Protein AF-A0A3P3ZK33-F1 (afdb_monomer)

Foldseek 3Di:
DPDPVVVVVVVPPVPDDDPDPDDPVRVVVVVVVVVVVLLVVLVVLLCQQPPDCPHVCCVLPVVFFFDPVRQVVLLCLLVLLVLEPVLLVVQVLQDPPPPCVVVVVPPPDDDDDDDDDDDDDDDDDDDPDDDPVLVVLLVFFDFDPQLVLCSVQQQQKKKFWAAPPQAQVNVQVVCAVVAQPPVQADNRGWGKHWFDDPPDPIIIIITSDSDPVVVVVRCVVGVPMDGGDSVCSVSRGDGDPPPDDDDDDDDPDPRPDLVVQQVVLQCLQLDLVNVVVLQVLLVHPLLAWEWEKFWDALDQDVSRQGLTFKIWIHTDHDPNPPDDDDPQDIDIATAQSRDYDPVSSSSNSCCCAPAAVGNNGSGNRHDLQLQVVLVVCCVREQVDSRYAYEYEDDSVTRDCRRVSVNLSSLSSNLSSVVSNDDQSQPPDPDPPGSNNHGDGSVSHRYHYLVSLLVVLVVVPFDPPPPPDPCPPPPPDPVVVVVLLPFDPVVVVVVVDPVRPDDHDDRRSVSVVVSVSNVSSDDD

Radius of gyration: 28.78 Å; Cα contacts (8 Å, |Δi|>4): 672; chains: 1; bounding box: 72×76×78 Å

pLDDT: mean 71.42, std 22.06, range [22.58, 97.19]

Nearest PDB structures (foldseek):
  8foh-assembly1_1  TM=2.339E-01  e=7.875E-01  Saccharomyces cerevisiae
  8fok-assembly1_1  TM=1.958E-01  e=5.675E-01  Saccharomyces cerevisiae
  7nql-assembly1_BJ  TM=2.644E-01  e=5.323E+00  Sus scrofa
  4fxd-assembly2_B  TM=1.927E-01  e=6.622E+00  Saccharomyces cerevisiae S288C

Sequence (523 aa):
MYSDSDIDGYVSEVFSESSDLLTNSEQASLLLEKHEQAISTLVSGYACVFEASDGFFRTQFGSHFLSPDAEDQAMAAVCSCRLSATDVAELLHVPAEEQIADNLRNNGDASPSCAAMPSDHSLTATNLQMSESLEAWVEEGKSSPASRFLCANRESCILIPVDKALNRAMLCSAHQELFVGTKGVGGEGLDIVPGYDHSEAIGWALPLSTDPAVLDVLKSLHPGWRGATPSDVRFWTKSQSKTGSTCIANKVQPKPSRRTWTRGAAMLMLSKERLLARIAAAGDWSNITFVAVDTEAYAVMEHSVPLPAEYAFLPIHSTHASTSSAVLSPLHFFCHPGNVEAENEENVLYNCLNTHLIPYHSATFLTDNFYDKAVLVDRQFVRNPSVILISKGAPSSPTLMDMQALRWLYAAAALQWHNGHTFTALEEKGALEVGNWIPSAEDIYCFDISVLEAVALERGGIADSQGTPSLTHRPNRGARREENGYCWYHSVVNECDLIEGDVHCAMHDAYTLAGRIKAVLPA

Mean predicted aligned error: 18.72 Å

Organism: NCBI:txid420245

Structure (mmCIF, N/CA/C/O backbone):
data_AF-A0A3P3ZK33-F1
#
_entry.id   AF-A0A3P3ZK33-F1
#
loop_
_atom_site.group_PDB
_atom_site.id
_atom_site.type_symbol
_atom_site.label_atom_id
_atom_site.label_alt_id
_atom_site.label_comp_id
_atom_site.label_asym_id
_atom_site.label_entity_id
_atom_site.label_seq_id
_atom_site.pdbx_PDB_ins_code
_atom_site.Cartn_x
_atom_site.Cartn_y
_atom_site.Cartn_z
_atom_site.occupancy
_atom_site.B_iso_or_equiv
_atom_site.auth_seq_id
_atom_site.auth_comp_id
_atom_site.auth_asym_id
_atom_site.auth_atom_id
_atom_site.pdbx_PDB_model_num
ATOM 1 N N . MET A 1 1 ? 9.484 -2.932 6.614 1.00 29.53 1 MET A N 1
ATOM 2 C CA . MET A 1 1 ? 10.442 -1.839 6.875 1.00 29.53 1 MET A CA 1
ATOM 3 C C . MET A 1 1 ? 11.707 -2.204 6.154 1.00 29.53 1 MET A C 1
ATOM 5 O O . MET A 1 1 ? 12.376 -3.126 6.599 1.00 29.53 1 MET A O 1
ATOM 9 N N . TYR A 1 2 ? 11.989 -1.531 5.047 1.00 23.48 2 TYR A N 1
ATOM 10 C CA . TYR A 1 2 ? 13.350 -1.500 4.541 1.00 23.48 2 TYR A CA 1
ATOM 11 C C . TYR A 1 2 ? 14.185 -0.857 5.637 1.00 23.48 2 TYR A C 1
ATOM 13 O O . TYR A 1 2 ? 13.863 0.236 6.111 1.00 23.48 2 TYR A O 1
ATOM 21 N N . SER A 1 3 ? 15.133 -1.621 6.162 1.00 25.86 3 SER A N 1
ATOM 22 C CA . SER A 1 3 ? 16.106 -1.070 7.074 1.00 25.86 3 SER A CA 1
ATOM 23 C C . SER A 1 3 ? 16.977 -0.140 6.237 1.00 25.86 3 SER A C 1
ATOM 25 O O . SER A 1 3 ? 17.466 -0.541 5.183 1.00 25.86 3 SER A O 1
ATOM 27 N N . ASP A 1 4 ? 17.189 1.093 6.692 1.00 31.05 4 ASP A N 1
ATOM 28 C CA . ASP A 1 4 ? 18.180 1.980 6.067 1.00 31.05 4 ASP A CA 1
ATOM 29 C C . ASP A 1 4 ? 19.596 1.342 6.078 1.00 31.05 4 ASP A C 1
ATOM 31 O O . ASP A 1 4 ? 20.504 1.839 5.424 1.00 31.05 4 ASP A O 1
ATOM 35 N N . SER A 1 5 ? 19.789 0.202 6.762 1.00 33.56 5 SER A N 1
ATOM 36 C CA . SER A 1 5 ? 21.026 -0.583 6.756 1.00 33.56 5 SER A CA 1
ATOM 37 C C . SER A 1 5 ? 21.248 -1.483 5.534 1.00 33.56 5 SER A C 1
ATOM 39 O O . SER A 1 5 ? 22.382 -1.915 5.341 1.00 33.56 5 SER A O 1
ATOM 41 N N . ASP A 1 6 ? 20.245 -1.745 4.689 1.00 32.09 6 ASP A N 1
ATOM 42 C CA . ASP A 1 6 ? 20.449 -2.580 3.487 1.00 32.09 6 ASP A CA 1
ATOM 43 C C . ASP A 1 6 ? 20.960 -1.767 2.282 1.00 32.09 6 ASP A C 1
ATOM 45 O O . ASP A 1 6 ? 21.575 -2.315 1.370 1.00 32.09 6 ASP A O 1
ATOM 49 N N . ILE A 1 7 ? 20.791 -0.440 2.314 1.00 35.66 7 ILE A N 1
ATOM 50 C CA . ILE A 1 7 ? 21.352 0.487 1.316 1.00 35.66 7 ILE A CA 1
ATOM 51 C C . ILE A 1 7 ? 22.821 0.814 1.639 1.00 35.66 7 ILE A C 1
ATOM 53 O O . ILE A 1 7 ? 23.647 0.927 0.732 1.00 35.66 7 ILE A O 1
ATOM 57 N N . ASP A 1 8 ? 23.184 0.871 2.923 1.00 31.88 8 ASP A N 1
ATOM 58 C CA . ASP A 1 8 ? 24.561 1.152 3.356 1.00 31.88 8 ASP A CA 1
ATOM 59 C C . ASP A 1 8 ? 25.532 -0.019 3.096 1.00 31.88 8 ASP A C 1
ATOM 61 O O . ASP A 1 8 ? 26.739 0.190 2.931 1.00 31.88 8 ASP A O 1
ATOM 65 N N . GLY A 1 9 ? 25.020 -1.251 2.979 1.00 30.64 9 GLY A N 1
ATOM 66 C CA . GLY A 1 9 ? 25.821 -2.427 2.623 1.00 30.64 9 GLY A CA 1
ATOM 67 C C . GLY A 1 9 ? 26.375 -2.380 1.194 1.00 30.64 9 GLY A C 1
ATOM 68 O O . GLY A 1 9 ? 27.505 -2.805 0.957 1.00 30.64 9 GLY A O 1
ATOM 69 N N . TYR A 1 10 ? 25.631 -1.786 0.255 1.00 31.06 10 TYR A N 1
ATOM 70 C CA . TYR A 1 10 ? 26.033 -1.711 -1.155 1.00 31.06 10 TYR A CA 1
ATOM 71 C C . TYR A 1 10 ? 27.097 -0.634 -1.415 1.00 31.06 10 TYR A C 1
ATOM 73 O O . TYR A 1 10 ? 27.873 -0.719 -2.369 1.00 31.06 10 TYR A O 1
ATOM 81 N N . VAL A 1 11 ? 27.177 0.370 -0.535 1.00 40.78 11 VAL A N 1
ATOM 82 C CA . VAL A 1 11 ? 28.184 1.435 -0.613 1.00 40.78 11 VAL A CA 1
ATOM 83 C C . VAL A 1 11 ? 29.523 0.969 -0.031 1.00 40.78 11 VAL A C 1
ATOM 85 O O . VAL A 1 11 ? 30.569 1.385 -0.522 1.00 40.78 11 VAL A O 1
ATOM 88 N N . SER A 1 12 ? 29.535 0.075 0.965 1.00 37.66 12 SER A N 1
ATOM 89 C CA . SER A 1 12 ? 30.765 -0.259 1.699 1.00 37.66 12 SER A CA 1
ATOM 90 C C . SER A 1 12 ? 31.681 -1.290 1.024 1.00 37.66 12 SER A C 1
ATOM 92 O O . SER A 1 12 ? 32.885 -1.262 1.288 1.00 37.66 12 SER A O 1
ATOM 94 N N . GLU A 1 13 ? 31.183 -2.186 0.166 1.00 34.53 13 GLU A N 1
ATOM 95 C CA . GLU A 1 13 ? 32.032 -3.229 -0.451 1.00 34.53 13 GLU A CA 1
ATOM 96 C C . GLU A 1 13 ? 32.768 -2.771 -1.726 1.00 34.53 13 GLU A C 1
ATOM 98 O O . GLU A 1 13 ? 33.713 -3.421 -2.168 1.00 34.53 13 GLU A O 1
ATOM 103 N N . VAL A 1 14 ? 32.430 -1.601 -2.280 1.00 44.03 14 VAL A N 1
ATOM 104 C CA . VAL A 1 14 ? 33.050 -1.071 -3.514 1.00 44.03 14 VAL A CA 1
ATOM 105 C C . VAL A 1 14 ? 34.345 -0.281 -3.249 1.00 44.03 14 VAL A C 1
ATOM 107 O O . VAL A 1 14 ? 35.100 0.003 -4.177 1.00 44.03 14 VAL A O 1
ATOM 110 N N . PHE A 1 15 ? 34.664 0.051 -1.993 1.00 43.91 15 PHE A N 1
ATOM 111 C CA . PHE A 1 15 ? 35.805 0.922 -1.662 1.00 43.91 15 PHE A CA 1
ATOM 112 C C . PHE A 1 15 ? 37.133 0.206 -1.383 1.00 43.91 15 PHE A C 1
ATOM 114 O O . PHE A 1 15 ? 38.098 0.854 -0.975 1.00 43.91 15 PHE A O 1
ATOM 121 N N . SER A 1 16 ? 37.230 -1.106 -1.606 1.00 41.56 16 SER A N 1
ATOM 122 C CA . SER A 1 16 ? 38.413 -1.846 -1.155 1.00 41.56 16 SER A CA 1
ATOM 123 C C . SER A 1 16 ? 39.578 -1.928 -2.142 1.00 41.56 16 SER A C 1
ATOM 125 O O . SER A 1 16 ? 40.674 -2.206 -1.669 1.00 41.56 16 SER A O 1
ATOM 127 N N . GLU A 1 17 ? 39.430 -1.713 -3.456 1.00 42.28 17 GLU A N 1
ATOM 128 C CA . GLU A 1 17 ? 40.567 -1.865 -4.388 1.00 42.28 17 GLU A CA 1
ATOM 129 C C . GLU A 1 17 ? 40.433 -1.008 -5.665 1.00 42.28 17 GLU A C 1
ATOM 131 O O . GLU A 1 17 ? 39.849 -1.424 -6.657 1.00 42.28 17 GLU A O 1
ATOM 136 N N . SER A 1 18 ? 41.009 0.198 -5.679 1.00 37.16 18 SER A N 1
ATOM 137 C CA . SER A 1 18 ? 42.044 0.581 -6.660 1.00 37.16 18 SER A CA 1
ATOM 138 C C . SER A 1 18 ? 42.497 2.030 -6.458 1.00 37.16 18 SER A C 1
ATOM 140 O O . SER A 1 18 ? 41.732 2.945 -6.164 1.00 37.16 18 SER A O 1
ATOM 142 N N . SER A 1 19 ? 43.808 2.195 -6.561 1.00 46.19 19 SER A N 1
ATOM 143 C CA . SER A 1 19 ? 44.571 3.417 -6.356 1.00 46.19 19 SER A CA 1
ATOM 144 C C . SER A 1 19 ? 44.632 4.214 -7.661 1.00 46.19 19 SER A C 1
ATOM 146 O O . SER A 1 19 ? 45.659 4.174 -8.326 1.00 46.19 19 SER A O 1
ATOM 148 N N . ASP A 1 20 ? 43.570 4.940 -8.003 1.00 49.06 20 ASP A N 1
ATOM 149 C CA . ASP A 1 20 ? 43.623 6.077 -8.931 1.00 49.06 20 ASP A CA 1
ATOM 150 C C . ASP A 1 20 ? 42.491 7.056 -8.573 1.00 49.06 20 ASP A C 1
ATOM 152 O O . ASP A 1 20 ? 41.310 6.714 -8.591 1.00 49.06 20 ASP A O 1
ATOM 156 N N . LEU A 1 21 ? 42.848 8.280 -8.168 1.00 48.47 21 LEU A N 1
ATOM 157 C CA . LEU A 1 21 ? 41.883 9.325 -7.812 1.00 48.47 21 LEU A CA 1
ATOM 158 C C . LEU A 1 21 ? 41.186 9.825 -9.085 1.00 48.47 21 LEU A C 1
ATOM 160 O O . LEU A 1 21 ? 41.655 10.767 -9.722 1.00 48.47 21 LEU A O 1
ATOM 164 N N . LEU A 1 22 ? 40.073 9.186 -9.445 1.00 53.62 22 LEU A N 1
ATOM 165 C CA . LEU A 1 22 ? 39.164 9.657 -10.489 1.00 53.62 22 LEU A CA 1
ATOM 166 C C . LEU A 1 22 ? 38.699 11.084 -10.166 1.00 53.62 22 LEU A C 1
ATOM 168 O O . LEU A 1 22 ? 38.334 11.398 -9.031 1.00 53.62 22 LEU A O 1
ATOM 172 N N . THR A 1 23 ? 38.683 11.951 -11.170 1.00 67.75 23 THR A N 1
ATOM 173 C CA . THR A 1 23 ? 38.067 13.278 -11.075 1.00 67.75 23 THR A CA 1
ATOM 174 C C . THR A 1 23 ? 36.561 13.153 -10.814 1.00 67.75 23 THR A C 1
ATOM 176 O O . THR A 1 23 ? 35.939 12.160 -11.184 1.00 67.75 23 THR A O 1
ATOM 179 N N . ASN A 1 24 ? 35.925 14.182 -10.240 1.00 67.12 24 ASN A N 1
ATOM 180 C CA . ASN A 1 24 ? 34.470 14.178 -9.994 1.00 67.12 24 ASN A CA 1
ATOM 181 C C . ASN A 1 24 ? 33.641 13.869 -11.262 1.00 67.12 24 ASN A C 1
ATOM 183 O O . ASN A 1 24 ? 32.563 13.291 -11.172 1.00 67.12 24 ASN A O 1
ATOM 187 N N . SER A 1 25 ? 34.148 14.235 -12.448 1.00 66.88 25 SER A N 1
ATOM 188 C CA . SER A 1 25 ? 33.509 13.934 -13.737 1.00 66.88 25 SER A CA 1
ATOM 189 C C . SER A 1 25 ? 33.638 12.460 -14.131 1.00 66.88 25 SER A C 1
ATOM 191 O O . SER A 1 25 ? 32.705 11.893 -14.698 1.00 66.88 25 SER A O 1
ATOM 193 N N . GLU A 1 26 ? 34.776 11.832 -13.840 1.00 66.19 26 GLU A N 1
ATOM 194 C CA . GLU A 1 26 ? 35.003 10.402 -14.073 1.00 66.19 26 GLU A CA 1
ATOM 195 C C . GLU A 1 26 ? 34.227 9.553 -13.060 1.00 66.19 26 GLU A C 1
ATOM 197 O O . GLU A 1 26 ? 33.641 8.546 -13.439 1.00 66.19 26 GLU A O 1
ATOM 202 N N . GLN A 1 27 ? 34.125 10.001 -11.802 1.00 67.00 27 GLN A N 1
ATOM 203 C CA . GLN A 1 27 ? 33.261 9.372 -10.798 1.00 67.00 27 GLN A CA 1
ATOM 204 C C . GLN A 1 27 ? 31.783 9.434 -11.200 1.00 67.00 27 GLN A C 1
ATOM 206 O O . GLN A 1 27 ? 31.099 8.418 -11.134 1.00 67.00 27 GLN A O 1
ATOM 211 N N . ALA A 1 28 ? 31.294 10.588 -11.666 1.00 66.31 28 ALA A N 1
ATOM 212 C CA . ALA A 1 28 ? 29.919 10.715 -12.151 1.00 66.31 28 ALA A CA 1
ATOM 213 C C . ALA A 1 28 ? 29.651 9.817 -13.372 1.00 66.31 28 ALA A C 1
ATOM 215 O O . ALA A 1 28 ? 28.610 9.172 -13.440 1.00 66.31 28 ALA A O 1
ATOM 216 N N . SER A 1 29 ? 30.608 9.727 -14.303 1.00 73.12 29 SER A N 1
ATOM 217 C CA . SER A 1 29 ? 30.493 8.855 -15.481 1.00 73.12 29 SER A CA 1
ATOM 218 C C . SER A 1 29 ? 30.479 7.373 -15.095 1.00 73.12 29 SER A C 1
ATOM 220 O O . SER A 1 29 ? 29.647 6.625 -15.592 1.00 73.12 29 SER A O 1
ATOM 222 N N . LEU A 1 30 ? 31.338 6.961 -14.156 1.00 74.31 30 LEU A N 1
ATOM 223 C CA . LEU A 1 30 ? 31.377 5.590 -13.645 1.00 74.31 30 LEU A CA 1
ATOM 224 C C . LEU A 1 30 ? 30.094 5.219 -12.884 1.00 74.31 30 LEU A C 1
ATOM 226 O O . LEU A 1 30 ? 29.643 4.081 -12.961 1.00 74.31 30 LEU A O 1
ATOM 230 N N . LEU A 1 31 ? 29.503 6.159 -12.140 1.00 72.81 31 LEU A N 1
ATOM 231 C CA . LEU A 1 31 ? 28.221 5.943 -11.462 1.00 72.81 31 LEU A CA 1
ATOM 232 C C . LEU A 1 31 ? 27.079 5.751 -12.463 1.00 72.81 31 LEU A C 1
ATOM 234 O O . LEU A 1 31 ? 26.267 4.851 -12.273 1.00 72.81 31 LEU A O 1
ATOM 238 N N . LEU A 1 32 ? 27.047 6.549 -13.535 1.00 77.31 32 LEU A N 1
ATOM 239 C CA . LEU A 1 32 ? 26.075 6.382 -14.617 1.00 77.31 32 LEU A CA 1
ATOM 240 C C . LEU A 1 32 ? 26.245 5.031 -15.319 1.00 77.31 32 LEU A C 1
ATOM 242 O O . LEU A 1 32 ? 25.266 4.314 -15.475 1.00 77.31 32 LEU A O 1
ATOM 246 N N . GLU A 1 33 ? 27.477 4.642 -15.657 1.00 79.69 33 GLU A N 1
ATOM 247 C CA . GLU A 1 33 ? 27.765 3.349 -16.291 1.00 79.69 33 GLU A CA 1
ATOM 248 C C . GLU A 1 33 ? 27.352 2.168 -15.398 1.00 79.69 33 GLU A C 1
ATOM 250 O O . GLU A 1 33 ? 26.722 1.220 -15.864 1.00 79.69 33 GLU A O 1
ATOM 255 N N . LYS A 1 34 ? 27.635 2.238 -14.090 1.00 78.12 34 LYS A N 1
ATOM 256 C CA . LYS A 1 34 ? 27.204 1.214 -13.125 1.00 78.12 34 LYS A CA 1
ATOM 257 C C . LYS A 1 34 ? 25.686 1.133 -12.999 1.00 78.12 34 LYS A C 1
ATOM 259 O O . LYS A 1 34 ? 25.152 0.031 -12.922 1.00 78.12 34 LYS A O 1
ATOM 264 N N . HIS A 1 35 ? 25.004 2.273 -12.975 1.00 75.19 35 HIS A N 1
ATOM 265 C CA . HIS A 1 35 ? 23.545 2.332 -12.920 1.00 75.19 35 HIS A CA 1
ATOM 266 C C . HIS A 1 35 ? 22.912 1.768 -14.203 1.00 75.19 35 HIS A C 1
ATOM 268 O O . HIS A 1 35 ? 22.025 0.922 -14.134 1.00 75.19 35 HIS A O 1
ATOM 274 N N . GLU A 1 36 ? 23.422 2.136 -15.382 1.00 83.12 36 GLU A N 1
ATOM 275 C CA . GLU A 1 36 ? 22.991 1.556 -16.663 1.00 83.12 36 GLU A CA 1
ATOM 276 C C . GLU A 1 36 ? 23.220 0.038 -16.710 1.00 83.12 36 GLU A C 1
ATOM 278 O O . GLU A 1 36 ? 22.355 -0.711 -17.169 1.00 83.12 36 GLU A O 1
ATOM 283 N N . GLN A 1 37 ? 24.353 -0.439 -16.187 1.00 85.06 37 GLN A N 1
ATOM 284 C CA . GLN A 1 37 ? 24.641 -1.867 -16.084 1.00 85.06 37 GLN A CA 1
ATOM 285 C C . GLN A 1 37 ? 23.693 -2.586 -15.109 1.00 85.06 37 GLN A C 1
ATOM 287 O O . GLN A 1 37 ? 23.261 -3.706 -15.401 1.00 85.06 37 GLN A O 1
ATOM 292 N N . ALA A 1 38 ? 23.353 -1.967 -13.976 1.00 80.50 38 ALA A N 1
ATOM 293 C CA . ALA A 1 38 ? 22.404 -2.511 -13.006 1.00 80.50 38 ALA A CA 1
ATOM 294 C C . ALA A 1 38 ? 21.005 -2.655 -13.622 1.00 80.50 38 ALA A C 1
ATOM 296 O O . ALA A 1 38 ? 20.454 -3.758 -13.623 1.00 80.50 38 ALA A O 1
ATOM 297 N N . ILE A 1 39 ? 20.490 -1.598 -14.258 1.00 84.81 39 ILE A N 1
ATOM 298 C CA . ILE A 1 39 ? 19.209 -1.636 -14.977 1.00 84.81 39 ILE A CA 1
ATOM 299 C C . ILE A 1 39 ? 19.245 -2.690 -16.083 1.00 84.81 39 ILE A C 1
ATOM 301 O O . ILE A 1 39 ? 18.343 -3.517 -16.169 1.00 84.81 39 ILE A O 1
ATOM 305 N N . SER A 1 40 ? 20.301 -2.732 -16.900 1.00 88.12 40 SER A N 1
ATOM 306 C CA . SER A 1 40 ? 20.427 -3.731 -17.970 1.00 88.12 40 SER A CA 1
ATOM 307 C C . SER A 1 40 ? 20.403 -5.168 -17.435 1.00 88.12 40 SER A C 1
ATOM 309 O O . SER A 1 40 ? 19.798 -6.052 -18.052 1.00 88.12 40 SER A O 1
ATOM 311 N N . THR A 1 41 ? 21.012 -5.400 -16.270 1.00 88.12 41 THR A N 1
ATOM 312 C CA . THR A 1 41 ? 20.994 -6.699 -15.585 1.00 88.12 41 THR A CA 1
ATOM 313 C C . THR A 1 41 ? 19.588 -7.044 -15.101 1.00 88.12 41 THR A C 1
ATOM 315 O O . THR A 1 41 ? 19.125 -8.157 -15.344 1.00 88.12 41 THR A O 1
ATOM 318 N N . LEU A 1 42 ? 18.888 -6.093 -14.479 1.00 90.06 42 LEU A N 1
ATOM 319 C CA . LEU A 1 42 ? 17.512 -6.266 -14.012 1.00 90.06 42 LEU A CA 1
ATOM 320 C C . LEU A 1 42 ? 16.540 -6.523 -15.168 1.00 90.06 42 LEU A C 1
ATOM 322 O O . LEU A 1 42 ? 15.770 -7.473 -15.102 1.00 90.06 42 LEU A O 1
ATOM 326 N N . VAL A 1 43 ? 16.625 -5.756 -16.257 1.00 90.44 43 VAL A N 1
ATOM 327 C CA . VAL A 1 43 ? 15.813 -5.958 -17.470 1.00 90.44 43 VAL A CA 1
ATOM 328 C C . VAL A 1 43 ? 16.058 -7.346 -18.060 1.00 90.44 43 VAL A C 1
ATOM 330 O O . VAL A 1 43 ? 15.116 -8.072 -18.369 1.00 90.44 43 VAL A O 1
ATOM 333 N N . SER A 1 44 ? 17.324 -7.757 -18.174 1.00 90.25 44 SER A N 1
ATOM 334 C CA . SER A 1 44 ? 17.671 -9.086 -18.692 1.00 90.25 44 SER A CA 1
ATOM 335 C C . SER A 1 44 ? 17.167 -10.206 -17.777 1.00 90.25 44 SER A C 1
ATOM 337 O O . SER A 1 44 ? 16.674 -11.225 -18.260 1.00 90.25 44 SER A O 1
ATOM 339 N N . GLY A 1 45 ? 17.268 -10.018 -16.458 1.00 90.69 45 GLY A N 1
ATOM 340 C CA . GLY A 1 45 ? 16.744 -10.944 -15.456 1.00 90.69 45 GLY A CA 1
ATOM 341 C C . GLY A 1 45 ? 15.223 -11.055 -15.520 1.00 90.69 45 GLY A C 1
ATOM 342 O O . GLY A 1 45 ? 14.690 -12.161 -15.545 1.00 90.69 45 GLY A O 1
ATOM 343 N N . TYR A 1 46 ? 14.532 -9.924 -15.637 1.00 92.44 46 TYR A N 1
ATOM 344 C CA . TYR A 1 46 ? 13.083 -9.864 -15.776 1.00 92.44 46 TYR A CA 1
ATOM 345 C C . TYR A 1 46 ? 12.618 -10.586 -17.039 1.00 92.44 46 TYR A C 1
ATOM 347 O O . TYR A 1 46 ? 11.792 -11.495 -16.952 1.00 92.44 46 TYR A O 1
ATOM 355 N N . ALA A 1 47 ? 13.218 -10.273 -18.190 1.00 91.31 47 ALA A N 1
ATOM 356 C CA . ALA A 1 47 ? 12.916 -10.953 -19.443 1.00 91.31 47 ALA A CA 1
ATOM 357 C C . ALA A 1 47 ? 13.165 -12.468 -19.337 1.00 91.31 47 ALA A C 1
ATOM 359 O O . ALA A 1 47 ? 12.360 -13.265 -19.809 1.00 91.31 47 ALA A O 1
ATOM 360 N N . CYS A 1 48 ? 14.239 -12.891 -18.665 1.00 90.50 48 CYS A N 1
ATOM 361 C CA . CYS A 1 48 ? 14.542 -14.306 -18.448 1.00 90.50 48 CYS A CA 1
ATOM 362 C C . CYS A 1 48 ? 13.484 -15.018 -17.584 1.00 90.50 48 CYS A C 1
ATOM 364 O O . CYS A 1 48 ? 13.038 -16.115 -17.924 1.00 90.50 48 CYS A O 1
ATOM 366 N N . VAL A 1 49 ? 13.055 -14.403 -16.479 1.00 90.19 49 VAL A N 1
ATOM 367 C CA . VAL A 1 49 ? 12.106 -15.015 -15.534 1.00 90.19 49 VAL A CA 1
ATOM 368 C C . VAL A 1 49 ? 10.675 -14.981 -16.076 1.00 90.19 49 VAL A C 1
ATOM 370 O O . VAL A 1 49 ? 9.976 -15.997 -16.009 1.00 90.19 49 VAL A O 1
ATOM 373 N N . PHE A 1 50 ? 10.236 -13.844 -16.620 1.00 91.69 50 PHE A N 1
ATOM 374 C CA . PHE A 1 50 ? 8.827 -13.589 -16.925 1.00 91.69 50 PHE A CA 1
ATOM 375 C C . PHE A 1 50 ? 8.465 -13.687 -18.415 1.00 91.69 50 PHE A C 1
ATOM 377 O O . PHE A 1 50 ? 7.348 -14.092 -18.741 1.00 91.69 50 PHE A O 1
ATOM 384 N N . GLU A 1 51 ? 9.389 -13.385 -19.332 1.00 89.94 51 GLU A N 1
ATOM 385 C CA . GLU A 1 51 ? 9.061 -13.225 -20.758 1.00 89.94 51 GLU A CA 1
ATOM 386 C C . GLU A 1 51 ? 9.615 -14.316 -21.674 1.00 89.94 51 GLU A C 1
ATOM 388 O O . GLU A 1 51 ? 9.008 -14.602 -22.711 1.00 89.94 51 GLU A O 1
ATOM 393 N N . ALA A 1 52 ? 10.752 -14.920 -21.332 1.00 89.94 52 ALA A N 1
ATOM 394 C CA . ALA A 1 52 ? 11.417 -15.917 -22.155 1.00 89.94 52 ALA A CA 1
ATOM 395 C C . ALA A 1 52 ? 10.513 -17.138 -22.366 1.00 89.94 52 ALA A C 1
ATOM 397 O O . ALA A 1 52 ? 9.794 -17.570 -21.464 1.00 89.94 52 ALA A O 1
ATOM 398 N N . SER A 1 53 ? 10.546 -17.726 -23.568 1.00 87.62 53 SER A N 1
ATOM 399 C CA . SER A 1 53 ? 9.711 -18.888 -23.919 1.00 87.62 53 SER A CA 1
ATOM 400 C C . SER A 1 53 ? 9.931 -20.097 -23.008 1.00 87.62 53 SER A C 1
ATOM 402 O O . SER A 1 53 ? 9.009 -20.876 -22.784 1.00 87.62 53 SER A O 1
ATOM 404 N N . ASP A 1 54 ? 11.152 -20.241 -22.507 1.00 87.75 54 ASP A N 1
ATOM 405 C CA . ASP A 1 54 ? 11.623 -21.244 -21.556 1.00 87.75 54 ASP A CA 1
ATOM 406 C C . ASP A 1 54 ? 11.800 -20.677 -20.135 1.00 87.75 54 ASP A C 1
ATOM 408 O O . ASP A 1 54 ? 12.276 -21.382 -19.248 1.00 87.75 54 ASP A O 1
ATOM 412 N N . GLY A 1 55 ? 11.383 -19.427 -19.910 1.00 86.75 55 GLY A N 1
ATOM 413 C CA . GLY A 1 55 ? 11.414 -18.759 -18.614 1.00 86.75 55 GLY A CA 1
ATOM 414 C C . GLY A 1 55 ? 10.432 -19.358 -17.606 1.00 86.75 55 GLY A C 1
ATOM 415 O O . GLY A 1 55 ? 9.457 -20.034 -17.961 1.00 86.75 55 GLY A O 1
ATOM 416 N N . PHE A 1 56 ? 10.672 -19.089 -16.322 1.00 89.06 56 PHE A N 1
ATOM 417 C CA . PHE A 1 56 ? 9.871 -19.612 -15.210 1.00 89.06 56 PHE A CA 1
ATOM 418 C C . PHE A 1 56 ? 8.371 -19.332 -15.387 1.00 89.06 56 PHE A C 1
ATOM 420 O O . PHE A 1 56 ? 7.550 -20.248 -15.323 1.00 89.06 56 PHE A O 1
ATOM 427 N N . PHE A 1 57 ? 7.999 -18.085 -15.674 1.00 91.69 57 PHE A N 1
ATOM 428 C CA . PHE A 1 57 ? 6.593 -17.704 -15.710 1.00 91.69 57 PHE A CA 1
ATOM 429 C C . PHE A 1 57 ? 5.841 -18.358 -16.871 1.00 91.69 57 PHE A C 1
ATOM 431 O O . PHE A 1 57 ? 4.767 -18.920 -16.678 1.00 91.69 57 PHE A O 1
ATOM 438 N N . ARG A 1 58 ? 6.416 -18.370 -18.079 1.00 90.00 58 ARG A N 1
ATOM 439 C CA . ARG A 1 58 ? 5.772 -19.015 -19.234 1.00 90.00 58 ARG A CA 1
ATOM 440 C C . ARG A 1 58 ? 5.682 -20.531 -19.099 1.00 90.00 58 ARG A C 1
ATOM 442 O O . ARG A 1 58 ? 4.727 -21.123 -19.600 1.00 90.00 58 ARG A O 1
ATOM 449 N N . THR A 1 59 ? 6.648 -21.159 -18.434 1.00 90.25 59 THR A N 1
ATOM 450 C CA . THR A 1 59 ? 6.656 -22.615 -18.239 1.00 90.25 59 THR A CA 1
ATOM 451 C C . THR A 1 59 ? 5.674 -23.064 -17.158 1.00 90.25 59 THR A C 1
ATOM 453 O O . THR A 1 59 ? 4.968 -24.048 -17.371 1.00 90.25 59 THR A O 1
ATOM 456 N N . GLN A 1 60 ? 5.575 -22.338 -16.039 1.00 91.31 60 GLN A N 1
ATOM 457 C CA . GLN A 1 60 ? 4.699 -22.701 -14.914 1.00 91.31 60 GLN A CA 1
ATOM 458 C C . GLN A 1 60 ? 3.293 -22.092 -15.006 1.00 91.31 60 GLN A C 1
ATOM 460 O O . GLN A 1 60 ? 2.319 -22.703 -14.573 1.00 91.31 60 GLN A O 1
ATOM 465 N N . PHE A 1 61 ? 3.165 -20.913 -15.616 1.00 92.88 61 PHE A N 1
ATOM 466 C CA . PHE A 1 61 ? 1.928 -20.131 -15.685 1.00 92.88 61 PHE A CA 1
ATOM 467 C C . PHE A 1 61 ? 1.538 -19.770 -17.122 1.00 92.88 61 PHE A C 1
ATOM 469 O O . PHE A 1 61 ? 0.910 -18.741 -17.358 1.00 92.88 61 PHE A O 1
ATOM 476 N N . GLY A 1 62 ? 1.854 -20.619 -18.105 1.00 89.94 62 GLY A N 1
ATOM 477 C CA . GLY A 1 62 ? 1.595 -20.334 -19.522 1.00 89.94 62 GLY A CA 1
ATOM 478 C C . GLY A 1 62 ? 0.135 -19.993 -19.864 1.00 89.94 62 GLY A C 1
ATOM 479 O O . GLY A 1 62 ? -0.105 -19.211 -20.778 1.00 89.94 62 GLY A O 1
ATOM 480 N N . SER A 1 63 ? -0.851 -20.504 -19.113 1.00 91.44 63 SER A N 1
ATOM 481 C CA . SER A 1 63 ? -2.270 -20.127 -19.266 1.00 91.44 63 SER A CA 1
ATOM 482 C C . SER A 1 63 ? -2.600 -18.710 -18.791 1.00 91.44 63 SER A C 1
ATOM 484 O O . SER A 1 63 ? -3.660 -18.189 -19.125 1.00 91.44 63 SER A O 1
ATOM 486 N N . HIS A 1 64 ? -1.720 -18.116 -17.990 1.00 92.81 64 HIS A N 1
ATOM 487 C CA . HIS A 1 64 ? -1.824 -16.763 -17.459 1.00 92.81 64 HIS A CA 1
ATOM 488 C C . HIS A 1 64 ? -0.904 -15.772 -18.173 1.00 92.81 64 HIS A C 1
ATOM 490 O O . HIS A 1 64 ? -0.894 -14.600 -17.809 1.00 92.81 64 HIS A O 1
ATOM 496 N N . PHE A 1 65 ? -0.150 -16.211 -19.181 1.00 92.12 65 PHE A N 1
ATOM 497 C CA . PHE A 1 65 ? 0.659 -15.324 -20.005 1.00 92.12 65 PHE A CA 1
ATOM 498 C C . PHE A 1 65 ? -0.218 -14.622 -21.051 1.00 92.12 65 PHE A C 1
ATOM 500 O O . PHE A 1 65 ? -0.949 -15.279 -21.800 1.00 92.12 65 PHE A O 1
ATOM 507 N N . LEU A 1 66 ? -0.157 -13.292 -21.118 1.00 87.81 66 LEU A N 1
ATOM 508 C CA . LEU A 1 66 ? -0.892 -12.511 -22.113 1.00 87.81 66 LEU A CA 1
ATOM 509 C C . LEU A 1 66 ? -0.231 -12.628 -23.489 1.00 87.81 66 LEU A C 1
ATOM 511 O O . LEU A 1 66 ? 0.979 -12.505 -23.638 1.00 87.81 66 LEU A O 1
ATOM 515 N N . SER A 1 67 ? -1.031 -12.837 -24.534 1.00 84.12 67 SER A N 1
ATOM 516 C CA . SER A 1 67 ? -0.535 -12.664 -25.903 1.00 84.12 67 SER A CA 1
ATOM 517 C C . SER A 1 67 ? -0.191 -11.190 -26.161 1.00 84.12 67 SER A C 1
ATOM 519 O O . SER A 1 67 ? -0.908 -10.342 -25.628 1.00 84.12 67 SER A O 1
ATOM 521 N N . PRO A 1 68 ? 0.769 -10.870 -27.051 1.00 82.19 68 PRO A N 1
ATOM 522 C CA . PRO A 1 68 ? 1.133 -9.484 -27.370 1.00 82.19 68 PRO A CA 1
ATOM 523 C C . PRO A 1 68 ? -0.072 -8.582 -27.692 1.00 82.19 68 PRO A C 1
ATOM 525 O O . PRO A 1 68 ? -0.226 -7.525 -27.098 1.00 82.19 68 PRO A O 1
ATOM 528 N N . ASP A 1 69 ? -1.016 -9.057 -28.515 1.00 82.56 69 ASP A N 1
ATOM 529 C CA . ASP A 1 69 ? -2.229 -8.295 -28.864 1.00 82.56 69 ASP A CA 1
ATOM 530 C C . ASP A 1 69 ? -3.137 -7.979 -27.657 1.00 82.56 69 ASP A C 1
ATOM 532 O O . ASP A 1 69 ? -3.892 -7.006 -27.675 1.00 82.56 69 ASP A O 1
ATOM 536 N N . ALA A 1 70 ? -3.128 -8.837 -26.632 1.00 80.44 70 ALA A N 1
ATOM 537 C CA . ALA A 1 70 ? -3.925 -8.668 -25.415 1.00 80.44 70 ALA A CA 1
ATOM 538 C C . ALA A 1 70 ? -3.208 -7.765 -24.404 1.00 80.44 70 ALA A C 1
ATOM 540 O O . ALA A 1 70 ? -3.854 -6.991 -23.704 1.00 80.44 70 ALA A O 1
ATOM 541 N N . GLU A 1 71 ? -1.880 -7.838 -24.364 1.00 80.75 71 GLU A N 1
ATOM 542 C CA . GLU A 1 71 ? -1.038 -6.927 -23.599 1.00 80.75 71 GLU A CA 1
ATOM 543 C C . GLU A 1 71 ? -1.144 -5.494 -24.128 1.00 80.75 71 GLU A C 1
ATOM 545 O O . GLU A 1 71 ? -1.408 -4.584 -23.347 1.00 80.75 71 GLU A O 1
ATOM 550 N N . ASP A 1 72 ? -1.087 -5.299 -25.448 1.00 80.94 72 ASP A N 1
ATOM 551 C CA . ASP A 1 72 ? -1.300 -3.991 -26.076 1.00 80.94 72 ASP A CA 1
ATOM 552 C C . ASP A 1 72 ? -2.668 -3.395 -25.705 1.00 80.94 72 ASP A C 1
ATOM 554 O O . ASP A 1 72 ? -2.790 -2.194 -25.460 1.00 80.94 72 ASP A O 1
ATOM 558 N N . GLN A 1 73 ? -3.710 -4.229 -25.626 1.00 78.38 73 GLN A N 1
ATOM 559 C CA . GLN A 1 73 ? -5.050 -3.800 -25.212 1.00 78.38 73 GLN A CA 1
ATOM 560 C C . GLN A 1 73 ? -5.114 -3.419 -23.729 1.00 78.38 73 GLN A C 1
ATOM 562 O O . GLN A 1 73 ? -5.696 -2.382 -23.404 1.00 78.38 73 GLN A O 1
ATOM 567 N N . ALA A 1 74 ? -4.511 -4.218 -22.845 1.00 74.12 74 ALA A N 1
ATOM 568 C CA . ALA A 1 74 ? -4.442 -3.927 -21.413 1.00 74.12 74 ALA A CA 1
ATOM 569 C C . ALA A 1 74 ? -3.667 -2.623 -21.153 1.00 74.12 74 ALA A C 1
ATOM 571 O O . ALA A 1 74 ? -4.152 -1.723 -20.464 1.00 74.12 74 ALA A O 1
ATOM 572 N N . MET A 1 75 ? -2.514 -2.458 -21.806 1.00 75.38 75 MET A N 1
ATOM 573 C CA . MET A 1 75 ? -1.708 -1.242 -21.720 1.00 75.38 75 MET A CA 1
ATOM 574 C C . MET A 1 75 ? -2.435 -0.027 -22.299 1.00 75.38 75 MET A C 1
ATOM 576 O O . MET A 1 75 ? -2.397 1.052 -21.710 1.00 75.38 75 MET A O 1
ATOM 580 N N . ALA A 1 76 ? -3.154 -0.177 -23.415 1.00 74.56 76 ALA A N 1
ATOM 581 C CA . ALA A 1 76 ? -3.962 0.904 -23.973 1.00 74.56 76 ALA A CA 1
ATOM 582 C C . ALA A 1 76 ? -5.079 1.347 -23.013 1.00 74.56 76 ALA A C 1
ATOM 584 O O . ALA A 1 76 ? -5.306 2.551 -22.867 1.00 74.56 76 ALA A O 1
ATOM 585 N N . ALA A 1 77 ? -5.746 0.408 -22.332 1.00 69.75 77 ALA A N 1
ATOM 586 C CA . ALA A 1 77 ? -6.771 0.716 -21.337 1.00 69.75 77 ALA A CA 1
ATOM 587 C C . ALA A 1 77 ? -6.183 1.508 -20.159 1.00 69.75 77 ALA A C 1
ATOM 589 O O . ALA A 1 77 ? -6.670 2.595 -19.839 1.00 69.75 77 ALA A O 1
ATOM 590 N N . VAL A 1 78 ? -5.072 1.033 -19.595 1.00 68.38 78 VAL A N 1
ATOM 591 C CA . VAL A 1 78 ? -4.338 1.692 -18.505 1.00 68.38 78 VAL A CA 1
ATOM 592 C C . VAL A 1 78 ? -3.877 3.107 -18.886 1.00 68.38 78 VAL A C 1
ATOM 594 O O . VAL A 1 78 ? -4.123 4.069 -18.152 1.00 68.38 78 VAL A O 1
ATOM 597 N N . CYS A 1 79 ? -3.260 3.260 -20.060 1.00 67.69 79 CYS A N 1
ATOM 598 C CA . CYS A 1 79 ? -2.769 4.546 -20.558 1.00 67.69 79 CYS A CA 1
ATOM 599 C C . CYS A 1 79 ? -3.907 5.530 -20.858 1.00 67.69 79 CYS A C 1
ATOM 601 O O . CYS A 1 79 ? -3.764 6.732 -20.624 1.00 67.69 79 CYS A O 1
ATOM 603 N N . SER A 1 80 ? -5.053 5.044 -21.347 1.00 65.31 80 SER A N 1
ATOM 604 C CA . SER A 1 80 ? -6.211 5.893 -21.653 1.00 65.31 80 SER A CA 1
ATOM 605 C C . SER A 1 80 ? -6.808 6.565 -20.412 1.00 65.31 80 SER A C 1
ATOM 607 O O . SER A 1 80 ? -7.305 7.687 -20.503 1.00 65.31 80 SER A O 1
ATOM 609 N N . CYS A 1 81 ? -6.688 5.929 -19.244 1.00 59.62 81 CYS A N 1
ATOM 610 C CA . CYS A 1 81 ? -7.195 6.435 -17.971 1.00 59.62 81 CYS A CA 1
ATOM 611 C C . CYS A 1 81 ? -6.199 7.325 -17.207 1.00 59.62 81 CYS A C 1
ATOM 613 O O . CYS A 1 81 ? -6.522 7.745 -16.098 1.00 59.62 81 CYS A O 1
ATOM 615 N N . ARG A 1 82 ? -5.009 7.616 -17.764 1.00 63.78 82 ARG A N 1
ATOM 616 C CA . ARG A 1 82 ? -3.912 8.315 -17.058 1.00 63.78 82 ARG A CA 1
ATOM 617 C C . ARG A 1 82 ? -3.613 7.698 -15.689 1.00 63.78 82 ARG A C 1
ATOM 619 O O . ARG A 1 82 ? -3.443 8.386 -14.690 1.00 63.78 82 ARG A O 1
ATOM 626 N N . LEU A 1 83 ? -3.589 6.372 -15.629 1.00 70.25 83 LEU A N 1
ATOM 627 C CA . LEU A 1 83 ? -3.211 5.658 -14.416 1.00 70.25 83 LEU A CA 1
ATOM 628 C C . LEU A 1 83 ? -1.684 5.611 -14.333 1.00 70.25 83 LEU A C 1
ATOM 630 O O . LEU A 1 83 ? -1.085 4.555 -14.511 1.00 70.25 83 LEU A O 1
ATOM 634 N N . SER A 1 84 ? -1.056 6.773 -14.144 1.00 72.44 84 SER A N 1
ATOM 635 C CA . SER A 1 84 ? 0.346 6.859 -13.744 1.00 72.44 84 SER A CA 1
ATOM 636 C C . SER A 1 84 ? 0.447 6.995 -12.233 1.00 72.44 84 SER A C 1
ATOM 638 O O . SER A 1 84 ? -0.476 7.456 -11.547 1.00 72.44 84 SER A O 1
ATOM 640 N N . ALA A 1 85 ? 1.585 6.586 -11.704 1.00 67.00 85 ALA A N 1
ATOM 641 C CA . ALA A 1 85 ? 1.837 6.641 -10.284 1.00 67.00 85 ALA A CA 1
ATOM 642 C C . ALA A 1 85 ? 1.931 8.113 -9.807 1.00 67.00 85 ALA A C 1
ATOM 644 O O . ALA A 1 85 ? 1.436 8.457 -8.727 1.00 67.00 85 ALA A O 1
ATOM 645 N N . THR A 1 86 ? 2.406 9.005 -10.681 1.00 72.75 86 THR A N 1
ATOM 646 C CA . THR A 1 86 ? 2.369 10.468 -10.527 1.00 72.75 86 THR A CA 1
ATOM 647 C C . THR A 1 86 ? 0.944 11.025 -10.424 1.00 72.75 86 THR A C 1
ATOM 649 O O . THR A 1 86 ? 0.650 11.769 -9.488 1.00 72.75 86 THR A O 1
ATOM 652 N N . ASP A 1 87 ? 0.034 10.656 -11.330 1.00 74.31 87 ASP A N 1
ATOM 653 C CA . ASP A 1 87 ? -1.355 11.153 -11.332 1.00 74.31 87 ASP A CA 1
ATOM 654 C C . ASP A 1 87 ? -2.105 10.730 -10.055 1.00 74.31 87 ASP A C 1
ATOM 656 O O . ASP A 1 87 ? -2.816 11.522 -9.423 1.00 74.31 87 ASP A O 1
ATOM 660 N N . VAL A 1 88 ? -1.898 9.482 -9.619 1.00 75.56 88 VAL A N 1
ATOM 661 C CA . VAL A 1 88 ? -2.438 8.986 -8.347 1.00 75.56 88 VAL A CA 1
ATOM 662 C C . VAL A 1 88 ? -1.844 9.757 -7.170 1.00 75.56 88 VAL A C 1
ATOM 664 O O . VAL A 1 88 ? -2.580 10.163 -6.264 1.00 75.56 88 VAL A O 1
ATOM 667 N N . ALA A 1 89 ? -0.532 10.008 -7.176 1.00 73.69 89 ALA A N 1
ATOM 668 C CA . ALA A 1 89 ? 0.099 10.825 -6.153 1.00 73.69 89 ALA A CA 1
ATOM 669 C C . ALA A 1 89 ? -0.540 12.220 -6.108 1.00 73.69 89 ALA A C 1
ATOM 671 O O . ALA A 1 89 ? -0.938 12.651 -5.028 1.00 73.69 89 ALA A O 1
ATOM 672 N N . GLU A 1 90 ? -0.752 12.899 -7.236 1.00 75.31 90 GLU A N 1
ATOM 673 C CA . GLU A 1 90 ? -1.401 14.216 -7.262 1.00 75.31 90 GLU A CA 1
ATOM 674 C C . GLU A 1 90 ? -2.781 14.225 -6.588 1.00 75.31 90 GLU A C 1
ATOM 676 O O . GLU A 1 90 ? -3.047 15.114 -5.772 1.00 75.31 90 GLU A O 1
ATOM 681 N N . LEU A 1 91 ? -3.621 13.214 -6.843 1.00 72.75 91 LEU A N 1
ATOM 682 C CA . LEU A 1 91 ? -4.931 13.071 -6.196 1.00 72.75 91 LEU A CA 1
ATOM 683 C C . LEU A 1 91 ? -4.828 12.828 -4.689 1.00 72.75 91 LEU A C 1
ATOM 685 O O . LEU A 1 91 ? -5.564 13.427 -3.902 1.00 72.75 91 LEU A O 1
ATOM 689 N N . LEU A 1 92 ? -3.888 11.989 -4.259 1.00 74.62 92 LEU A N 1
ATOM 690 C CA . LEU A 1 92 ? -3.656 11.723 -2.837 1.00 74.62 92 LEU A CA 1
ATOM 691 C C . LEU A 1 92 ? -3.084 12.934 -2.085 1.00 74.62 92 LEU A C 1
ATOM 693 O O . LEU A 1 92 ? -3.164 12.969 -0.852 1.00 74.62 92 LEU A O 1
ATOM 697 N N . HIS A 1 93 ? -2.532 13.903 -2.822 1.00 64.56 93 HIS A N 1
ATOM 698 C CA . HIS A 1 93 ? -1.980 15.166 -2.335 1.00 64.56 93 HIS A CA 1
ATOM 699 C C . HIS A 1 93 ? -2.977 16.334 -2.421 1.00 64.56 93 HIS A C 1
ATOM 701 O O . HIS A 1 93 ? -2.614 17.459 -2.057 1.00 64.56 93 HIS A O 1
ATOM 707 N N . VAL A 1 94 ? -4.222 16.099 -2.862 1.00 47.06 94 VAL A N 1
ATOM 708 C CA . VAL A 1 94 ? -5.284 17.106 -2.766 1.00 47.06 94 VAL A CA 1
ATOM 709 C C . VAL A 1 94 ? -5.518 17.374 -1.279 1.00 47.06 94 VAL A C 1
ATOM 711 O O . VAL A 1 94 ? -5.798 16.438 -0.526 1.00 47.06 94 VAL A O 1
ATOM 714 N N . PRO A 1 95 ? -5.357 18.625 -0.818 1.00 41.59 95 PRO A N 1
ATOM 715 C CA . PRO A 1 95 ? -5.515 18.955 0.582 1.00 41.59 95 PRO A CA 1
ATOM 716 C C . PRO A 1 95 ? -6.981 18.775 0.959 1.00 41.59 95 PRO A C 1
ATOM 718 O O . PRO A 1 95 ? -7.794 19.674 0.769 1.00 41.59 95 PRO A O 1
ATOM 721 N N . ALA A 1 96 ? -7.321 17.608 1.502 1.00 36.72 96 ALA A N 1
ATOM 722 C CA . ALA A 1 96 ? -8.486 17.503 2.352 1.00 36.72 96 ALA A CA 1
ATOM 723 C C . ALA A 1 96 ? -8.266 18.515 3.478 1.00 36.72 96 ALA A C 1
ATOM 725 O O . ALA A 1 96 ? -7.255 18.469 4.183 1.00 36.72 96 ALA A O 1
ATOM 726 N N . GLU A 1 97 ? -9.166 19.485 3.570 1.00 37.88 97 GLU A N 1
ATOM 727 C CA . GLU A 1 97 ? -9.212 20.464 4.640 1.00 37.88 97 GLU A CA 1
ATOM 728 C C . GLU A 1 97 ? -9.338 19.730 5.987 1.00 37.88 97 GLU A C 1
ATOM 730 O O . GLU A 1 97 ? -10.428 19.512 6.509 1.00 37.88 97 GLU A O 1
ATOM 735 N N . GLU A 1 98 ? -8.210 19.359 6.596 1.00 36.81 98 GLU A N 1
ATOM 736 C CA . GLU A 1 98 ? -8.112 19.083 8.031 1.00 36.81 98 GLU A CA 1
ATOM 737 C C . GLU A 1 98 ? -8.296 20.418 8.780 1.00 36.81 98 GLU A C 1
ATOM 739 O O . GLU A 1 98 ? -7.360 20.993 9.331 1.00 36.81 98 GLU A O 1
ATOM 744 N N . GLN A 1 99 ? -9.517 20.959 8.768 1.00 34.38 99 GLN A N 1
ATOM 745 C CA . GLN A 1 99 ? -9.942 22.070 9.629 1.00 34.38 99 GLN A CA 1
ATOM 746 C C . GLN A 1 99 ? -10.898 21.634 10.749 1.00 34.38 99 GLN A C 1
ATOM 748 O O . GLN A 1 99 ? -11.366 22.469 11.520 1.00 34.38 99 GLN A O 1
ATOM 753 N N . ILE A 1 100 ? -11.166 20.336 10.911 1.00 38.28 100 ILE A N 1
ATOM 754 C CA . ILE A 1 100 ? -12.134 19.865 11.917 1.00 38.28 100 ILE A CA 1
ATOM 755 C C . ILE A 1 100 ? -11.453 19.270 13.166 1.00 38.28 100 ILE A C 1
ATOM 757 O O . ILE A 1 100 ? -12.029 19.319 14.254 1.00 38.28 100 ILE A O 1
ATOM 761 N N . ALA A 1 101 ? -10.189 18.837 13.082 1.00 35.19 101 ALA A N 1
ATOM 762 C CA . ALA A 1 101 ? -9.481 18.237 14.221 1.00 35.19 101 ALA A CA 1
ATOM 763 C C . ALA A 1 101 ? -9.112 19.233 15.346 1.00 35.19 101 ALA A C 1
ATOM 765 O O . ALA A 1 101 ? -8.968 18.822 16.498 1.00 35.19 101 ALA A O 1
ATOM 766 N N . ASP A 1 102 ? -9.041 20.540 15.065 1.00 30.91 102 ASP A N 1
ATOM 767 C CA . ASP A 1 102 ? -8.811 21.562 16.103 1.00 30.91 102 ASP A CA 1
ATOM 768 C C . ASP A 1 102 ? -10.102 21.976 16.845 1.00 30.91 102 ASP A C 1
ATOM 770 O O . ASP A 1 102 ? -10.030 22.559 17.927 1.00 30.91 102 ASP A O 1
ATOM 774 N N . ASN A 1 103 ? -11.291 21.613 16.343 1.00 31.03 103 ASN A N 1
ATOM 775 C CA . ASN A 1 103 ? -12.571 22.000 16.956 1.00 31.03 103 ASN A CA 1
ATOM 776 C C . ASN A 1 103 ? -13.163 20.947 17.911 1.00 31.03 103 ASN A C 1
ATOM 778 O O . ASN A 1 103 ? -14.052 21.269 18.699 1.00 31.03 103 ASN A O 1
ATOM 782 N N . LEU A 1 104 ? -12.645 19.713 17.921 1.00 34.25 104 LEU A N 1
ATOM 783 C CA . LEU A 1 104 ? -13.064 18.668 18.872 1.00 34.25 104 LEU A CA 1
ATOM 784 C C . LEU A 1 104 ? -12.268 18.666 20.186 1.00 34.25 104 LEU A C 1
ATOM 786 O O . LEU A 1 104 ? -12.614 17.935 21.111 1.00 34.25 104 LEU A O 1
ATOM 790 N N . ARG A 1 105 ? -11.248 19.525 20.317 1.00 34.62 105 ARG A N 1
ATOM 791 C CA . ARG A 1 105 ? -10.477 19.692 21.561 1.00 34.62 105 ARG A CA 1
ATOM 792 C C . ARG A 1 105 ? -11.022 20.759 22.518 1.00 34.62 105 ARG A C 1
ATOM 794 O O . ARG A 1 105 ? -10.548 20.823 23.645 1.00 34.62 105 ARG A O 1
ATOM 801 N N . ASN A 1 106 ? -12.021 21.548 22.105 1.00 33.94 106 ASN A N 1
ATOM 802 C CA . ASN A 1 106 ? -12.510 22.704 22.874 1.00 33.94 106 ASN A CA 1
ATOM 803 C C . ASN A 1 106 ? -13.978 22.641 23.334 1.00 33.94 106 ASN A C 1
ATOM 805 O O . ASN A 1 106 ? -14.450 23.604 23.924 1.00 33.94 106 ASN A O 1
ATOM 809 N N . ASN A 1 107 ? -14.695 21.529 23.141 1.00 30.95 107 ASN A N 1
ATOM 810 C CA . ASN A 1 107 ? -16.080 21.382 23.628 1.00 30.95 107 ASN A CA 1
ATOM 811 C C . ASN A 1 107 ? -16.256 20.205 24.600 1.00 30.95 107 ASN A C 1
ATOM 813 O O . ASN A 1 107 ? -17.269 19.511 24.588 1.00 30.95 107 ASN A O 1
ATOM 817 N N . GLY A 1 108 ? -15.257 19.994 25.455 1.00 30.52 108 GLY A N 1
ATOM 818 C CA . GLY A 1 108 ? -15.295 19.041 26.559 1.00 30.52 108 GLY A CA 1
ATOM 819 C C . GLY A 1 108 ? -15.222 19.734 27.915 1.00 30.52 108 GLY A C 1
ATOM 820 O O . GLY A 1 108 ? -14.333 19.412 28.681 1.00 30.52 108 GLY A O 1
ATOM 821 N N . ASP A 1 109 ? -16.104 20.701 28.182 1.00 29.48 109 ASP A N 1
ATOM 822 C CA . ASP A 1 109 ? -16.454 21.105 29.552 1.00 29.48 109 ASP A CA 1
ATOM 823 C C . ASP A 1 109 ? -17.803 21.836 29.545 1.00 29.48 109 ASP A C 1
ATOM 825 O O . ASP A 1 109 ? -17.919 23.059 29.606 1.00 29.48 109 ASP A O 1
ATOM 829 N N . ALA A 1 110 ? -18.868 21.047 29.427 1.00 29.58 110 ALA A N 1
ATOM 830 C CA . ALA A 1 110 ? -20.215 21.483 29.752 1.00 29.58 110 ALA A CA 1
ATOM 831 C C . ALA A 1 110 ? -20.837 20.461 30.706 1.00 29.58 110 ALA A C 1
ATOM 833 O O . ALA A 1 110 ? -21.447 19.470 30.307 1.00 29.58 110 ALA A O 1
ATOM 834 N N . SER A 1 111 ? -20.675 20.712 32.000 1.00 25.56 111 SER A N 1
ATOM 835 C CA . SER A 1 111 ? -21.574 20.210 33.035 1.00 25.56 111 SER A CA 1
ATOM 836 C C . SER A 1 111 ? -21.660 21.211 34.193 1.00 25.56 111 SER A C 1
ATOM 838 O O . SER A 1 111 ? -20.824 22.104 34.302 1.00 25.56 111 SER A O 1
ATOM 840 N N . PRO A 1 112 ? -22.768 21.191 34.949 1.00 28.56 112 PRO A N 1
ATOM 841 C CA . PRO A 1 112 ? -23.670 22.334 34.985 1.00 28.56 112 PRO A CA 1
ATOM 842 C C . PRO A 1 112 ? -23.491 23.246 36.203 1.00 28.56 112 PRO A C 1
ATOM 844 O O . PRO A 1 112 ? -23.085 22.831 37.282 1.00 28.56 112 PRO A O 1
ATOM 847 N N . SER A 1 113 ? -23.908 24.496 35.991 1.00 27.92 113 SER A N 1
ATOM 848 C CA . SER A 1 113 ? -24.370 25.486 36.969 1.00 27.92 113 SER A CA 1
ATOM 849 C C . SER A 1 113 ? -24.709 24.942 38.367 1.00 27.92 113 SER A C 1
ATOM 851 O O . SER A 1 113 ? -25.734 24.283 38.536 1.00 27.92 113 SER A O 1
ATOM 853 N N . CYS A 1 114 ? -23.961 25.397 39.375 1.00 22.69 114 CYS A N 1
ATOM 854 C CA . CYS A 1 114 ? -24.480 25.698 40.710 1.00 22.69 114 CYS A CA 1
ATOM 855 C C . CYS A 1 114 ? -23.675 26.847 41.341 1.00 22.69 114 CYS A C 1
ATOM 857 O O . CYS A 1 114 ? -22.455 26.917 41.236 1.00 22.69 114 CYS A O 1
ATOM 859 N N . ALA A 1 115 ? -24.406 27.775 41.949 1.00 27.70 115 ALA A N 1
ATOM 860 C CA . ALA A 1 115 ? -23.956 29.058 42.468 1.00 27.70 115 ALA A CA 1
ATOM 861 C C . ALA A 1 115 ? -23.087 28.963 43.737 1.00 27.70 115 ALA A C 1
ATOM 863 O O . ALA A 1 115 ? -23.366 28.133 44.595 1.00 27.70 115 ALA A O 1
ATOM 864 N N . ALA A 1 116 ? -22.133 29.890 43.903 1.00 23.75 116 ALA A N 1
ATOM 865 C CA . ALA A 1 116 ? -22.019 30.819 45.043 1.00 23.75 116 ALA A CA 1
ATOM 866 C C . ALA A 1 116 ? -20.677 31.590 45.023 1.00 23.75 116 ALA A C 1
ATOM 868 O O . ALA A 1 116 ? -19.671 31.124 44.505 1.00 23.75 116 ALA A O 1
ATOM 869 N N . MET A 1 117 ? -20.737 32.802 45.572 1.00 23.62 117 MET A N 1
ATOM 870 C CA . MET A 1 117 ? -19.785 33.929 45.581 1.00 23.62 117 MET A CA 1
ATOM 871 C C . MET A 1 117 ? -18.633 33.765 46.630 1.00 23.62 117 MET A C 1
ATOM 873 O O . MET A 1 117 ? -18.509 32.678 47.188 1.00 23.62 117 MET A O 1
ATOM 877 N N . PRO A 1 118 ? -17.734 34.754 46.883 1.00 37.34 118 PRO A N 1
ATOM 878 C CA . PRO A 1 118 ? -16.287 34.619 46.680 1.00 37.34 118 PRO A CA 1
ATOM 879 C C . PRO A 1 118 ? -15.499 34.604 48.010 1.00 37.34 118 PRO A C 1
ATOM 881 O O . PRO A 1 118 ? -16.033 34.950 49.062 1.00 37.34 118 PRO A O 1
ATOM 884 N N . SER A 1 119 ? -14.198 34.307 47.979 1.00 23.38 119 SER A N 1
ATOM 885 C CA . SER A 1 119 ? -13.292 34.806 49.026 1.00 23.38 119 SER A CA 1
ATOM 886 C C . SER A 1 119 ? -11.822 34.749 48.630 1.00 23.38 119 SER A C 1
ATOM 888 O O . SER A 1 119 ? -11.313 33.718 48.193 1.00 23.38 119 SER A O 1
ATOM 890 N N . ASP A 1 120 ? -11.182 35.888 48.866 1.00 22.58 120 ASP A N 1
ATOM 891 C CA . ASP A 1 120 ? -9.756 36.164 48.963 1.00 22.58 120 ASP A CA 1
ATOM 892 C C . ASP A 1 120 ? -8.921 35.045 49.611 1.00 22.58 120 ASP A C 1
ATOM 894 O O . ASP A 1 120 ? -9.240 34.562 50.693 1.00 22.58 120 ASP A O 1
ATOM 898 N N . HIS A 1 121 ? -7.788 34.689 49.000 1.00 25.70 121 HIS A N 1
ATOM 899 C CA . HIS A 1 121 ? -6.473 35.159 49.453 1.00 25.70 121 HIS A CA 1
ATOM 900 C C . HIS A 1 121 ? -5.327 34.532 48.638 1.00 25.70 121 HIS A C 1
ATOM 902 O O . HIS A 1 121 ? -5.137 33.323 48.580 1.00 25.70 121 HIS A O 1
ATOM 908 N N . SER A 1 122 ? -4.559 35.448 48.044 1.00 23.19 122 SER A N 1
ATOM 909 C CA . SER A 1 122 ? -3.137 35.424 47.687 1.00 23.19 122 SER A CA 1
ATOM 910 C C . SER A 1 122 ? -2.277 34.278 48.240 1.00 23.19 122 SER A C 1
ATOM 912 O O . SER A 1 122 ? -2.217 34.096 49.451 1.00 23.19 122 SER A O 1
ATOM 914 N N . LEU A 1 123 ? -1.469 33.670 47.362 1.00 24.36 123 LEU A N 1
ATOM 915 C CA . LEU A 1 123 ? -0.015 33.586 47.553 1.00 24.36 123 LEU A CA 1
ATOM 916 C C . LEU A 1 123 ? 0.698 33.650 46.189 1.00 24.36 123 LEU A C 1
ATOM 918 O O . LEU A 1 123 ? 0.663 32.741 45.367 1.00 24.36 123 LEU A O 1
ATOM 922 N N . THR A 1 124 ? 1.323 34.802 45.982 1.00 27.44 124 THR A N 1
ATOM 923 C CA . THR A 1 124 ? 2.258 35.209 44.930 1.00 27.44 124 THR A CA 1
ATOM 924 C C . THR A 1 124 ? 3.511 34.336 44.824 1.00 27.44 124 THR A C 1
ATOM 926 O O . THR A 1 124 ? 4.137 34.060 45.844 1.00 27.44 124 THR A O 1
ATOM 929 N N . ALA A 1 125 ? 3.987 34.105 43.594 1.00 23.98 125 ALA A N 1
ATOM 930 C CA . ALA A 1 125 ? 5.422 34.073 43.294 1.00 23.98 125 ALA A CA 1
ATOM 931 C C . ALA A 1 125 ? 5.705 34.480 41.831 1.00 23.98 125 ALA A C 1
ATOM 933 O O . ALA A 1 125 ? 5.651 33.674 40.910 1.00 23.98 125 ALA A O 1
ATOM 934 N N . THR A 1 126 ? 6.039 35.767 41.683 1.00 25.67 126 THR A N 1
ATOM 935 C CA . THR A 1 126 ? 6.953 36.364 40.688 1.00 25.67 126 THR A CA 1
ATOM 936 C C . THR A 1 126 ? 6.679 36.164 39.194 1.00 25.67 126 THR A C 1
ATOM 938 O O . THR A 1 126 ? 7.313 35.363 38.513 1.00 25.67 126 THR A O 1
ATOM 941 N N . ASN A 1 127 ? 5.850 37.073 38.671 1.00 25.34 127 ASN A N 1
ATOM 942 C CA . ASN A 1 127 ? 6.033 37.655 37.343 1.00 25.34 127 ASN A CA 1
ATOM 943 C C . ASN A 1 127 ? 7.451 38.239 37.219 1.00 25.34 127 ASN A C 1
ATOM 945 O O . ASN A 1 127 ? 7.775 39.236 37.868 1.00 25.34 127 ASN A O 1
ATOM 949 N N . LEU A 1 128 ? 8.276 37.642 36.360 1.00 29.27 128 LEU A N 1
ATOM 950 C CA . LEU A 1 128 ? 9.368 38.352 35.704 1.00 29.27 128 LEU A CA 1
ATOM 951 C C . LEU A 1 128 ? 8.720 39.280 34.675 1.00 29.27 128 LEU A C 1
ATOM 953 O O . LEU A 1 128 ? 8.190 38.816 33.669 1.00 29.27 128 LEU A O 1
ATOM 957 N N . GLN A 1 129 ? 8.715 40.580 34.977 1.00 28.45 129 GLN A N 1
ATOM 958 C CA . GLN A 1 129 ? 8.323 41.637 34.049 1.00 28.45 129 GLN A CA 1
ATOM 959 C C . GLN A 1 129 ? 9.128 41.497 32.753 1.00 28.45 129 GLN A C 1
ATOM 961 O O . GLN A 1 129 ? 10.303 41.860 32.692 1.00 28.45 129 GLN A O 1
ATOM 966 N N . MET A 1 130 ? 8.488 40.982 31.707 1.00 30.02 130 MET A N 1
ATOM 967 C CA . MET A 1 130 ? 8.917 41.263 30.346 1.00 30.02 130 MET A CA 1
ATOM 968 C C . MET A 1 130 ? 8.627 42.743 30.099 1.00 30.02 130 MET A C 1
ATOM 970 O O . MET A 1 130 ? 7.519 43.205 30.355 1.00 30.02 130 MET A O 1
ATOM 974 N N . SER A 1 131 ? 9.628 43.514 29.669 1.00 33.69 131 SER A N 1
ATOM 975 C CA . SER A 1 131 ? 9.404 44.918 29.314 1.00 33.69 131 SER A CA 1
ATOM 976 C C . SER A 1 131 ? 8.330 45.000 28.224 1.00 33.69 131 SER A C 1
ATOM 978 O O . SER A 1 131 ? 8.396 44.217 27.277 1.00 33.69 131 SER A O 1
ATOM 980 N N . GLU A 1 132 ? 7.435 45.985 28.296 1.00 34.44 132 GLU A N 1
ATOM 981 C CA . GLU A 1 132 ? 6.374 46.265 27.306 1.00 34.44 132 GLU A CA 1
ATOM 982 C C . GLU A 1 132 ? 6.902 46.410 25.859 1.00 34.44 132 GLU A C 1
ATOM 984 O O . GLU A 1 132 ? 6.150 46.291 24.896 1.00 34.44 132 GLU A O 1
ATOM 989 N N . SER A 1 133 ? 8.220 46.574 25.671 1.00 41.59 133 SER A N 1
ATOM 990 C CA . SER A 1 133 ? 8.854 46.534 24.347 1.00 41.59 133 SER A CA 1
ATOM 991 C C . SER A 1 133 ? 8.899 45.140 23.701 1.00 41.59 133 SER A C 1
ATOM 993 O O . SER A 1 133 ? 9.119 45.056 22.497 1.00 41.59 133 SER A O 1
ATOM 995 N N . LEU A 1 134 ? 8.690 44.057 24.463 1.00 38.56 134 LEU A N 1
ATOM 996 C CA . LEU A 1 134 ? 8.726 42.676 23.964 1.00 38.56 134 LEU A CA 1
ATOM 997 C C . LEU A 1 134 ? 7.338 42.121 23.612 1.00 38.56 134 LEU A C 1
ATOM 999 O O . LEU A 1 134 ? 7.243 41.234 22.767 1.00 38.56 134 LEU A O 1
ATOM 1003 N N . GLU A 1 135 ? 6.270 42.659 24.206 1.00 39.22 135 GLU A N 1
ATOM 1004 C CA . GLU A 1 135 ? 4.890 42.255 23.895 1.00 39.22 135 GLU A CA 1
ATOM 1005 C C . GLU A 1 135 ? 4.439 42.786 22.525 1.00 39.22 135 GLU A C 1
ATOM 1007 O O . GLU A 1 135 ? 3.748 42.086 21.790 1.00 39.22 135 GLU A O 1
ATOM 1012 N N . ALA A 1 136 ? 4.940 43.952 22.104 1.00 38.41 136 ALA A N 1
ATOM 1013 C CA . ALA A 1 136 ? 4.559 44.580 20.836 1.00 38.41 136 ALA A CA 1
ATOM 1014 C C . ALA A 1 136 ? 5.128 43.908 19.562 1.00 38.41 136 ALA A C 1
ATOM 1016 O O . ALA A 1 136 ? 4.781 44.308 18.456 1.00 38.41 136 ALA A O 1
ATOM 1017 N N . TRP A 1 137 ? 6.010 42.905 19.679 1.00 42.34 137 TRP A N 1
ATOM 1018 C CA . TRP A 1 137 ? 6.734 42.329 18.526 1.00 42.34 137 TRP A CA 1
ATOM 1019 C C . TRP A 1 137 ? 6.405 40.853 18.268 1.00 42.34 137 TRP A C 1
ATOM 1021 O O . TRP A 1 137 ? 6.861 40.274 17.282 1.00 42.34 137 TRP A O 1
ATOM 1031 N N . VAL A 1 138 ? 5.584 40.246 19.132 1.00 42.38 138 VAL A N 1
ATOM 1032 C CA . VAL A 1 138 ? 5.068 38.872 18.981 1.00 42.38 138 VAL A CA 1
ATOM 1033 C C . VAL A 1 138 ? 3.740 38.848 18.197 1.00 42.38 138 VAL A C 1
ATOM 1035 O O . VAL A 1 138 ? 3.258 37.778 17.834 1.00 42.38 138 VAL A O 1
ATOM 1038 N N . GLU A 1 139 ? 3.176 40.008 17.840 1.00 44.94 139 GLU A N 1
ATOM 1039 C CA . GLU A 1 139 ? 1.847 40.113 17.212 1.00 44.94 139 GLU A CA 1
ATOM 1040 C C . GLU A 1 139 ? 1.736 39.637 15.747 1.00 44.94 139 GLU A C 1
ATOM 1042 O O . GLU A 1 139 ? 0.632 39.611 15.209 1.00 44.94 139 GLU A O 1
ATOM 1047 N N . GLU A 1 140 ? 2.809 39.192 15.081 1.00 45.78 140 GLU A N 1
ATOM 1048 C CA . GLU A 1 140 ? 2.720 38.764 13.668 1.00 45.78 140 GLU A CA 1
ATOM 1049 C C . GLU A 1 140 ? 3.188 37.333 13.366 1.00 45.78 140 GLU A C 1
ATOM 1051 O O . GLU A 1 140 ? 3.411 36.984 12.204 1.00 45.78 140 GLU A O 1
ATOM 1056 N N . GLY A 1 141 ? 3.263 36.436 14.356 1.00 52.97 141 GLY A N 1
ATOM 1057 C CA . GLY A 1 141 ? 3.561 35.037 14.040 1.00 52.97 141 GLY A CA 1
ATOM 1058 C C . GLY A 1 141 ? 3.507 34.024 15.177 1.00 52.97 141 GLY A C 1
ATOM 1059 O O . GLY A 1 141 ? 3.656 34.363 16.346 1.00 52.97 141 GLY A O 1
ATOM 1060 N N . LYS A 1 142 ? 3.341 32.733 14.841 1.00 53.28 142 LYS A N 1
ATOM 1061 C CA . LYS A 1 142 ? 3.520 31.642 15.822 1.00 53.28 142 LYS A CA 1
ATOM 1062 C C . LYS A 1 142 ? 5.005 31.565 16.207 1.00 53.28 142 LYS A C 1
ATOM 1064 O O . LYS A 1 142 ? 5.855 31.369 15.334 1.00 53.28 142 LYS A O 1
ATOM 1069 N N . SER A 1 143 ? 5.307 31.710 17.499 1.00 63.12 143 SER A N 1
ATOM 1070 C CA . SER A 1 143 ? 6.672 31.655 18.032 1.00 63.12 143 SER A CA 1
ATOM 1071 C C . SER A 1 143 ? 7.245 30.231 17.979 1.00 63.12 143 SER A C 1
ATOM 1073 O O . SER A 1 143 ? 6.569 29.251 18.299 1.00 63.12 143 SER A O 1
ATOM 1075 N N . SER A 1 144 ? 8.503 30.095 17.558 1.00 76.38 144 SER A N 1
ATOM 1076 C CA . SER A 1 144 ? 9.251 28.833 17.571 1.00 76.38 144 SER A CA 1
ATOM 1077 C C . SER A 1 14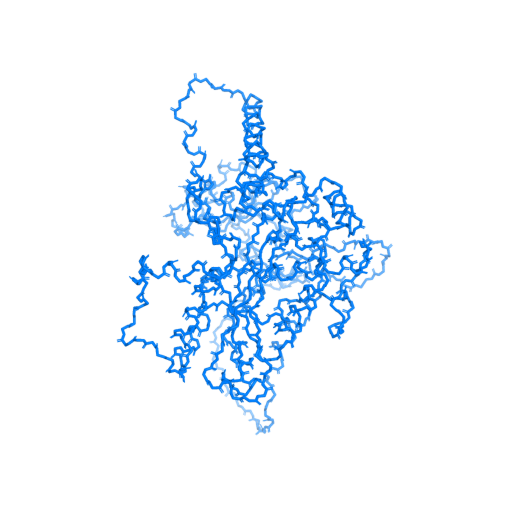4 ? 10.173 28.755 18.800 1.00 76.38 144 SER A C 1
ATOM 1079 O O . SER A 1 144 ? 10.426 29.769 19.454 1.00 76.38 144 SER A O 1
ATOM 1081 N N . PRO A 1 145 ? 10.698 27.569 19.170 1.00 77.00 145 PRO A N 1
ATOM 1082 C CA . PRO A 1 145 ? 11.733 27.465 20.203 1.00 77.00 145 PRO A CA 1
ATOM 1083 C C . PRO A 1 145 ? 12.955 28.357 19.924 1.00 77.00 145 PRO A C 1
ATOM 1085 O O . PRO A 1 145 ? 13.441 29.009 20.842 1.00 77.00 145 PRO A O 1
ATOM 1088 N N . ALA A 1 146 ? 13.379 28.462 18.660 1.00 82.38 146 ALA A N 1
ATOM 1089 C CA . ALA A 1 146 ? 14.488 29.319 18.241 1.00 82.38 146 ALA A CA 1
ATOM 1090 C C . ALA A 1 146 ? 14.161 30.813 18.388 1.00 82.38 146 ALA A C 1
ATOM 1092 O O . ALA A 1 146 ? 14.958 31.557 18.951 1.00 82.38 146 ALA A O 1
ATOM 1093 N N . SER A 1 147 ? 12.963 31.256 17.981 1.00 83.88 147 SER A N 1
ATOM 1094 C CA . SER A 1 147 ? 12.565 32.659 18.162 1.00 83.88 147 SER A CA 1
ATOM 1095 C C . SER A 1 147 ? 12.413 33.023 19.642 1.00 83.88 147 SER A C 1
ATOM 1097 O O . SER A 1 147 ? 12.783 34.119 20.045 1.00 83.88 147 SER A O 1
ATOM 1099 N N . ARG A 1 148 ? 11.919 32.098 20.479 1.00 81.00 148 ARG A N 1
ATOM 1100 C CA . ARG A 1 148 ? 11.853 32.291 21.938 1.00 81.00 148 ARG A CA 1
ATOM 1101 C C . ARG A 1 148 ? 13.244 32.391 22.559 1.00 81.00 148 ARG A C 1
ATOM 1103 O O . ARG A 1 148 ? 13.472 33.286 23.367 1.00 81.00 148 ARG A O 1
ATOM 1110 N N . PHE A 1 149 ? 14.166 31.513 22.164 1.00 84.50 149 PHE A N 1
ATOM 1111 C CA . PHE A 1 149 ? 15.552 31.550 22.629 1.00 84.50 149 PHE A CA 1
ATOM 1112 C C . PHE A 1 149 ? 16.247 32.860 22.237 1.00 84.50 149 PHE A C 1
ATOM 1114 O O . PHE A 1 149 ? 16.853 33.504 23.094 1.00 84.50 149 PHE A O 1
ATOM 1121 N N . LEU A 1 150 ? 16.085 33.287 20.979 1.00 84.56 150 LEU A N 1
ATOM 1122 C CA . LEU A 1 150 ? 16.622 34.541 20.455 1.00 84.56 150 LEU A CA 1
ATOM 1123 C C . LEU A 1 150 ? 16.086 35.758 21.214 1.00 84.56 150 LEU A C 1
ATOM 1125 O O . LEU A 1 150 ? 16.859 36.629 21.597 1.00 84.56 150 LEU A O 1
ATOM 1129 N N . CYS A 1 151 ? 14.775 35.817 21.466 1.00 82.00 151 CYS A N 1
ATOM 1130 C CA . CYS A 1 151 ? 14.171 36.920 22.215 1.00 82.00 151 CYS A CA 1
ATOM 1131 C C . CYS A 1 151 ? 14.640 36.959 23.676 1.00 82.00 151 CYS A C 1
ATOM 1133 O O . CYS A 1 151 ? 14.854 38.043 24.212 1.00 82.00 151 CYS A O 1
ATOM 1135 N N . ALA A 1 152 ? 14.820 35.796 24.309 1.00 81.69 152 ALA A N 1
ATOM 1136 C CA . ALA A 1 152 ? 15.260 35.705 25.700 1.00 81.69 152 ALA A CA 1
ATOM 1137 C C . ALA A 1 152 ? 16.754 36.025 25.889 1.00 81.69 152 ALA A C 1
ATOM 1139 O O . ALA A 1 152 ? 17.135 36.522 26.943 1.00 81.69 152 ALA A O 1
ATOM 1140 N N . ASN A 1 153 ? 17.594 35.763 24.880 1.00 83.62 153 ASN A N 1
ATOM 1141 C CA . ASN A 1 153 ? 19.056 35.833 24.993 1.00 83.62 153 ASN A CA 1
ATOM 1142 C C . ASN A 1 153 ? 19.712 36.711 23.913 1.00 83.62 153 ASN A C 1
ATOM 1144 O O . ASN A 1 153 ? 20.865 36.487 23.541 1.00 83.62 153 ASN A O 1
ATOM 1148 N N . ARG A 1 154 ? 18.984 37.699 23.382 1.00 83.25 154 ARG A N 1
ATOM 1149 C CA . ARG A 1 154 ? 19.356 38.453 22.170 1.00 83.25 154 ARG A CA 1
ATOM 1150 C C . ARG A 1 154 ? 20.778 39.009 22.190 1.00 83.25 154 ARG A C 1
ATOM 1152 O O . ARG A 1 154 ? 21.487 38.891 21.201 1.00 83.25 154 ARG A O 1
ATOM 1159 N N . GLU A 1 155 ? 21.182 39.606 23.307 1.00 81.94 155 GLU A N 1
ATOM 1160 C CA . GLU A 1 155 ? 22.486 40.272 23.448 1.00 81.94 155 GLU A CA 1
ATOM 1161 C C . GLU A 1 155 ? 23.666 39.290 23.469 1.00 81.94 155 GLU A C 1
ATOM 1163 O O . GLU A 1 155 ? 24.803 39.684 23.223 1.00 81.94 155 GLU A O 1
ATOM 1168 N N . SER A 1 156 ? 23.397 38.011 23.734 1.00 83.81 156 SER A N 1
ATOM 1169 C CA . SER A 1 156 ? 24.399 36.944 23.792 1.00 83.81 156 SER A CA 1
ATOM 1170 C C . SER A 1 156 ? 24.338 36.000 22.589 1.00 83.81 156 SER A C 1
ATOM 1172 O O . SER A 1 156 ? 25.246 35.196 22.409 1.00 83.81 156 SER A O 1
ATOM 1174 N N . CYS A 1 157 ? 23.297 36.086 21.756 1.00 87.19 157 CYS A N 1
ATOM 1175 C CA . CYS A 1 157 ? 23.154 35.248 20.569 1.00 87.19 157 CYS A CA 1
ATOM 1176 C C . CYS A 1 157 ? 24.020 35.757 19.412 1.00 87.19 157 CYS A C 1
ATOM 1178 O O . CYS A 1 157 ? 24.046 36.952 19.102 1.00 87.19 157 CYS A O 1
ATOM 1180 N N . ILE A 1 158 ? 24.648 34.819 18.705 1.00 91.94 158 ILE A N 1
ATOM 1181 C CA . ILE A 1 158 ? 25.266 35.071 17.401 1.00 91.94 158 ILE A CA 1
ATOM 1182 C C . ILE A 1 158 ? 24.448 34.394 16.305 1.00 91.94 158 ILE A C 1
ATOM 1184 O O . ILE A 1 158 ? 23.810 33.369 16.537 1.00 91.94 158 ILE A O 1
ATOM 1188 N N . LEU A 1 159 ? 24.508 34.953 15.105 1.00 91.19 159 LEU A N 1
ATOM 1189 C CA . LEU A 1 159 ? 24.030 34.333 13.880 1.00 91.19 159 LEU A CA 1
ATOM 1190 C C . LEU A 1 159 ? 25.235 33.985 13.017 1.00 91.19 159 LEU A C 1
ATOM 1192 O O . LEU A 1 159 ? 26.094 34.841 12.791 1.00 91.19 159 LEU A O 1
ATOM 1196 N N . ILE A 1 160 ? 25.288 32.747 12.535 1.00 91.69 160 ILE A N 1
ATOM 1197 C CA . ILE A 1 160 ? 26.320 32.294 11.600 1.00 91.69 160 ILE A CA 1
ATOM 1198 C C . ILE A 1 160 ? 25.748 32.254 10.177 1.00 91.69 160 ILE A C 1
ATOM 1200 O O . ILE A 1 160 ? 24.595 31.848 9.999 1.00 91.69 160 ILE A O 1
ATOM 1204 N N . PRO A 1 161 ? 26.502 32.709 9.164 1.00 89.81 161 PRO A N 1
ATOM 1205 C CA . PRO A 1 161 ? 26.072 32.619 7.777 1.00 89.81 161 PRO A CA 1
ATOM 1206 C C . PRO A 1 161 ? 26.102 31.158 7.324 1.00 89.81 161 PRO A C 1
ATOM 1208 O O . PRO A 1 161 ? 27.062 30.439 7.594 1.00 89.81 161 PRO A O 1
ATOM 1211 N N . VAL A 1 162 ? 25.062 30.720 6.622 1.00 83.56 162 VAL A N 1
ATOM 1212 C CA . VAL A 1 162 ? 24.959 29.357 6.090 1.00 83.56 162 VAL A CA 1
ATOM 1213 C C . VAL A 1 162 ? 24.447 29.373 4.656 1.00 83.56 162 VAL A C 1
ATOM 1215 O O . VAL A 1 162 ? 23.692 30.263 4.253 1.00 83.56 162 VAL A O 1
ATOM 1218 N N . ASP A 1 163 ? 24.840 28.367 3.881 1.00 80.44 163 ASP A N 1
ATOM 1219 C CA . ASP A 1 163 ? 24.224 28.116 2.582 1.00 80.44 163 ASP A CA 1
ATOM 1220 C C . ASP A 1 163 ? 22.748 27.719 2.777 1.00 80.44 163 ASP A C 1
ATOM 1222 O O . ASP A 1 163 ? 22.400 26.992 3.713 1.00 80.44 163 ASP A O 1
ATOM 1226 N N . LYS A 1 164 ? 21.865 28.196 1.893 1.00 75.94 164 LYS A N 1
ATOM 1227 C CA . LYS A 1 164 ? 20.431 27.879 1.926 1.00 75.94 164 LYS A CA 1
ATOM 1228 C C . LYS A 1 164 ? 20.139 26.395 1.669 1.00 75.94 164 LYS A C 1
ATOM 1230 O O . LYS A 1 164 ? 19.048 25.946 2.008 1.00 75.94 164 LYS A O 1
ATOM 1235 N N . ALA A 1 165 ? 21.088 25.643 1.109 1.00 75.12 165 ALA A N 1
ATOM 1236 C CA . ALA A 1 165 ? 20.992 24.196 0.926 1.00 75.12 165 ALA A CA 1
ATOM 1237 C C . ALA A 1 165 ? 21.214 23.392 2.226 1.00 75.12 165 ALA A C 1
ATOM 1239 O O . ALA A 1 165 ? 20.804 22.234 2.308 1.00 75.12 165 ALA A O 1
ATOM 1240 N N . LEU A 1 166 ? 21.844 23.976 3.254 1.00 73.19 166 LEU A N 1
ATOM 1241 C CA . LEU A 1 166 ? 22.211 23.260 4.481 1.00 73.19 166 LEU A CA 1
ATOM 1242 C C . LEU A 1 166 ? 21.062 23.217 5.480 1.00 73.19 166 LEU A C 1
ATOM 1244 O O . LEU A 1 166 ? 20.731 24.237 6.078 1.00 73.19 166 LEU A O 1
ATOM 1248 N N . ASN A 1 167 ? 20.503 22.034 5.733 1.00 76.81 167 ASN A N 1
ATOM 1249 C CA . ASN A 1 167 ? 19.454 21.852 6.737 1.00 76.81 167 ASN A CA 1
ATOM 1250 C C . ASN A 1 167 ? 20.016 21.696 8.173 1.00 76.81 167 ASN A C 1
ATOM 1252 O O . ASN A 1 167 ? 21.215 21.524 8.388 1.00 76.81 167 ASN A O 1
ATOM 1256 N N . ARG A 1 168 ? 19.127 21.731 9.178 1.00 78.44 168 ARG A N 1
ATOM 1257 C CA . ARG A 1 168 ? 19.481 21.624 10.609 1.00 78.44 168 ARG A CA 1
ATOM 1258 C C . ARG A 1 168 ? 20.299 20.373 10.942 1.00 78.44 168 ARG A C 1
ATOM 1260 O O . ARG A 1 168 ? 21.231 20.471 11.725 1.00 78.44 168 ARG A O 1
ATOM 1267 N N . ALA A 1 169 ? 19.969 19.220 10.356 1.00 76.94 169 ALA A N 1
ATOM 1268 C CA . ALA A 1 169 ? 20.677 17.971 10.639 1.00 76.94 169 ALA A CA 1
ATOM 1269 C C . ALA A 1 169 ? 22.126 18.027 10.136 1.00 76.94 169 ALA A C 1
ATOM 1271 O O . ALA A 1 169 ? 23.042 17.668 10.870 1.00 76.94 169 ALA A O 1
ATOM 1272 N N . MET A 1 170 ? 22.338 18.568 8.932 1.00 72.88 170 MET A N 1
ATOM 1273 C CA . MET A 1 170 ? 23.675 18.773 8.367 1.00 72.88 170 MET A CA 1
ATOM 1274 C C . MET A 1 170 ? 24.499 19.757 9.206 1.00 72.88 170 MET A C 1
ATOM 1276 O O . MET A 1 170 ? 25.674 19.513 9.470 1.00 72.88 170 MET A O 1
ATOM 1280 N N . LEU A 1 171 ? 23.877 20.847 9.674 1.00 76.25 171 LEU A N 1
ATOM 1281 C CA . LEU A 1 171 ? 24.538 21.834 10.531 1.00 76.25 171 LEU A CA 1
ATOM 1282 C C . LEU A 1 171 ? 24.906 21.256 11.901 1.00 76.25 171 LEU A C 1
ATOM 1284 O O . LEU A 1 171 ? 26.027 21.474 12.354 1.00 76.25 171 LEU A O 1
ATOM 1288 N N . CYS A 1 172 ? 24.014 20.502 12.546 1.00 77.56 172 CYS A N 1
ATOM 1289 C CA . CYS A 1 172 ? 24.313 19.867 13.829 1.00 77.56 172 CYS A CA 1
ATOM 1290 C C . CYS A 1 172 ? 25.394 18.785 13.685 1.00 77.56 172 CYS A C 1
ATOM 1292 O O . CYS A 1 172 ? 26.323 18.767 14.484 1.00 77.56 172 CYS A O 1
ATOM 1294 N N . SER A 1 173 ? 25.333 17.948 12.642 1.00 77.31 173 SER A N 1
ATOM 1295 C CA . SER A 1 173 ? 26.329 16.896 12.384 1.00 77.31 173 SER A CA 1
ATOM 1296 C C . SER A 1 173 ? 27.732 17.470 12.157 1.00 77.31 173 SER A C 1
ATOM 1298 O O . SER A 1 173 ? 28.680 17.037 12.808 1.00 77.31 173 SER A O 1
ATOM 1300 N N . ALA A 1 174 ? 27.863 18.528 11.347 1.00 75.69 174 ALA A N 1
ATOM 1301 C CA . ALA A 1 174 ? 29.152 19.174 11.077 1.00 75.69 174 ALA A CA 1
ATOM 1302 C C . ALA A 1 174 ? 29.831 19.779 12.324 1.00 75.69 174 ALA A C 1
ATOM 1304 O O . ALA A 1 174 ? 31.036 20.021 12.314 1.00 75.69 174 ALA A O 1
ATOM 1305 N N . HIS A 1 175 ? 29.071 20.039 13.393 1.00 74.81 175 HIS A N 1
ATOM 1306 C CA . HIS A 1 175 ? 29.575 20.631 14.635 1.00 74.81 175 HIS A CA 1
ATOM 1307 C C . HIS A 1 175 ? 29.512 19.663 15.826 1.00 74.81 175 HIS A C 1
ATOM 1309 O O . HIS A 1 175 ? 29.919 20.026 16.930 1.00 74.81 175 HIS A O 1
ATOM 1315 N N . GLN A 1 176 ? 29.015 18.439 15.627 1.00 74.94 176 GLN A N 1
ATOM 1316 C CA . GLN A 1 176 ? 28.742 17.491 16.703 1.00 74.94 176 GLN A CA 1
ATOM 1317 C C . GLN A 1 176 ? 30.028 17.119 17.448 1.00 74.94 176 GLN A C 1
ATOM 1319 O O . GLN A 1 176 ? 30.121 17.322 18.658 1.00 74.94 176 GLN A O 1
ATOM 1324 N N . GLU A 1 177 ? 31.060 16.682 16.726 1.00 72.00 177 GLU A N 1
ATOM 1325 C CA . GLU A 1 177 ? 32.346 16.266 17.307 1.00 72.00 177 GLU A CA 1
ATOM 1326 C C . GLU A 1 177 ? 33.073 17.392 18.061 1.00 72.00 177 GLU A C 1
ATOM 1328 O O . GLU A 1 177 ? 33.861 17.126 18.966 1.00 72.00 177 GLU A O 1
ATOM 1333 N N . LEU A 1 178 ? 32.782 18.655 17.731 1.00 72.19 178 LEU A N 1
ATOM 1334 C CA . LEU A 1 178 ? 33.428 19.822 18.333 1.00 72.19 178 LEU A CA 1
ATOM 1335 C C . LEU A 1 178 ? 32.850 20.203 19.701 1.00 72.19 178 LEU A C 1
ATOM 1337 O O . LEU A 1 178 ? 33.546 20.837 20.492 1.00 72.19 178 LEU A O 1
ATOM 1341 N N . PHE A 1 179 ? 31.588 19.854 19.980 1.00 74.25 179 PHE A N 1
ATOM 1342 C CA . PHE A 1 179 ? 30.868 20.370 21.151 1.00 74.25 179 PHE A CA 1
ATOM 1343 C C . PHE A 1 179 ? 30.248 19.298 22.057 1.00 74.25 179 PHE A C 1
ATOM 1345 O O . PHE A 1 179 ? 29.771 19.639 23.144 1.00 74.25 179 PHE A O 1
ATOM 1352 N N . VAL A 1 180 ? 30.282 18.015 21.680 1.00 72.69 180 VAL A N 1
ATOM 1353 C CA . VAL A 1 180 ? 29.848 16.906 22.550 1.00 72.69 180 VAL A CA 1
ATOM 1354 C C . VAL A 1 180 ? 30.621 16.932 23.876 1.00 72.69 180 VAL A C 1
ATOM 1356 O O . VAL A 1 180 ? 31.847 16.985 23.904 1.00 72.69 180 VAL A O 1
ATOM 1359 N N . GLY A 1 181 ? 29.894 16.910 24.998 1.00 64.44 181 GLY A N 1
ATOM 1360 C CA . GLY A 1 181 ? 30.483 16.929 26.344 1.00 64.44 181 GLY A CA 1
ATOM 1361 C C . GLY A 1 181 ? 30.954 18.306 26.832 1.00 64.44 181 GLY A C 1
ATOM 1362 O O . GLY A 1 181 ? 31.470 18.412 27.947 1.00 64.44 181 GLY A O 1
ATOM 1363 N N . THR A 1 182 ? 30.751 19.369 26.048 1.00 70.25 182 THR A N 1
ATOM 1364 C CA . THR A 1 182 ? 31.034 20.745 26.481 1.00 70.25 182 THR A CA 1
ATOM 1365 C C . THR A 1 182 ? 30.021 21.188 27.535 1.00 70.25 182 THR A C 1
ATOM 1367 O O . THR A 1 182 ? 28.820 20.953 27.412 1.00 70.25 182 THR A O 1
ATOM 1370 N N . LYS A 1 183 ? 30.487 21.848 28.600 1.00 60.44 183 LYS A N 1
ATOM 1371 C CA . LYS A 1 183 ? 29.616 22.350 29.673 1.00 60.44 183 LYS A CA 1
ATOM 1372 C C . LYS A 1 183 ? 28.559 23.294 29.077 1.00 60.44 183 LYS A C 1
ATOM 1374 O O . LYS A 1 183 ? 28.910 24.228 28.379 1.00 60.44 183 LYS A O 1
ATOM 1379 N N . GLY A 1 184 ? 27.275 23.038 29.336 1.00 59.59 184 GLY A N 1
ATOM 1380 C CA . GLY A 1 184 ? 26.169 23.830 28.769 1.00 59.59 184 GLY A CA 1
ATOM 1381 C C . GLY A 1 184 ? 25.644 23.341 27.411 1.00 59.59 184 GLY A C 1
ATOM 1382 O O . GLY A 1 184 ? 24.622 23.843 26.953 1.00 59.59 184 GLY A O 1
ATOM 1383 N N . VAL A 1 185 ? 26.276 22.328 26.813 1.00 66.12 185 VAL A N 1
ATOM 1384 C CA . VAL A 1 185 ? 25.818 21.619 25.612 1.00 66.12 185 VAL A CA 1
ATOM 1385 C C . VAL A 1 185 ? 25.429 20.190 26.018 1.00 66.12 185 VAL A C 1
ATOM 1387 O O . VAL A 1 185 ? 26.140 19.540 26.783 1.00 66.12 185 VAL A O 1
ATOM 1390 N N . GLY A 1 186 ? 24.258 19.714 25.585 1.00 63.47 186 GLY A N 1
ATOM 1391 C CA . GLY A 1 186 ? 23.760 18.379 25.940 1.00 63.47 186 GLY A CA 1
ATOM 1392 C C . GLY A 1 186 ? 24.626 17.242 25.377 1.00 63.47 186 GLY A C 1
ATOM 1393 O O . GLY A 1 186 ? 25.505 17.464 24.545 1.00 63.47 186 GLY A O 1
ATOM 1394 N N . GLY A 1 187 ? 24.350 15.998 25.789 1.00 62.00 187 GLY A N 1
ATOM 1395 C CA . GLY A 1 187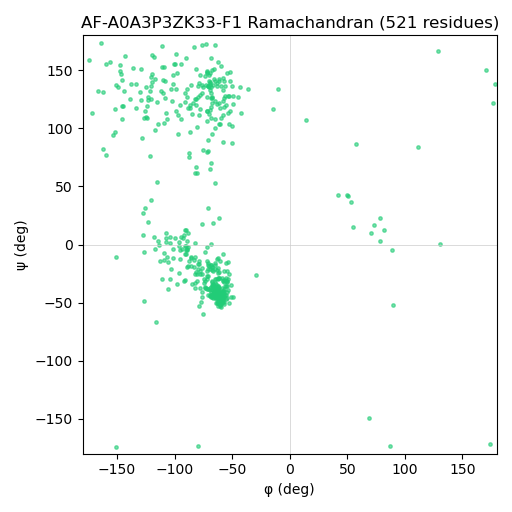 ? 25.050 14.806 25.275 1.00 62.00 187 GLY A CA 1
ATOM 1396 C C . GLY A 1 187 ? 24.904 14.586 23.761 1.00 62.00 187 GLY A C 1
ATOM 1397 O O . GLY A 1 187 ? 25.668 13.828 23.177 1.00 62.00 187 GLY A O 1
ATOM 1398 N N . GLU A 1 188 ? 23.960 15.284 23.131 1.00 61.62 188 GLU A N 1
ATOM 1399 C CA . GLU A 1 188 ? 23.671 15.240 21.694 1.00 61.62 188 GLU A CA 1
ATOM 1400 C C . GLU A 1 188 ? 24.462 16.282 20.876 1.00 61.62 188 GLU A C 1
ATOM 1402 O O . GLU A 1 188 ? 24.350 16.318 19.654 1.00 61.62 188 GLU A O 1
ATOM 1407 N N . GLY A 1 189 ? 25.291 17.114 21.520 1.00 74.69 189 GLY A N 1
ATOM 1408 C CA . GLY A 1 189 ? 26.040 18.184 20.856 1.00 74.69 189 GLY A CA 1
ATOM 1409 C C . GLY A 1 189 ? 25.257 19.499 20.741 1.00 74.69 189 GLY A C 1
ATOM 1410 O O . GLY A 1 189 ? 24.202 19.682 21.352 1.00 74.69 189 GLY A O 1
ATOM 1411 N N . LEU A 1 190 ? 25.832 20.469 20.023 1.00 80.44 190 LEU A N 1
ATOM 1412 C CA . LEU A 1 190 ? 25.274 21.816 19.897 1.00 80.44 190 LEU A CA 1
ATOM 1413 C C . LEU A 1 190 ? 24.165 21.852 18.841 1.00 80.44 190 LEU A C 1
ATOM 1415 O O . LEU A 1 190 ? 24.396 21.532 17.678 1.00 80.44 190 LEU A O 1
ATOM 1419 N N . ASP A 1 191 ? 22.982 22.325 19.232 1.00 82.62 191 ASP A N 1
ATOM 1420 C CA . ASP A 1 191 ? 21.867 22.517 18.309 1.00 82.62 191 ASP A CA 1
ATOM 1421 C C . ASP A 1 191 ? 21.985 23.848 17.549 1.00 82.62 191 ASP A C 1
ATOM 1423 O O . ASP A 1 191 ? 22.092 24.916 18.157 1.00 82.62 191 ASP A O 1
ATOM 1427 N N . ILE A 1 192 ? 21.945 23.789 16.217 1.00 86.69 192 ILE A N 1
ATOM 1428 C CA . ILE A 1 192 ? 22.100 24.942 15.323 1.00 86.69 192 ILE A CA 1
ATOM 1429 C C . ILE A 1 192 ? 20.893 25.014 14.386 1.00 86.69 192 ILE A C 1
ATOM 1431 O O . ILE A 1 192 ? 20.726 24.191 13.488 1.00 86.69 192 ILE A O 1
ATOM 1435 N N . VAL A 1 193 ? 20.032 26.016 14.576 1.00 88.25 193 VAL A N 1
ATOM 1436 C CA . VAL A 1 193 ? 18.751 26.122 13.865 1.00 88.25 193 VAL A CA 1
ATOM 1437 C C . VAL A 1 193 ? 18.863 27.087 12.678 1.00 88.25 193 VAL A C 1
ATOM 1439 O O . VAL A 1 193 ? 19.024 28.289 12.901 1.00 88.25 193 VAL A O 1
ATOM 1442 N N . PRO A 1 194 ? 18.725 26.626 11.421 1.00 88.31 194 PRO A N 1
ATOM 1443 C CA . PRO A 1 194 ? 18.725 27.514 10.267 1.00 88.31 194 PRO A CA 1
ATOM 1444 C C . PRO A 1 194 ? 17.436 28.344 10.191 1.00 88.31 194 PRO A C 1
ATOM 1446 O O . PRO A 1 194 ? 16.364 27.914 10.622 1.00 88.31 194 PRO A O 1
ATOM 1449 N N . GLY A 1 195 ? 17.555 29.542 9.636 1.00 84.81 195 GLY A N 1
ATOM 1450 C CA . GLY A 1 195 ? 16.499 30.496 9.345 1.00 84.81 195 GLY A CA 1
ATOM 1451 C C . GLY A 1 195 ? 16.766 31.131 7.980 1.00 84.81 195 GLY A C 1
ATOM 1452 O O . GLY A 1 195 ? 17.850 31.661 7.722 1.00 84.81 195 GLY A O 1
ATOM 1453 N N . TYR A 1 196 ? 15.787 31.047 7.082 1.00 81.06 196 TYR A N 1
ATOM 1454 C CA . TYR A 1 196 ? 15.931 31.523 5.708 1.00 81.06 196 TYR A CA 1
ATOM 1455 C C . TYR A 1 196 ? 14.913 32.612 5.405 1.00 81.06 196 TYR A C 1
ATOM 1457 O O . TYR A 1 196 ? 13.738 32.495 5.746 1.00 81.06 196 TYR A O 1
ATOM 1465 N N . ASP A 1 197 ? 15.364 33.631 4.684 1.00 74.38 197 ASP A N 1
ATOM 1466 C CA . ASP A 1 197 ? 14.514 34.623 4.040 1.00 74.38 197 ASP A CA 1
ATOM 1467 C C . ASP A 1 197 ? 14.813 34.602 2.539 1.00 74.38 197 ASP A C 1
ATOM 1469 O O . ASP A 1 197 ? 15.971 34.578 2.105 1.00 74.38 197 ASP A O 1
ATOM 1473 N N . HIS A 1 198 ? 13.764 34.550 1.721 1.00 62.56 198 HIS A N 1
ATOM 1474 C CA . HIS A 1 198 ? 13.897 34.530 0.265 1.00 62.56 198 HIS A CA 1
ATOM 1475 C C . HIS A 1 198 ? 14.495 35.831 -0.285 1.00 62.56 198 HIS A C 1
ATOM 1477 O O . HIS A 1 198 ? 15.053 35.811 -1.378 1.00 62.56 198 HIS A O 1
ATOM 1483 N N . SER A 1 199 ? 14.417 36.932 0.469 1.00 67.44 199 SER A N 1
ATOM 1484 C CA . SER A 1 199 ? 14.976 38.231 0.087 1.00 67.44 199 SER A CA 1
ATOM 1485 C C . SER A 1 199 ? 16.487 38.362 0.314 1.00 67.44 199 SER A C 1
ATOM 1487 O O . SER A 1 199 ? 17.109 39.246 -0.272 1.00 67.44 199 SER A O 1
ATOM 1489 N N . GLU A 1 200 ? 17.099 37.487 1.116 1.00 70.31 200 GLU A N 1
ATOM 1490 C CA . GLU A 1 200 ? 18.533 37.550 1.420 1.00 70.31 200 GLU A CA 1
ATOM 1491 C C . GLU A 1 200 ? 19.340 36.596 0.536 1.00 70.31 200 GLU A C 1
ATOM 1493 O O . GLU A 1 200 ? 18.852 35.543 0.144 1.00 70.31 200 GLU A O 1
ATOM 1498 N N . ALA A 1 201 ? 20.582 36.940 0.192 1.00 67.31 201 ALA A N 1
ATOM 1499 C CA . ALA A 1 201 ? 21.416 36.083 -0.660 1.00 67.31 201 ALA A CA 1
ATOM 1500 C C . ALA A 1 201 ? 21.909 34.815 0.067 1.00 67.31 201 ALA A C 1
ATOM 1502 O O . ALA A 1 201 ? 22.122 33.786 -0.568 1.00 67.31 201 ALA A O 1
ATOM 1503 N N . ILE A 1 202 ? 22.043 34.878 1.394 1.00 76.25 202 ILE A N 1
ATOM 1504 C CA . ILE A 1 202 ? 22.534 33.800 2.264 1.00 76.25 202 ILE A CA 1
ATOM 1505 C C . ILE A 1 202 ? 21.468 33.400 3.293 1.00 76.25 202 ILE A C 1
ATOM 1507 O O . ILE A 1 202 ? 20.499 34.130 3.501 1.00 76.25 202 ILE A O 1
ATOM 1511 N N . GLY A 1 203 ? 21.622 32.231 3.913 1.00 83.75 203 GLY A N 1
ATOM 1512 C CA . GLY A 1 203 ? 20.863 31.844 5.101 1.00 83.75 203 GLY A CA 1
ATOM 1513 C C . GLY A 1 203 ? 21.572 32.273 6.385 1.00 83.75 203 GLY A C 1
ATOM 1514 O O . GLY A 1 203 ? 22.786 32.488 6.397 1.00 83.75 203 GLY A O 1
ATOM 1515 N N . TRP A 1 204 ? 20.822 32.350 7.482 1.00 90.00 204 TRP A N 1
ATOM 1516 C CA . TRP A 1 204 ? 21.377 32.536 8.823 1.00 90.00 204 TRP A CA 1
ATOM 1517 C C . TRP A 1 204 ? 21.054 31.323 9.677 1.00 90.00 204 TRP A C 1
ATOM 1519 O O . TRP A 1 204 ? 19.959 30.782 9.590 1.00 90.00 204 TRP A O 1
ATOM 1529 N N . ALA A 1 205 ? 21.968 30.900 10.538 1.00 89.81 205 ALA A N 1
ATOM 1530 C CA . ALA A 1 205 ? 21.670 29.895 11.546 1.00 89.81 205 ALA A CA 1
ATOM 1531 C C . ALA A 1 205 ? 21.918 30.435 12.951 1.00 89.81 205 ALA A C 1
ATOM 1533 O O . ALA A 1 205 ? 22.843 31.216 13.180 1.00 89.81 205 ALA A O 1
ATOM 1534 N N . LEU A 1 206 ? 21.062 30.012 13.880 1.00 92.38 206 LEU A N 1
ATOM 1535 C CA . LEU A 1 206 ? 21.105 30.359 15.292 1.00 92.38 206 LEU A CA 1
ATOM 1536 C C . LEU A 1 206 ? 21.595 29.147 16.099 1.00 92.38 206 LEU A C 1
ATOM 1538 O O . LEU A 1 206 ? 20.837 28.186 16.265 1.00 92.38 206 LEU A O 1
ATOM 1542 N N . PRO A 1 207 ? 22.828 29.178 16.627 1.00 90.38 207 PRO A N 1
ATOM 1543 C CA . PRO A 1 207 ? 23.276 28.228 17.635 1.00 90.38 207 PRO A CA 1
ATOM 1544 C C . PRO A 1 207 ? 22.510 28.458 18.943 1.00 90.38 207 PRO A C 1
ATOM 1546 O O . PRO A 1 207 ? 22.487 29.574 19.465 1.00 90.38 207 PRO A O 1
ATOM 1549 N N . LEU A 1 208 ? 21.891 27.416 19.499 1.00 89.88 208 LEU A N 1
ATOM 1550 C CA . LEU A 1 208 ? 21.148 27.500 20.760 1.00 89.88 208 LEU A CA 1
ATOM 1551 C C . LEU A 1 208 ? 22.089 27.398 21.969 1.00 89.88 208 LEU A C 1
ATOM 1553 O O . LEU A 1 208 ? 21.997 26.478 22.777 1.00 89.88 208 LEU A O 1
ATOM 1557 N N . SER A 1 209 ? 23.014 28.351 22.086 1.00 86.69 209 SER A N 1
ATOM 1558 C CA . SER A 1 209 ? 23.919 28.483 23.229 1.00 86.69 209 SER A CA 1
ATOM 1559 C C . SER A 1 209 ? 24.231 29.949 23.521 1.00 86.69 209 SER A C 1
ATOM 1561 O O . SER A 1 209 ? 24.299 30.778 22.616 1.00 86.69 209 SER A O 1
ATOM 1563 N N . THR A 1 210 ? 24.425 30.261 24.799 1.00 84.69 210 THR A N 1
ATOM 1564 C CA . THR A 1 210 ? 24.938 31.551 25.283 1.00 84.69 210 THR A CA 1
ATOM 1565 C C . THR A 1 210 ? 26.307 31.417 25.946 1.00 84.69 210 THR A C 1
ATOM 1567 O O . THR A 1 210 ? 26.833 32.407 26.453 1.00 84.69 210 THR A O 1
ATOM 1570 N N . ASP A 1 211 ? 26.893 30.213 25.959 1.00 84.88 211 ASP A N 1
ATOM 1571 C CA . ASP A 1 211 ? 28.195 29.974 26.579 1.00 84.88 211 ASP A CA 1
ATOM 1572 C C . ASP A 1 211 ? 29.303 30.679 25.770 1.00 84.88 211 ASP A C 1
ATOM 1574 O O . ASP A 1 211 ? 29.512 30.330 24.603 1.00 84.88 211 ASP A O 1
ATOM 1578 N N . PRO A 1 212 ? 30.047 31.636 26.362 1.00 84.06 212 PRO A N 1
ATOM 1579 C CA . PRO A 1 212 ? 31.118 32.346 25.670 1.00 84.06 212 PRO A CA 1
ATOM 1580 C C . PRO A 1 212 ? 32.170 31.426 25.041 1.00 84.06 212 PRO A C 1
ATOM 1582 O O . PRO A 1 212 ? 32.633 31.718 23.944 1.00 84.06 212 PRO A O 1
ATOM 1585 N N . ALA A 1 213 ? 32.507 30.297 25.677 1.00 82.56 213 ALA A N 1
ATOM 1586 C CA . ALA A 1 213 ? 33.504 29.363 25.152 1.00 82.56 213 ALA A CA 1
ATOM 1587 C C . ALA A 1 213 ? 33.018 28.671 23.869 1.00 82.56 213 ALA A C 1
ATOM 1589 O O . ALA A 1 213 ? 33.784 28.512 22.921 1.00 82.56 213 ALA A O 1
ATOM 1590 N N . VAL A 1 214 ? 31.733 28.310 23.812 1.00 84.44 214 VAL A N 1
ATOM 1591 C CA . VAL A 1 214 ? 31.102 27.735 22.613 1.00 84.44 214 VAL A CA 1
ATOM 1592 C C . VAL A 1 214 ? 31.006 28.788 21.511 1.00 84.44 214 VAL A C 1
ATOM 1594 O O . VAL A 1 214 ? 31.349 28.527 20.357 1.00 84.44 214 VAL A O 1
ATOM 1597 N N . LEU A 1 215 ? 30.571 29.998 21.867 1.00 87.44 215 LEU A N 1
ATOM 1598 C CA . LEU A 1 215 ? 30.417 31.095 20.919 1.00 87.44 215 LEU A CA 1
ATOM 1599 C C . LEU A 1 215 ? 31.757 31.519 20.315 1.00 87.44 215 LEU A C 1
ATOM 1601 O O . LEU A 1 215 ? 31.810 31.777 19.119 1.00 87.44 215 LEU A O 1
ATOM 1605 N N . ASP A 1 216 ? 32.840 31.563 21.086 1.00 85.75 216 ASP A N 1
ATOM 1606 C CA . ASP A 1 216 ? 34.152 31.967 20.573 1.00 85.75 216 ASP A CA 1
ATOM 1607 C C . ASP A 1 216 ? 34.716 30.966 19.556 1.00 85.75 216 ASP A C 1
ATOM 1609 O O . ASP A 1 216 ? 35.248 31.386 18.528 1.00 85.75 216 ASP A O 1
ATOM 1613 N N . VAL A 1 217 ? 34.497 29.660 19.754 1.00 83.88 217 VAL A N 1
ATOM 1614 C CA . VAL A 1 217 ? 34.838 28.635 18.750 1.00 83.88 217 VAL A CA 1
ATOM 1615 C C . VAL A 1 217 ? 34.036 28.845 17.463 1.00 83.88 217 VAL A C 1
ATOM 1617 O O . VAL A 1 217 ? 34.603 28.849 16.369 1.00 83.88 217 VAL A O 1
ATOM 1620 N N . LEU A 1 218 ? 32.726 29.086 17.568 1.00 83.81 218 LEU A N 1
ATOM 1621 C CA . LEU A 1 218 ? 31.870 29.324 16.399 1.00 83.81 218 LEU A CA 1
ATOM 1622 C C . LEU A 1 218 ? 32.251 30.599 15.643 1.00 83.81 218 LEU A C 1
ATOM 1624 O O . LEU A 1 218 ? 32.249 30.601 14.415 1.00 83.81 218 LEU A O 1
ATOM 1628 N N . LYS A 1 219 ? 32.620 31.669 16.355 1.00 88.12 219 LYS A N 1
ATOM 1629 C CA . LYS A 1 219 ? 33.109 32.916 15.750 1.00 88.12 219 LYS A CA 1
ATOM 1630 C C . LYS A 1 219 ? 34.399 32.704 14.960 1.00 88.12 219 LYS A C 1
ATOM 1632 O O . LYS A 1 219 ? 34.592 33.354 13.935 1.00 88.12 219 LYS A O 1
ATOM 1637 N N . SER A 1 220 ? 35.277 31.814 15.428 1.00 83.81 220 SER A N 1
ATOM 1638 C CA . SER A 1 220 ? 36.499 31.441 14.710 1.00 83.81 220 SER A CA 1
ATOM 1639 C C . SER A 1 220 ? 36.220 30.593 13.467 1.00 83.81 220 SER A C 1
ATOM 1641 O O . SER A 1 220 ? 36.879 30.792 12.451 1.00 83.81 220 SER A O 1
ATOM 1643 N N . LEU A 1 221 ? 35.246 29.680 13.527 1.00 82.56 221 LEU A N 1
ATOM 1644 C CA . LEU A 1 221 ? 34.869 28.817 12.398 1.00 82.56 221 LEU A CA 1
ATOM 1645 C C . LEU A 1 221 ? 34.090 29.564 11.310 1.00 82.56 221 LEU A C 1
ATOM 1647 O O . LEU A 1 221 ? 34.242 29.272 10.127 1.00 82.56 221 LEU A O 1
ATOM 1651 N N . HIS A 1 222 ? 33.282 30.548 11.706 1.00 85.06 222 HIS A N 1
ATOM 1652 C CA . HIS A 1 222 ? 32.376 31.274 10.819 1.00 85.06 222 HIS A CA 1
ATOM 1653 C C . HIS A 1 222 ? 32.691 32.770 10.827 1.00 85.06 222 HIS A C 1
ATOM 1655 O O . HIS A 1 222 ? 31.943 33.534 11.429 1.00 85.06 222 HIS A O 1
ATOM 1661 N N . PRO A 1 223 ? 33.755 33.244 10.150 1.00 79.12 223 PRO A N 1
ATOM 1662 C CA . PRO A 1 223 ? 34.219 34.636 10.240 1.00 79.12 223 PRO A CA 1
ATOM 1663 C C . PRO A 1 223 ? 33.204 35.694 9.762 1.00 79.12 223 PRO A C 1
ATOM 1665 O O . PRO A 1 223 ? 33.401 36.879 10.014 1.00 79.12 223 PRO A O 1
ATOM 1668 N N . GLY A 1 224 ? 32.116 35.286 9.097 1.00 82.06 224 GLY A N 1
ATOM 1669 C CA . GLY A 1 224 ? 30.983 36.147 8.735 1.00 82.06 224 GLY A CA 1
ATOM 1670 C C . GLY A 1 224 ? 29.860 36.209 9.780 1.00 82.06 224 GLY A C 1
ATOM 1671 O O . GLY A 1 224 ? 28.762 36.661 9.456 1.00 82.06 224 GLY A O 1
ATOM 1672 N N . TRP A 1 225 ? 30.092 35.716 11.001 1.00 91.62 225 TRP A N 1
ATOM 1673 C CA . TRP A 1 225 ? 29.126 35.783 12.096 1.00 91.62 225 TRP A CA 1
ATOM 1674 C C . TRP A 1 225 ? 28.755 37.232 12.439 1.00 91.62 225 TRP A C 1
ATOM 1676 O O . TRP A 1 225 ? 29.542 38.166 12.271 1.00 91.62 225 TRP A O 1
ATOM 1686 N N . ARG A 1 226 ? 27.553 37.426 12.983 1.00 91.75 226 ARG A N 1
ATOM 1687 C CA . ARG A 1 226 ? 27.119 38.718 13.534 1.00 91.75 226 ARG A CA 1
ATOM 1688 C C . ARG A 1 226 ? 26.254 38.544 14.773 1.00 91.75 226 ARG A C 1
ATOM 1690 O O . ARG A 1 226 ? 25.714 37.470 15.013 1.00 91.75 226 ARG A O 1
ATOM 1697 N N . GLY A 1 227 ? 26.102 39.612 15.551 1.00 88.94 227 GLY A N 1
ATOM 1698 C CA . GLY A 1 227 ? 25.118 39.649 16.632 1.00 88.94 227 GLY A CA 1
ATOM 1699 C C . GLY A 1 227 ? 23.684 39.635 16.096 1.00 88.94 227 GLY A C 1
ATOM 1700 O O . GLY A 1 227 ? 23.410 40.136 14.998 1.00 88.94 227 GLY A O 1
ATOM 1701 N N . ALA A 1 228 ? 22.773 39.072 16.885 1.00 86.25 228 ALA A N 1
ATOM 1702 C CA . ALA A 1 228 ? 21.351 39.123 16.592 1.00 86.25 228 ALA A CA 1
ATOM 1703 C C . ALA A 1 228 ? 20.780 40.542 16.757 1.00 86.25 228 ALA A C 1
ATOM 1705 O O . ALA A 1 228 ? 21.075 41.266 17.707 1.00 86.25 228 ALA A O 1
ATOM 1706 N N . THR A 1 229 ? 19.903 40.916 15.838 1.00 83.69 229 THR A N 1
ATOM 1707 C CA . THR A 1 229 ? 19.168 42.179 15.792 1.00 83.69 229 THR A CA 1
ATOM 1708 C C . THR A 1 229 ? 17.663 41.913 15.887 1.00 83.69 229 THR A C 1
ATOM 1710 O O . THR A 1 229 ? 17.211 40.796 15.623 1.00 83.69 229 THR A O 1
ATOM 1713 N N . PRO A 1 230 ? 16.841 42.918 16.242 1.00 74.44 230 PRO A N 1
ATOM 1714 C CA . PRO A 1 230 ? 15.391 42.740 16.341 1.00 74.44 230 PRO A CA 1
ATOM 1715 C C . PRO A 1 230 ? 14.732 42.232 15.050 1.00 74.44 230 PRO A C 1
ATOM 1717 O O . PRO A 1 230 ? 13.775 41.466 15.115 1.00 74.44 230 PRO A O 1
ATOM 1720 N N . SER A 1 231 ? 15.259 42.607 13.880 1.00 77.69 231 SER A N 1
ATOM 1721 C CA . SER A 1 231 ? 14.736 42.157 12.587 1.00 77.69 231 SER A CA 1
ATOM 1722 C C . SER A 1 231 ? 14.937 40.666 12.331 1.00 77.69 231 SER A C 1
ATOM 1724 O O . SER A 1 231 ? 14.218 40.107 11.512 1.00 77.69 231 SER A O 1
ATOM 1726 N N . ASP A 1 232 ? 15.859 40.006 13.035 1.00 81.19 232 ASP A N 1
ATOM 1727 C CA . ASP A 1 232 ? 16.223 38.610 12.766 1.00 81.19 232 ASP A CA 1
ATOM 1728 C C . ASP A 1 232 ? 15.219 37.609 13.333 1.00 81.19 232 ASP A C 1
ATOM 1730 O O . ASP A 1 232 ? 15.159 36.462 12.900 1.00 81.19 232 ASP A O 1
ATOM 1734 N N . VAL A 1 233 ? 14.368 38.048 14.263 1.00 79.62 233 VAL A N 1
ATOM 1735 C CA . VAL A 1 233 ? 13.291 37.223 14.825 1.00 79.62 233 VAL A CA 1
ATOM 1736 C C . VAL A 1 233 ? 12.396 36.660 13.713 1.00 79.62 233 VAL A C 1
ATOM 1738 O O . VAL A 1 233 ? 11.945 35.518 13.818 1.00 79.62 233 VAL A O 1
ATOM 1741 N N . ARG A 1 234 ? 12.236 37.409 12.610 1.00 78.75 234 ARG A N 1
ATOM 1742 C CA . ARG A 1 234 ? 11.456 37.017 11.426 1.00 78.75 234 ARG A CA 1
ATOM 1743 C C . ARG A 1 234 ? 11.929 35.723 10.765 1.00 78.75 234 ARG A C 1
ATOM 1745 O O . ARG A 1 234 ? 11.110 35.021 10.188 1.00 78.75 234 ARG A O 1
ATOM 1752 N N . PHE A 1 235 ? 13.217 35.377 10.865 1.00 80.62 235 PHE A N 1
ATOM 1753 C CA . PHE A 1 235 ? 13.732 34.136 10.277 1.00 80.62 235 PHE A CA 1
ATOM 1754 C C . PHE A 1 235 ? 13.199 32.887 10.997 1.00 80.62 235 PHE A C 1
ATOM 1756 O O . PHE A 1 235 ? 13.242 31.790 10.443 1.00 80.62 235 PHE A O 1
ATOM 1763 N N . TRP A 1 236 ? 12.678 33.050 12.222 1.00 83.69 236 TRP A N 1
ATOM 1764 C CA . TRP A 1 236 ? 12.180 31.964 13.069 1.00 83.69 236 TRP A CA 1
ATOM 1765 C C . TRP A 1 236 ? 10.748 32.185 13.583 1.00 83.69 236 TRP A C 1
ATOM 1767 O O . TRP A 1 236 ? 10.274 31.392 14.404 1.00 83.69 236 TRP A O 1
ATOM 1777 N N . THR A 1 237 ? 10.035 33.211 13.104 1.00 74.75 237 THR A N 1
ATOM 1778 C CA . THR A 1 237 ? 8.598 33.411 13.347 1.00 74.75 237 THR A CA 1
ATOM 1779 C C . THR A 1 237 ? 7.800 33.140 12.074 1.00 74.75 237 THR A C 1
ATOM 1781 O O . THR A 1 237 ? 8.056 33.698 11.013 1.00 74.75 237 THR A O 1
ATOM 1784 N N . LYS A 1 238 ? 6.804 32.249 12.159 1.00 59.91 238 LYS A N 1
ATOM 1785 C CA . LYS A 1 238 ? 5.905 31.987 11.024 1.00 59.91 238 LYS A CA 1
ATOM 1786 C C . LYS A 1 238 ? 4.893 33.117 10.926 1.00 59.91 238 LYS A C 1
ATOM 1788 O O . LYS A 1 238 ? 4.086 33.233 11.846 1.00 59.91 238 LYS A O 1
ATOM 1793 N N . SER A 1 239 ? 4.903 33.879 9.833 1.00 48.78 239 SER A N 1
ATOM 1794 C CA . SER A 1 239 ? 3.923 34.937 9.567 1.00 48.78 239 SER A CA 1
ATOM 1795 C C . SER A 1 239 ? 2.503 34.402 9.773 1.00 48.78 239 SER A C 1
ATOM 1797 O O . SER A 1 239 ? 2.108 33.433 9.120 1.00 48.78 239 SER A O 1
ATOM 1799 N N . GLN A 1 240 ? 1.725 35.003 10.674 1.00 44.16 240 GLN A N 1
ATOM 1800 C CA . GLN A 1 240 ? 0.280 34.779 10.664 1.00 44.16 240 GLN A CA 1
ATOM 1801 C C . GLN A 1 240 ? -0.265 35.453 9.405 1.00 44.16 240 GLN A C 1
ATOM 1803 O O . GLN A 1 240 ? -0.152 36.667 9.244 1.00 44.16 240 GLN A O 1
ATOM 1808 N N . SER A 1 241 ? -0.816 34.677 8.472 1.00 37.06 241 SER A N 1
ATOM 1809 C CA . SER A 1 241 ? -1.478 35.241 7.300 1.00 37.06 241 SER A CA 1
ATOM 1810 C C . SER A 1 241 ? -2.662 36.092 7.764 1.00 37.06 241 SER A C 1
ATOM 1812 O O . SER A 1 241 ? -3.696 35.549 8.152 1.00 37.06 241 SER A O 1
ATOM 1814 N N . LYS A 1 242 ? -2.521 37.422 7.736 1.00 38.50 242 LYS A N 1
ATOM 1815 C CA . LYS A 1 242 ? -3.648 38.344 7.900 1.00 38.50 242 LYS A CA 1
ATOM 1816 C C . LYS A 1 242 ? -4.592 38.150 6.715 1.00 38.50 242 LYS A C 1
ATOM 1818 O O . LYS A 1 242 ? -4.344 38.627 5.610 1.00 38.50 242 LYS A O 1
ATOM 1823 N N . THR A 1 243 ? -5.665 37.405 6.940 1.00 38.84 243 THR A N 1
ATOM 1824 C CA . THR A 1 243 ? -6.833 37.361 6.065 1.00 38.84 243 THR A CA 1
ATOM 1825 C C . THR A 1 243 ? -7.467 38.746 5.998 1.00 38.84 243 THR A C 1
ATOM 1827 O O . THR A 1 243 ? -7.893 39.283 7.017 1.00 38.84 243 THR A O 1
ATOM 1830 N N . GLY A 1 244 ? -7.570 39.283 4.782 1.00 35.44 244 GLY A N 1
ATOM 1831 C CA . GLY A 1 244 ? -8.502 40.357 4.445 1.00 35.44 244 GLY A CA 1
ATOM 1832 C C . GLY A 1 244 ? -7.864 41.705 4.122 1.00 35.44 244 GLY A C 1
ATOM 1833 O O . GLY A 1 244 ? -7.843 42.590 4.964 1.00 35.44 244 GLY A O 1
ATOM 1834 N N . SER A 1 245 ? -7.436 41.894 2.871 1.00 27.70 245 SER A N 1
ATOM 1835 C CA . SER A 1 245 ? -7.927 43.008 2.045 1.00 27.70 245 SER A CA 1
ATOM 1836 C C . SER A 1 245 ? -7.426 42.860 0.604 1.00 27.70 245 SER A C 1
ATOM 1838 O O . SER A 1 245 ? -6.230 42.899 0.333 1.00 27.70 245 SER A O 1
ATOM 1840 N N . THR A 1 246 ? -8.384 42.611 -0.287 1.00 34.12 246 THR A N 1
ATOM 1841 C CA . THR A 1 246 ? -8.398 42.829 -1.744 1.00 34.12 246 THR A CA 1
ATOM 1842 C C . THR A 1 246 ? -7.070 43.122 -2.458 1.00 34.12 246 THR A C 1
ATOM 1844 O O . THR A 1 246 ? -6.601 44.255 -2.470 1.00 34.12 246 THR A O 1
ATOM 1847 N N . CYS A 1 247 ? -6.571 42.144 -3.216 1.00 25.00 247 CYS A N 1
ATOM 1848 C CA . CYS A 1 247 ? -6.511 42.260 -4.677 1.00 25.00 247 CYS A CA 1
ATOM 1849 C C . CYS A 1 247 ? -6.216 40.892 -5.299 1.00 25.00 247 CYS A C 1
ATOM 1851 O O . CYS A 1 247 ? -5.332 40.159 -4.861 1.00 25.00 247 CYS A O 1
ATOM 1853 N N . ILE A 1 248 ? -7.009 40.557 -6.309 1.00 38.28 248 ILE A N 1
ATOM 1854 C CA . ILE A 1 248 ? -6.980 39.307 -7.058 1.00 38.28 248 ILE A CA 1
ATOM 1855 C C . ILE A 1 248 ? -5.647 39.216 -7.805 1.00 38.28 248 ILE A C 1
ATOM 1857 O O . ILE A 1 248 ? -5.420 39.917 -8.786 1.00 38.28 248 ILE A O 1
ATOM 1861 N N . ALA A 1 249 ? -4.774 38.334 -7.340 1.00 31.44 249 ALA A N 1
ATOM 1862 C CA . ALA A 1 249 ? -3.767 37.681 -8.158 1.00 31.44 249 ALA A CA 1
ATOM 1863 C C . ALA A 1 249 ? -3.606 36.278 -7.580 1.00 31.44 249 ALA A C 1
ATOM 1865 O O . ALA A 1 249 ? -3.300 36.136 -6.397 1.00 31.44 249 ALA A O 1
ATOM 1866 N N . ASN A 1 250 ? -3.887 35.269 -8.403 1.00 33.59 250 ASN A N 1
ATOM 1867 C CA . ASN A 1 250 ? -3.841 33.846 -8.082 1.00 33.59 250 ASN A CA 1
ATOM 1868 C C . ASN A 1 250 ? -2.505 33.462 -7.426 1.00 33.59 250 ASN A C 1
ATOM 1870 O O . ASN A 1 250 ? -1.560 33.059 -8.100 1.00 33.59 250 ASN A O 1
ATOM 1874 N N . LYS A 1 251 ? -2.411 33.584 -6.102 1.00 32.28 251 LYS A N 1
ATOM 1875 C CA . LYS A 1 251 ? -1.374 32.924 -5.319 1.00 32.28 251 LYS A CA 1
ATOM 1876 C C . LYS A 1 251 ? -1.910 31.548 -4.988 1.00 32.28 251 LYS A C 1
ATOM 1878 O O . LYS A 1 251 ? -2.696 31.390 -4.058 1.00 32.28 251 LYS A O 1
ATOM 1883 N N . VAL A 1 252 ? -1.491 30.583 -5.803 1.00 35.03 252 VAL A N 1
ATOM 1884 C CA . VAL A 1 252 ? -1.512 29.158 -5.478 1.00 35.03 252 VAL A CA 1
ATOM 1885 C C . VAL A 1 252 ? -1.042 29.032 -4.032 1.00 35.03 252 VAL A C 1
ATOM 1887 O O . VAL A 1 252 ? 0.084 29.420 -3.709 1.00 35.03 252 VAL A O 1
ATOM 1890 N N . GLN A 1 253 ? -1.937 28.605 -3.141 1.00 32.94 253 GLN A N 1
ATOM 1891 C CA . GLN A 1 253 ? -1.543 28.336 -1.768 1.00 32.94 253 GLN A CA 1
ATOM 1892 C C . GLN A 1 253 ? -0.454 27.255 -1.790 1.00 32.94 253 GLN A C 1
ATOM 1894 O O . GLN A 1 253 ? -0.580 26.293 -2.554 1.00 32.94 253 GLN A O 1
ATOM 1899 N N . PRO A 1 254 ? 0.624 27.389 -0.998 1.00 35.06 254 PRO A N 1
ATOM 1900 C CA . PRO A 1 254 ? 1.591 26.312 -0.872 1.00 35.06 254 PRO A CA 1
ATOM 1901 C C . PRO A 1 254 ? 0.856 25.068 -0.363 1.00 35.06 254 PRO A C 1
ATOM 1903 O O . PRO A 1 254 ? 0.197 25.129 0.677 1.00 35.06 254 PRO A O 1
ATOM 1906 N N . LYS A 1 255 ? 0.947 23.964 -1.122 1.00 38.25 255 LYS A N 1
ATOM 1907 C CA . LYS A 1 255 ? 0.393 22.653 -0.751 1.00 38.25 255 LYS A CA 1
ATOM 1908 C C . LYS A 1 255 ? 0.748 22.373 0.723 1.00 38.25 255 LYS A C 1
ATOM 1910 O O . LYS A 1 255 ? 1.929 22.489 1.073 1.00 38.25 255 LYS A O 1
ATOM 1915 N N . PRO A 1 256 ? -0.212 22.053 1.611 1.00 40.25 256 PRO A N 1
ATOM 1916 C CA . PRO A 1 256 ? 0.117 21.713 2.988 1.00 40.25 256 PRO A CA 1
ATOM 1917 C C . PRO A 1 256 ? 1.083 20.524 3.006 1.00 40.25 256 PRO A C 1
ATOM 1919 O O . PRO A 1 256 ? 0.921 19.539 2.292 1.00 40.25 256 PRO A O 1
ATOM 1922 N N . SER A 1 257 ? 2.144 20.648 3.801 1.00 42.44 257 SER A N 1
ATOM 1923 C CA . SER A 1 257 ? 3.218 19.662 3.867 1.00 42.44 257 SER A CA 1
ATOM 1924 C C . SER A 1 257 ? 2.723 18.316 4.413 1.00 42.44 257 SER A C 1
ATOM 1926 O O . SER A 1 257 ? 2.302 18.240 5.566 1.00 42.44 257 SER A O 1
ATOM 1928 N N . ARG A 1 258 ? 2.926 17.255 3.628 1.00 46.00 258 ARG A N 1
ATOM 1929 C CA . ARG A 1 258 ? 2.812 15.804 3.895 1.00 46.00 258 ARG A CA 1
ATOM 1930 C C . ARG A 1 258 ? 3.073 15.303 5.330 1.00 46.00 258 ARG A C 1
ATOM 1932 O O . ARG A 1 258 ? 2.525 14.283 5.737 1.00 46.00 258 ARG A O 1
ATOM 1939 N N . ARG A 1 259 ? 3.872 16.029 6.123 1.00 49.72 259 ARG A N 1
ATOM 1940 C CA . ARG A 1 259 ? 4.122 15.742 7.548 1.00 49.72 259 ARG A CA 1
ATOM 1941 C C . ARG A 1 259 ? 2.847 15.704 8.405 1.00 49.72 259 ARG A C 1
ATOM 1943 O O . ARG A 1 259 ? 2.892 15.097 9.471 1.00 49.72 259 ARG A O 1
ATOM 1950 N N . THR A 1 260 ? 1.747 16.337 7.989 1.00 58.91 260 THR A N 1
ATOM 1951 C CA . THR A 1 260 ? 0.480 16.315 8.742 1.00 58.91 260 THR A CA 1
ATOM 1952 C C . THR A 1 260 ? -0.278 15.001 8.567 1.00 58.91 260 THR A C 1
ATOM 1954 O O . THR A 1 260 ? -0.571 14.367 9.577 1.00 58.91 260 THR A O 1
ATOM 1957 N N . TRP A 1 261 ? -0.478 14.519 7.331 1.00 72.06 261 TRP A N 1
ATOM 1958 C CA . TRP A 1 261 ? -1.230 13.279 7.081 1.00 72.06 261 TRP A CA 1
ATOM 1959 C C . TRP A 1 261 ? -0.543 12.048 7.677 1.00 72.06 261 TRP A C 1
ATOM 1961 O O . TRP A 1 261 ? -1.164 11.306 8.429 1.00 72.06 261 TRP A O 1
ATOM 1971 N N . THR A 1 262 ? 0.756 11.852 7.414 1.00 74.00 262 THR A N 1
ATOM 1972 C CA . THR A 1 262 ? 1.512 10.691 7.925 1.00 74.00 262 THR A CA 1
ATOM 1973 C C . THR A 1 262 ? 1.467 10.632 9.450 1.00 74.00 262 THR A C 1
ATOM 1975 O O . THR A 1 262 ? 1.254 9.574 10.034 1.00 74.00 262 THR A O 1
ATOM 1978 N N . ARG A 1 263 ? 1.611 11.784 10.117 1.00 75.94 263 ARG A N 1
ATOM 1979 C CA . ARG A 1 263 ? 1.533 11.856 11.577 1.00 75.94 263 ARG A CA 1
ATOM 1980 C C . ARG A 1 263 ? 0.111 11.609 12.080 1.00 75.94 263 ARG A C 1
ATOM 1982 O O . ARG A 1 263 ? -0.048 10.880 13.051 1.00 75.94 263 ARG A O 1
ATOM 1989 N N . GLY A 1 264 ? -0.899 12.199 11.442 1.00 80.06 264 GLY A N 1
ATOM 1990 C CA . GLY A 1 264 ? -2.307 12.002 11.793 1.00 80.06 264 GLY A CA 1
ATOM 1991 C C . GLY A 1 264 ? -2.729 10.541 11.652 1.00 80.06 264 GLY A C 1
ATOM 1992 O O . GLY A 1 264 ? -3.210 9.946 12.612 1.00 80.06 264 GLY A O 1
ATOM 1993 N N . ALA A 1 265 ? -2.453 9.927 10.502 1.00 84.44 265 ALA A N 1
ATOM 1994 C CA . ALA A 1 265 ? -2.755 8.527 10.228 1.00 84.44 265 ALA A CA 1
ATOM 1995 C C . ALA A 1 265 ? -2.040 7.574 11.200 1.00 84.44 265 ALA A C 1
ATOM 1997 O O . ALA A 1 265 ? -2.684 6.694 11.764 1.00 84.44 265 ALA A O 1
ATOM 1998 N N . ALA A 1 266 ? -0.751 7.797 11.482 1.00 86.19 266 ALA A N 1
ATOM 1999 C CA . ALA A 1 266 ? -0.016 6.998 12.465 1.00 86.19 266 ALA A CA 1
ATOM 2000 C C . ALA A 1 266 ? -0.622 7.114 13.875 1.00 86.19 266 ALA A C 1
ATOM 2002 O O . ALA A 1 266 ? -0.804 6.108 14.556 1.00 86.19 266 ALA A O 1
ATOM 2003 N N . MET A 1 267 ? -0.997 8.325 14.303 1.00 87.00 267 MET A N 1
ATOM 2004 C CA . MET A 1 267 ? -1.681 8.535 15.586 1.00 87.00 267 MET A CA 1
ATOM 2005 C C . MET A 1 267 ? -3.037 7.822 15.637 1.00 87.00 267 MET A C 1
ATOM 2007 O O . MET A 1 267 ? -3.404 7.281 16.675 1.00 87.00 267 MET A O 1
ATOM 2011 N N . LEU A 1 268 ? -3.778 7.809 14.527 1.00 90.12 268 LEU A N 1
ATOM 2012 C CA . LEU A 1 268 ? -5.067 7.131 14.418 1.00 90.12 268 LEU A CA 1
ATOM 2013 C C . LEU A 1 268 ? -4.928 5.602 14.445 1.00 90.12 268 LEU A C 1
ATOM 2015 O O . LEU A 1 268 ? -5.747 4.953 15.096 1.00 90.12 268 LEU A O 1
ATOM 2019 N N . MET A 1 269 ? -3.901 5.038 13.795 1.00 92.38 269 MET A N 1
ATOM 2020 C CA . MET A 1 269 ? -3.579 3.603 13.855 1.00 92.38 269 MET A CA 1
ATOM 2021 C C . MET A 1 269 ? -3.151 3.155 15.249 1.00 92.38 269 MET A C 1
ATOM 2023 O O . MET A 1 269 ? -3.433 2.022 15.631 1.00 92.38 269 MET A O 1
ATOM 2027 N N . LEU A 1 270 ? -2.486 4.041 15.998 1.00 92.00 270 LEU A N 1
ATOM 2028 C CA . LEU A 1 270 ? -2.042 3.807 17.373 1.00 92.00 270 LEU A CA 1
ATOM 2029 C C . LEU A 1 270 ? -3.097 4.187 18.430 1.00 92.00 270 LEU A C 1
ATOM 2031 O O . LEU A 1 270 ? -2.866 4.015 19.628 1.00 92.00 270 LEU A O 1
ATOM 2035 N N . SER A 1 271 ? -4.258 4.716 18.022 1.00 93.06 271 SER A N 1
ATOM 2036 C CA . SER A 1 271 ? -5.273 5.198 18.962 1.00 93.06 271 SER A CA 1
ATOM 2037 C C . SER A 1 271 ? -6.106 4.052 19.524 1.00 93.06 271 SER A C 1
ATOM 2039 O O . SER A 1 271 ? -7.088 3.585 18.938 1.00 93.06 271 SER A O 1
ATOM 2041 N N . LYS A 1 272 ? -5.749 3.670 20.744 1.00 93.56 272 LYS A N 1
ATOM 2042 C CA . LYS A 1 272 ? -6.507 2.743 21.575 1.00 93.56 272 LYS A CA 1
ATOM 2043 C C . LYS A 1 272 ? -7.951 3.196 21.804 1.00 93.56 272 LYS A C 1
ATOM 2045 O O . LYS A 1 272 ? -8.876 2.388 21.732 1.00 93.56 272 LYS A O 1
ATOM 2050 N N . GLU A 1 273 ? -8.159 4.480 22.075 1.00 94.12 273 GLU A N 1
ATOM 2051 C CA . GLU A 1 273 ? -9.478 5.058 22.340 1.00 94.12 273 GLU A CA 1
ATOM 2052 C C . GLU A 1 273 ? -10.384 4.924 21.116 1.00 94.12 273 GLU A C 1
ATOM 2054 O O . GLU A 1 273 ? -11.552 4.559 21.248 1.00 94.12 273 GLU A O 1
ATOM 2059 N N . ARG A 1 274 ? -9.836 5.151 19.915 1.00 94.31 274 ARG A N 1
ATOM 2060 C CA . ARG A 1 274 ? -10.560 4.990 18.651 1.00 94.31 274 ARG A CA 1
ATOM 2061 C C . ARG A 1 274 ? -10.941 3.530 18.403 1.00 94.31 274 ARG A C 1
ATOM 2063 O O . ARG A 1 274 ? -12.076 3.276 17.998 1.00 94.31 274 ARG A O 1
ATOM 2070 N N . LEU A 1 275 ? -10.044 2.581 18.687 1.00 94.25 275 LEU A N 1
ATOM 2071 C CA . LEU A 1 275 ? -10.343 1.148 18.596 1.00 94.25 275 LEU A CA 1
ATOM 2072 C C . LEU A 1 275 ? -11.489 0.765 19.545 1.00 94.25 275 LEU A C 1
ATOM 2074 O O . LEU A 1 275 ? -12.489 0.185 19.124 1.00 94.25 275 LEU A O 1
ATOM 2078 N N . LEU A 1 276 ? -11.389 1.155 20.817 1.00 92.69 276 LEU A N 1
ATOM 2079 C CA . LEU A 1 276 ? -12.414 0.895 21.829 1.00 92.69 276 LEU A CA 1
ATOM 2080 C C . LEU A 1 276 ? -13.767 1.522 21.477 1.00 92.69 276 LEU A C 1
ATOM 2082 O O . LEU A 1 276 ? -14.798 0.870 21.640 1.00 92.69 276 LEU A O 1
ATOM 2086 N N . ALA A 1 277 ? -13.772 2.758 20.975 1.00 92.31 277 ALA A N 1
ATOM 2087 C CA . ALA A 1 277 ? -14.986 3.441 20.540 1.00 92.31 277 ALA A CA 1
ATOM 2088 C C . ALA A 1 277 ? -15.656 2.713 19.368 1.00 92.31 277 ALA A C 1
ATOM 2090 O O . ALA A 1 277 ? -16.878 2.572 19.351 1.00 92.31 277 ALA A O 1
ATOM 2091 N N . ARG A 1 278 ? -14.869 2.201 18.413 1.00 92.81 278 ARG A N 1
ATOM 2092 C CA . ARG A 1 278 ? -15.386 1.430 17.276 1.00 92.81 278 ARG A CA 1
ATOM 2093 C C . ARG A 1 278 ? -16.020 0.114 17.716 1.00 92.81 278 ARG A C 1
ATOM 2095 O O . ARG A 1 278 ? -17.117 -0.211 17.274 1.00 92.81 278 ARG A O 1
ATOM 2102 N N . ILE A 1 279 ? -15.367 -0.601 18.624 1.00 90.06 279 ILE A N 1
ATOM 2103 C CA . ILE A 1 279 ? -15.893 -1.835 19.216 1.00 90.06 279 ILE A CA 1
ATOM 2104 C C . ILE A 1 279 ? -17.191 -1.553 19.982 1.00 90.06 279 ILE A C 1
ATOM 2106 O O . ILE A 1 279 ? -18.178 -2.258 19.805 1.00 90.06 279 ILE A O 1
ATOM 2110 N N . ALA A 1 280 ? -17.216 -0.498 20.802 1.00 89.69 280 ALA A N 1
ATOM 2111 C CA . ALA A 1 280 ? -18.410 -0.103 21.544 1.00 89.69 280 ALA A CA 1
ATOM 2112 C C . ALA A 1 280 ? -19.569 0.291 20.612 1.00 89.69 280 ALA A C 1
ATOM 2114 O O . ALA A 1 280 ? -20.718 -0.037 20.895 1.00 89.69 280 ALA A O 1
ATOM 2115 N N . ALA A 1 281 ? -19.281 0.939 19.479 1.00 89.31 281 ALA A N 1
ATOM 2116 C CA . ALA A 1 281 ? -20.286 1.278 18.472 1.00 89.31 281 ALA A CA 1
ATOM 2117 C C . ALA A 1 281 ? -20.911 0.036 17.808 1.00 89.31 281 ALA A C 1
ATOM 2119 O O . ALA A 1 281 ? -22.081 0.073 17.436 1.00 89.31 281 ALA A O 1
ATOM 2120 N N . ALA A 1 282 ? -20.170 -1.072 17.708 1.00 86.25 282 ALA A N 1
ATOM 2121 C CA . ALA A 1 282 ? -20.700 -2.371 17.288 1.00 86.25 282 ALA A CA 1
ATOM 2122 C C . ALA A 1 282 ? -21.383 -3.154 18.431 1.00 86.25 282 ALA A C 1
ATOM 2124 O O . ALA A 1 282 ? -21.854 -4.274 18.235 1.00 86.25 282 ALA A O 1
ATOM 2125 N N . GLY A 1 283 ? -21.453 -2.583 19.634 1.00 84.75 283 GLY A N 1
ATOM 2126 C CA . GLY A 1 283 ? -21.984 -3.208 20.843 1.00 84.75 283 GLY A CA 1
ATOM 2127 C C . GLY A 1 283 ? -20.919 -3.968 21.631 1.00 84.75 283 GLY A C 1
ATOM 2128 O O . GLY A 1 283 ? -20.763 -3.712 22.822 1.00 84.75 283 GLY A O 1
ATOM 2129 N N . ASP A 1 284 ? -20.176 -4.869 20.982 1.00 84.25 284 ASP A N 1
ATOM 2130 C CA . ASP A 1 284 ? -19.076 -5.620 21.600 1.00 84.25 284 ASP A CA 1
ATOM 2131 C C . ASP A 1 284 ? -18.151 -6.273 20.548 1.00 84.25 284 ASP A C 1
ATOM 2133 O O . ASP A 1 284 ? -18.450 -6.282 19.353 1.00 84.25 284 ASP A O 1
ATOM 2137 N N . TRP A 1 285 ? -17.042 -6.866 21.001 1.00 83.69 285 TRP A N 1
ATOM 2138 C CA . TRP A 1 285 ? -16.050 -7.596 20.200 1.00 83.69 285 TRP A CA 1
ATOM 2139 C C . TRP A 1 285 ? -16.657 -8.736 19.390 1.00 83.69 285 TRP A C 1
ATOM 2141 O O . TRP A 1 285 ? -16.231 -8.982 18.268 1.00 83.69 285 TRP A O 1
ATOM 2151 N N . SER A 1 286 ? -17.664 -9.415 19.940 1.00 81.56 286 SER A N 1
ATOM 2152 C CA . SER A 1 286 ? -18.353 -10.526 19.274 1.00 81.56 286 SER A CA 1
ATOM 2153 C C . SER A 1 286 ? -19.081 -10.107 17.991 1.00 81.56 286 SER A C 1
ATOM 2155 O O . SER A 1 286 ? -19.293 -10.944 17.116 1.00 81.56 286 SER A O 1
ATOM 2157 N N . ASN A 1 287 ? -19.404 -8.816 17.852 1.00 83.75 287 ASN A N 1
ATOM 2158 C CA . ASN A 1 287 ? -20.045 -8.235 16.671 1.00 83.75 287 ASN A CA 1
ATOM 2159 C C . ASN A 1 287 ? -19.045 -7.610 15.683 1.00 83.75 287 ASN A C 1
ATOM 2161 O O . ASN A 1 287 ? -19.460 -7.084 14.646 1.00 83.75 287 ASN A O 1
ATOM 2165 N N . ILE A 1 288 ? -17.748 -7.639 16.000 1.00 88.38 288 ILE A N 1
ATOM 2166 C CA . ILE A 1 288 ? -16.675 -7.166 15.129 1.00 88.38 288 ILE A CA 1
ATOM 2167 C C . ILE A 1 288 ? -16.047 -8.353 14.400 1.00 88.38 288 ILE A C 1
ATOM 2169 O O . ILE A 1 288 ? -15.695 -9.368 14.995 1.00 88.38 288 ILE A O 1
ATOM 2173 N N . THR A 1 289 ? -15.848 -8.198 13.096 1.00 90.75 289 THR A N 1
ATOM 2174 C CA . THR A 1 289 ? -14.932 -9.026 12.315 1.00 90.75 289 THR A CA 1
ATOM 2175 C C . THR A 1 289 ? -13.608 -8.287 12.185 1.00 90.75 289 THR A C 1
ATOM 2177 O O . THR A 1 289 ? -13.524 -7.252 11.519 1.00 90.75 289 THR A O 1
ATOM 2180 N N . PHE A 1 290 ? -12.572 -8.817 12.828 1.00 93.56 290 PHE A N 1
ATOM 2181 C CA . PHE A 1 290 ? -11.205 -8.358 12.607 1.00 93.56 290 PHE A CA 1
ATOM 2182 C C . PHE A 1 290 ? -10.706 -8.914 11.276 1.00 93.56 290 PHE A C 1
ATOM 2184 O O . PHE A 1 290 ? -10.944 -10.079 10.961 1.00 93.56 290 PHE A O 1
ATOM 2191 N N . VAL A 1 291 ? -10.029 -8.088 10.490 1.00 95.44 291 VAL A N 1
ATOM 2192 C CA . VAL A 1 291 ? -9.490 -8.472 9.183 1.00 95.44 291 VAL A CA 1
ATOM 2193 C C . VAL A 1 291 ? -7.999 -8.187 9.199 1.00 95.44 291 VAL A C 1
ATOM 2195 O O . VAL A 1 291 ? -7.604 -7.037 9.383 1.00 95.44 291 VAL A O 1
ATOM 2198 N N . ALA A 1 292 ? -7.179 -9.222 9.025 1.00 96.44 292 ALA A N 1
ATOM 2199 C CA . ALA A 1 292 ? -5.757 -9.029 8.771 1.00 96.44 292 ALA A CA 1
ATOM 2200 C C . ALA A 1 292 ? -5.592 -8.479 7.352 1.00 96.44 292 ALA A C 1
ATOM 2202 O O . ALA A 1 292 ? -6.144 -9.053 6.408 1.00 96.44 292 ALA A O 1
ATOM 2203 N N . VAL A 1 293 ? -4.881 -7.365 7.221 1.00 96.81 293 VAL A N 1
ATOM 2204 C CA . VAL A 1 293 ? -4.602 -6.717 5.939 1.00 96.81 293 VAL A CA 1
ATOM 2205 C C . VAL A 1 293 ? -3.103 -6.647 5.748 1.00 96.81 293 VAL A C 1
ATOM 2207 O O . VAL A 1 293 ? -2.384 -6.306 6.685 1.00 96.81 293 VAL A O 1
ATOM 2210 N N . ASP A 1 294 ? -2.674 -6.970 4.538 1.00 95.81 294 ASP A N 1
ATOM 2211 C CA . ASP A 1 294 ? -1.299 -6.803 4.097 1.00 95.81 294 ASP A CA 1
ATOM 2212 C C . ASP A 1 294 ? -1.290 -6.486 2.595 1.00 95.81 294 ASP A C 1
ATOM 2214 O O . ASP A 1 294 ? -2.210 -6.874 1.855 1.00 95.81 294 ASP A O 1
ATOM 2218 N N . THR A 1 295 ? -0.296 -5.720 2.161 1.00 94.44 295 THR A N 1
ATOM 2219 C CA . THR A 1 295 ? -0.129 -5.292 0.774 1.00 94.44 295 THR A CA 1
ATOM 2220 C C . THR A 1 295 ? 1.331 -5.389 0.366 1.00 94.44 295 THR A C 1
ATOM 2222 O O . THR A 1 295 ? 2.205 -4.969 1.110 1.00 94.44 295 THR A O 1
ATOM 2225 N N . GLU A 1 296 ? 1.602 -5.876 -0.841 1.00 94.06 296 GLU A N 1
ATOM 2226 C CA . GLU A 1 296 ? 2.936 -5.776 -1.444 1.00 94.06 296 GLU A CA 1
ATOM 2227 C C . GLU A 1 296 ? 2.956 -4.629 -2.452 1.00 94.06 296 GLU A C 1
ATOM 2229 O O . GLU A 1 296 ? 1.916 -4.253 -3.005 1.00 94.06 296 GLU A O 1
ATOM 2234 N N . ALA A 1 297 ? 4.133 -4.065 -2.717 1.00 91.81 297 ALA A N 1
ATOM 2235 C CA . ALA A 1 297 ? 4.298 -2.950 -3.643 1.00 91.81 297 ALA A CA 1
ATOM 2236 C C . ALA A 1 297 ? 5.473 -3.177 -4.597 1.00 91.81 297 ALA A C 1
ATOM 2238 O O . ALA A 1 297 ? 6.556 -3.571 -4.173 1.00 91.81 297 ALA A O 1
ATOM 2239 N N . TYR A 1 298 ? 5.274 -2.832 -5.870 1.00 89.56 298 TYR A N 1
ATOM 2240 C CA . TYR A 1 298 ? 6.336 -2.810 -6.875 1.00 89.56 298 TYR A CA 1
ATOM 2241 C C . TYR A 1 298 ? 7.375 -1.732 -6.569 1.00 89.56 298 TYR A C 1
ATOM 2243 O O . TYR A 1 298 ? 8.558 -1.896 -6.842 1.00 89.56 298 TYR A O 1
ATOM 2251 N N . ALA A 1 299 ? 6.937 -0.606 -6.013 1.00 87.00 299 ALA A N 1
ATOM 2252 C CA . ALA A 1 299 ? 7.806 0.489 -5.616 1.00 87.00 299 ALA A CA 1
ATOM 2253 C C . ALA A 1 299 ? 7.138 1.329 -4.527 1.00 87.00 299 ALA A C 1
ATOM 2255 O O . ALA A 1 299 ? 5.912 1.387 -4.413 1.00 87.00 299 ALA A O 1
ATOM 2256 N N . VAL A 1 300 ? 7.950 2.035 -3.745 1.00 79.62 300 VAL A N 1
ATOM 2257 C CA . VAL A 1 300 ? 7.484 3.107 -2.864 1.00 79.62 300 VAL A CA 1
ATOM 2258 C C . VAL A 1 300 ? 8.090 4.397 -3.388 1.00 79.62 300 VAL A C 1
ATOM 2260 O O . VAL A 1 300 ? 9.278 4.644 -3.214 1.00 79.62 300 VAL A O 1
ATOM 2263 N N . MET A 1 301 ? 7.270 5.199 -4.059 1.00 69.56 301 MET A N 1
ATOM 2264 C CA . MET A 1 301 ? 7.744 6.377 -4.783 1.00 69.56 301 MET A CA 1
ATOM 2265 C C . MET A 1 301 ? 8.164 7.515 -3.858 1.00 69.56 301 MET A C 1
ATOM 2267 O O . MET A 1 301 ? 7.886 7.514 -2.646 1.00 69.56 301 MET A O 1
ATOM 2271 N N . GLU A 1 302 ? 8.751 8.557 -4.456 1.00 56.09 302 GLU A N 1
ATOM 2272 C CA . GLU A 1 302 ? 8.877 9.846 -3.795 1.00 56.09 302 GLU A CA 1
ATOM 2273 C C . GLU A 1 302 ? 7.506 10.266 -3.238 1.00 56.09 302 GLU A C 1
ATOM 2275 O O . GLU A 1 302 ? 6.448 10.057 -3.825 1.00 56.09 302 GLU A O 1
ATOM 2280 N N . HIS A 1 303 ? 7.515 10.779 -2.013 1.00 54.81 303 HIS A N 1
ATOM 2281 C CA . HIS A 1 303 ? 6.302 11.025 -1.235 1.00 54.81 303 HIS A CA 1
ATOM 2282 C C . HIS A 1 303 ? 5.595 9.771 -0.655 1.00 54.81 303 HIS A C 1
ATOM 2284 O O . HIS A 1 303 ? 4.488 9.884 -0.115 1.00 54.81 303 HIS A O 1
ATOM 2290 N N . SER A 1 304 ? 6.282 8.622 -0.600 1.00 59.31 304 SER A N 1
ATOM 2291 C CA . SER A 1 304 ? 5.847 7.332 -0.011 1.00 59.31 304 SER A CA 1
ATOM 2292 C C . SER A 1 304 ? 4.399 6.970 -0.324 1.00 59.31 304 SER A C 1
ATOM 2294 O O . SER A 1 304 ? 3.641 6.543 0.552 1.00 59.31 304 SER A O 1
ATOM 2296 N N . VAL A 1 305 ? 4.015 7.199 -1.573 1.00 74.44 305 VAL A N 1
ATOM 2297 C CA . VAL A 1 305 ? 2.828 6.592 -2.154 1.00 74.44 305 VAL A CA 1
ATOM 2298 C C . VAL A 1 305 ? 3.289 5.235 -2.696 1.00 74.44 305 VAL A C 1
ATOM 2300 O O . VAL A 1 305 ? 4.194 5.210 -3.534 1.00 74.44 305 VAL A O 1
ATOM 2303 N N . PRO A 1 306 ? 2.765 4.111 -2.176 1.00 83.50 306 PRO A N 1
ATOM 2304 C CA . PRO A 1 306 ? 3.116 2.802 -2.703 1.00 83.50 306 PRO A CA 1
ATOM 2305 C C . PRO A 1 306 ? 2.514 2.638 -4.098 1.00 83.50 306 PRO A C 1
ATOM 2307 O O . PRO A 1 306 ? 1.426 3.151 -4.361 1.00 83.50 306 PRO A O 1
ATOM 2310 N N . LEU A 1 307 ? 3.214 1.905 -4.957 1.00 88.56 307 LEU A N 1
ATOM 2311 C CA . LEU A 1 307 ? 2.711 1.357 -6.208 1.00 88.56 307 LEU A CA 1
ATOM 2312 C C . LEU A 1 307 ? 2.306 -0.103 -5.954 1.00 88.56 307 LEU A C 1
ATOM 2314 O O . LEU A 1 307 ? 3.181 -0.969 -5.940 1.00 88.56 307 LEU A O 1
ATOM 2318 N N . PRO A 1 308 ? 1.030 -0.391 -5.661 1.00 91.88 308 PRO A N 1
ATOM 2319 C CA . PRO A 1 308 ? 0.636 -1.671 -5.082 1.00 91.88 308 PRO A CA 1
ATOM 2320 C C . PRO A 1 308 ? 0.718 -2.815 -6.100 1.00 91.88 308 PRO A C 1
ATOM 2322 O O . PRO A 1 308 ? 0.270 -2.671 -7.236 1.00 91.88 308 PRO A O 1
ATOM 2325 N N . ALA A 1 309 ? 1.249 -3.955 -5.670 1.00 94.25 309 ALA A N 1
ATOM 2326 C CA . ALA A 1 309 ? 1.397 -5.177 -6.458 1.00 94.25 309 ALA A CA 1
ATOM 2327 C C . ALA A 1 309 ? 0.386 -6.257 -6.059 1.00 94.25 309 ALA A C 1
ATOM 2329 O O . ALA A 1 309 ? -0.161 -6.948 -6.917 1.00 94.25 309 ALA A O 1
ATOM 2330 N N . GLU A 1 310 ? 0.097 -6.384 -4.766 1.00 96.44 310 GLU A N 1
ATOM 2331 C CA . GLU A 1 310 ? -0.754 -7.437 -4.212 1.00 96.44 310 GLU A CA 1
ATOM 2332 C C . GLU A 1 310 ? -1.546 -6.891 -3.023 1.00 96.44 310 GLU A C 1
ATOM 2334 O O . GLU A 1 310 ? -1.021 -6.119 -2.223 1.00 96.44 310 GLU A O 1
ATOM 2339 N N . TYR A 1 311 ? -2.803 -7.308 -2.892 1.00 97.19 311 TYR A N 1
ATOM 2340 C CA . TYR A 1 311 ? -3.646 -7.004 -1.739 1.00 97.19 311 TYR A CA 1
ATOM 2341 C C . TYR A 1 311 ? -4.178 -8.285 -1.124 1.00 97.19 311 TYR A C 1
ATOM 2343 O O . TYR A 1 311 ? -4.729 -9.124 -1.842 1.00 97.19 311 TYR A O 1
ATOM 2351 N N . ALA A 1 312 ? -4.128 -8.382 0.202 1.00 96.56 312 ALA A N 1
ATOM 2352 C CA . ALA A 1 312 ? -4.772 -9.444 0.955 1.00 96.56 312 ALA A CA 1
ATOM 2353 C C . ALA A 1 312 ? -5.624 -8.891 2.102 1.00 96.56 312 ALA A C 1
ATOM 2355 O O . ALA A 1 312 ? -5.180 -8.081 2.912 1.00 96.56 312 ALA A O 1
ATOM 2356 N N . PHE A 1 313 ? -6.859 -9.381 2.187 1.00 96.12 313 PHE A N 1
ATOM 2357 C CA . PHE A 1 313 ? -7.787 -9.150 3.287 1.00 96.12 313 PHE A CA 1
ATOM 2358 C C . PHE A 1 313 ? -8.254 -10.506 3.793 1.00 96.12 313 PHE A C 1
ATOM 2360 O O . PHE A 1 313 ? -8.948 -11.238 3.081 1.00 96.12 313 PHE A O 1
ATOM 2367 N N . LEU A 1 314 ? -7.896 -10.838 5.030 1.00 94.31 314 LEU A N 1
ATOM 2368 C CA . LEU A 1 314 ? -8.231 -12.114 5.646 1.00 94.31 314 LEU A CA 1
ATOM 2369 C C . LEU A 1 314 ? -9.132 -11.903 6.873 1.00 94.31 314 LEU A C 1
ATOM 2371 O O . LEU A 1 314 ? -8.637 -11.587 7.960 1.00 94.31 314 LEU A O 1
ATOM 2375 N N . PRO A 1 315 ? -10.461 -12.067 6.721 1.00 92.31 315 PRO A N 1
ATOM 2376 C CA . PRO A 1 315 ? -11.401 -11.999 7.831 1.00 92.31 315 PRO A CA 1
ATOM 2377 C C . PRO A 1 315 ? -11.163 -13.101 8.863 1.00 92.31 315 PRO A C 1
ATOM 2379 O O . PRO A 1 315 ? -10.945 -14.267 8.533 1.00 92.31 315 PRO A O 1
ATOM 2382 N N . ILE A 1 316 ? -11.265 -12.734 10.135 1.00 88.12 316 ILE A N 1
ATOM 2383 C CA . ILE A 1 316 ? -11.115 -13.633 11.275 1.00 88.12 316 ILE A CA 1
ATOM 2384 C C . ILE A 1 316 ? -12.492 -13.819 11.889 1.00 88.12 316 ILE A C 1
ATOM 2386 O O . ILE A 1 316 ? -13.026 -12.935 12.559 1.00 88.12 316 ILE A O 1
ATOM 2390 N N . HIS A 1 317 ? -13.087 -14.979 11.634 1.00 71.88 317 HIS A N 1
ATOM 2391 C CA . HIS A 1 317 ? -14.384 -15.324 12.199 1.00 71.88 317 HIS A CA 1
ATOM 2392 C C . HIS A 1 317 ? -14.233 -15.751 13.659 1.00 71.88 317 HIS A C 1
ATOM 2394 O O . HIS A 1 317 ? -13.432 -16.637 13.968 1.00 71.88 317 HIS A O 1
ATOM 2400 N N . SER A 1 318 ? -15.031 -15.153 14.547 1.00 59.19 318 SER A N 1
ATOM 2401 C CA . SER A 1 318 ? -15.234 -15.702 15.883 1.00 59.19 318 SER A CA 1
ATOM 2402 C C . SER A 1 318 ? -16.137 -16.936 15.792 1.00 59.19 318 SER A C 1
ATOM 2404 O O . SER A 1 318 ? -17.073 -17.003 14.990 1.00 59.19 318 SER A O 1
ATOM 2406 N N . THR A 1 319 ? -15.877 -17.920 16.644 1.00 51.72 319 THR A N 1
ATOM 2407 C CA . THR A 1 319 ? -16.723 -19.107 16.877 1.00 51.72 319 THR A CA 1
ATOM 2408 C C . THR A 1 319 ? -18.170 -18.741 17.237 1.00 51.72 319 THR A C 1
ATOM 2410 O O . THR A 1 319 ? -19.085 -19.534 17.021 1.00 51.72 319 THR A O 1
ATOM 2413 N N . HIS A 1 320 ? -18.382 -17.522 17.740 1.00 42.97 320 HIS A N 1
ATOM 2414 C CA . HIS A 1 320 ? -19.658 -16.974 18.188 1.00 42.97 320 HIS A CA 1
ATOM 2415 C C . HIS A 1 320 ? -20.421 -16.152 17.140 1.00 42.97 320 HIS A C 1
ATOM 2417 O O . HIS A 1 320 ? -21.465 -15.596 17.479 1.00 42.97 320 HIS A O 1
ATOM 2423 N N . ALA A 1 321 ? -19.971 -16.092 15.880 1.00 46.31 321 ALA A N 1
ATOM 2424 C CA . ALA A 1 321 ? -20.694 -15.436 14.787 1.00 46.31 321 ALA A CA 1
ATOM 2425 C C . ALA A 1 321 ? -21.970 -16.218 14.399 1.00 46.31 321 ALA A C 1
ATOM 2427 O O . ALA A 1 321 ? -22.110 -16.767 13.306 1.00 46.31 321 ALA A O 1
ATOM 2428 N N . SER A 1 322 ? -22.928 -16.302 15.321 1.00 37.78 322 SER A N 1
ATOM 2429 C CA . SER A 1 322 ? -24.227 -16.902 15.089 1.00 37.78 322 SER A CA 1
ATOM 2430 C C . SER A 1 322 ? -25.127 -15.922 14.333 1.00 37.78 322 SER A C 1
ATOM 2432 O O . SER A 1 322 ? -25.652 -14.957 14.884 1.00 37.78 322 SER A O 1
ATOM 2434 N N . THR A 1 323 ? -25.412 -16.281 13.084 1.00 45.84 323 THR A N 1
ATOM 2435 C CA . THR A 1 323 ? -26.748 -16.203 12.459 1.00 45.84 323 THR A CA 1
ATOM 2436 C C . THR A 1 323 ? -27.293 -14.892 11.871 1.00 45.84 323 THR A C 1
ATOM 2438 O O . THR A 1 323 ? -28.455 -14.900 11.471 1.00 45.84 323 THR A O 1
ATOM 2441 N N . SER A 1 324 ? -26.528 -13.812 11.667 1.00 43.53 324 SER A N 1
ATOM 2442 C CA . SER A 1 324 ? -27.068 -12.704 10.833 1.00 43.53 324 SER A CA 1
ATOM 2443 C C . SER A 1 324 ? -26.092 -11.836 10.034 1.00 43.53 324 SER A C 1
ATOM 2445 O O . SER A 1 324 ? -26.551 -11.104 9.158 1.00 43.53 324 SER A O 1
ATOM 2447 N N . SER A 1 325 ? -24.778 -11.924 10.255 1.00 50.41 325 SER A N 1
ATOM 2448 C CA . SER A 1 325 ? -23.800 -11.206 9.426 1.00 50.41 325 SER A CA 1
ATOM 2449 C C . SER A 1 325 ? -23.361 -12.089 8.258 1.00 50.41 325 SER A C 1
ATOM 2451 O O . SER A 1 325 ? -23.032 -13.259 8.460 1.00 50.41 325 SER A O 1
ATOM 2453 N N . ALA A 1 326 ? -23.388 -11.559 7.033 1.00 58.06 326 ALA A N 1
ATOM 2454 C CA . ALA A 1 326 ? -22.844 -12.254 5.873 1.00 58.06 326 ALA A CA 1
ATOM 2455 C C . ALA A 1 326 ? -21.379 -12.616 6.159 1.00 58.06 326 ALA A C 1
ATOM 2457 O O . ALA A 1 326 ? -20.571 -11.734 6.443 1.00 58.06 326 ALA A O 1
ATOM 2458 N N . VAL A 1 327 ? -21.052 -13.910 6.126 1.00 68.94 327 VAL A N 1
ATOM 2459 C CA . VAL A 1 327 ? -19.681 -14.394 6.325 1.00 68.94 327 VAL A CA 1
ATOM 2460 C C . VAL A 1 327 ? -18.798 -13.733 5.266 1.00 68.94 327 VAL A C 1
ATOM 2462 O O . VAL A 1 327 ? -18.967 -13.992 4.075 1.00 68.94 327 VAL A O 1
ATOM 2465 N N . LEU A 1 328 ? -17.906 -12.835 5.694 1.00 84.38 328 LEU A N 1
ATOM 2466 C CA . LEU A 1 328 ? -16.950 -12.181 4.802 1.00 84.38 328 LEU A CA 1
ATOM 2467 C C . LEU A 1 328 ? -15.957 -13.225 4.292 1.00 84.38 328 LEU A C 1
ATOM 2469 O O . LEU A 1 328 ? -15.340 -13.929 5.085 1.00 84.38 328 LEU A O 1
ATOM 2473 N N . SER A 1 329 ? -15.801 -13.327 2.977 1.00 85.00 329 SER A N 1
ATOM 2474 C CA . SER A 1 329 ? -14.784 -14.183 2.373 1.00 85.00 329 SER A CA 1
ATOM 2475 C C . SER A 1 329 ? -13.424 -13.483 2.368 1.00 85.00 329 SER A C 1
ATOM 2477 O O . SER A 1 329 ? -13.387 -12.257 2.241 1.00 85.00 329 SER A O 1
ATOM 2479 N N . PRO A 1 330 ? -12.308 -14.231 2.424 1.00 90.44 330 PRO A N 1
ATOM 2480 C CA . PRO A 1 330 ? -11.002 -13.679 2.088 1.00 90.44 330 PRO A CA 1
ATOM 2481 C C . PRO A 1 330 ? -11.035 -13.000 0.714 1.00 90.44 330 PRO A C 1
ATOM 2483 O O . PRO A 1 330 ? -11.672 -13.508 -0.215 1.00 90.44 330 PRO A O 1
ATOM 2486 N N . LEU A 1 331 ? -10.356 -11.862 0.587 1.00 93.62 331 LEU A N 1
ATOM 2487 C CA . LEU A 1 331 ? -10.165 -11.165 -0.680 1.00 93.62 331 LEU A CA 1
ATOM 2488 C C . LEU A 1 331 ? -8.673 -11.049 -0.962 1.00 93.62 331 LEU A C 1
ATOM 2490 O O . LEU A 1 331 ? -7.926 -10.518 -0.147 1.00 93.62 331 LEU A O 1
ATOM 2494 N N . HIS A 1 332 ? -8.261 -11.526 -2.130 1.00 94.81 332 HIS A N 1
ATOM 2495 C CA . HIS A 1 332 ? -6.873 -11.513 -2.567 1.00 94.81 332 HIS A CA 1
ATOM 2496 C C . HIS A 1 332 ? -6.803 -11.260 -4.069 1.00 94.81 332 HIS A C 1
ATOM 2498 O O . HIS A 1 332 ? -7.583 -11.835 -4.834 1.00 94.81 332 HIS A O 1
ATOM 2504 N N . PHE A 1 333 ? -5.948 -10.330 -4.483 1.00 96.00 333 PHE A N 1
ATOM 2505 C CA . PHE A 1 333 ? -5.750 -9.997 -5.889 1.00 96.00 333 PHE A CA 1
ATOM 2506 C C . PHE A 1 333 ? -4.412 -9.298 -6.121 1.00 96.00 333 PHE A C 1
ATOM 2508 O O . PHE A 1 333 ? -3.883 -8.633 -5.232 1.00 96.00 333 PHE A O 1
ATOM 2515 N N . PHE A 1 334 ? -3.920 -9.422 -7.350 1.00 95.88 334 PHE A N 1
ATOM 2516 C CA . PHE A 1 334 ? -2.734 -8.735 -7.846 1.00 95.88 334 PHE A CA 1
ATOM 2517 C C . PHE A 1 334 ? -3.144 -7.543 -8.700 1.00 95.88 334 PHE A C 1
ATOM 2519 O O . PHE A 1 334 ? -4.150 -7.618 -9.410 1.00 95.88 334 PHE A O 1
ATOM 2526 N N . CYS A 1 335 ? -2.368 -6.469 -8.653 1.00 92.19 335 CYS A N 1
ATOM 2527 C CA . CYS A 1 335 ? -2.633 -5.237 -9.382 1.00 92.19 335 CYS A CA 1
ATOM 2528 C C . CYS A 1 335 ? -1.659 -5.036 -10.530 1.00 92.19 335 CYS A C 1
ATOM 2530 O O . CYS A 1 335 ? -0.457 -5.266 -10.397 1.00 92.19 335 CYS A O 1
ATOM 2532 N N . HIS A 1 336 ? -2.188 -4.542 -11.647 1.00 89.75 336 HIS A N 1
ATOM 2533 C CA . HIS A 1 336 ? -1.356 -3.900 -12.649 1.00 89.75 336 HIS A CA 1
ATOM 2534 C C . HIS A 1 336 ? -0.826 -2.580 -12.058 1.00 89.75 336 HIS A C 1
ATOM 2536 O O . HIS A 1 336 ? -1.616 -1.827 -11.483 1.00 89.75 336 HIS A O 1
ATOM 2542 N N . PRO A 1 337 ? 0.462 -2.234 -12.208 1.00 83.12 337 PRO A N 1
ATOM 2543 C CA . PRO A 1 337 ? 1.033 -0.988 -11.676 1.00 83.12 337 PRO A CA 1
ATOM 2544 C C . PRO A 1 337 ? 0.531 0.288 -12.375 1.00 83.12 337 PRO A C 1
ATOM 2546 O O . PRO A 1 337 ? 0.976 1.386 -12.071 1.00 83.12 337 PRO A O 1
ATOM 2549 N N . GLY A 1 338 ? -0.357 0.181 -13.357 1.00 82.00 338 GLY A N 1
ATOM 2550 C CA . GLY A 1 338 ? -0.588 1.278 -14.289 1.00 82.00 338 GLY A CA 1
ATOM 2551 C C . GLY A 1 338 ? 0.613 1.524 -15.223 1.00 82.00 338 GLY A C 1
ATOM 2552 O O . GLY A 1 338 ? 1.327 0.589 -15.581 1.00 82.00 338 GLY A O 1
ATOM 2553 N N . ASN A 1 339 ? 0.819 2.774 -15.638 1.00 80.62 339 ASN A N 1
ATOM 2554 C CA . ASN A 1 339 ? 2.001 3.191 -16.390 1.00 80.62 339 ASN A CA 1
ATOM 2555 C C . ASN A 1 339 ? 3.176 3.444 -15.432 1.00 80.62 339 ASN A C 1
ATOM 2557 O O . ASN A 1 339 ? 3.082 4.324 -14.576 1.00 80.62 339 ASN A O 1
ATOM 2561 N N . VAL A 1 340 ? 4.272 2.703 -15.605 1.00 80.75 340 VAL A N 1
ATOM 2562 C CA . VAL A 1 340 ? 5.494 2.844 -14.799 1.00 80.75 340 VAL A CA 1
ATOM 2563 C C . VAL A 1 340 ? 6.381 3.923 -15.415 1.00 80.75 340 VAL A C 1
ATOM 2565 O O . VAL A 1 340 ? 6.779 3.817 -16.575 1.00 80.75 340 VAL A O 1
ATOM 2568 N N . GLU A 1 341 ? 6.686 4.980 -14.664 1.00 79.19 341 GLU A N 1
ATOM 2569 C CA . GLU A 1 341 ? 7.629 6.001 -15.120 1.00 79.19 341 GLU A CA 1
ATOM 2570 C C . GLU A 1 341 ? 9.073 5.472 -15.119 1.00 79.19 341 GLU A C 1
ATOM 2572 O O . GLU A 1 341 ? 9.454 4.683 -14.256 1.00 79.19 341 GLU A O 1
ATOM 2577 N N . ALA A 1 342 ? 9.903 5.958 -16.049 1.00 78.88 342 ALA A N 1
ATOM 2578 C CA . ALA A 1 342 ? 11.296 5.514 -16.199 1.00 78.88 342 ALA A CA 1
ATOM 2579 C C . ALA A 1 342 ? 12.134 5.673 -14.913 1.00 78.88 342 ALA A C 1
ATOM 2581 O O . ALA A 1 342 ? 13.036 4.887 -14.652 1.00 78.88 342 ALA A O 1
ATOM 2582 N N . GLU A 1 343 ? 11.820 6.670 -14.082 1.00 77.88 343 GLU A N 1
ATOM 2583 C CA . GLU A 1 343 ? 12.477 6.895 -12.786 1.00 77.88 343 GLU A CA 1
ATOM 2584 C C . GLU A 1 343 ? 12.149 5.831 -11.725 1.00 77.88 343 GLU A C 1
ATOM 2586 O O . GLU A 1 343 ? 12.905 5.658 -10.773 1.00 77.88 343 GLU A O 1
ATOM 2591 N N . ASN A 1 344 ? 11.042 5.102 -11.890 1.00 80.06 344 ASN A N 1
ATOM 2592 C CA . ASN A 1 344 ? 10.604 4.042 -10.983 1.00 80.06 344 ASN A CA 1
ATOM 2593 C C . ASN A 1 344 ? 10.936 2.638 -11.515 1.00 80.06 344 ASN A C 1
ATOM 2595 O O . ASN A 1 344 ? 10.837 1.670 -10.761 1.00 80.06 344 ASN A O 1
ATOM 2599 N N . GLU A 1 345 ? 11.333 2.519 -12.784 1.00 84.12 345 GLU A N 1
ATOM 2600 C CA . GLU A 1 345 ? 11.525 1.246 -13.486 1.00 84.12 345 GLU A CA 1
ATOM 2601 C C . GLU A 1 345 ? 12.540 0.332 -12.787 1.00 84.12 345 GLU A C 1
ATOM 2603 O O . GLU A 1 345 ? 12.257 -0.847 -12.579 1.00 84.12 345 GLU A O 1
ATOM 2608 N N . GLU A 1 346 ? 13.673 0.873 -12.331 1.00 85.62 346 GLU A N 1
ATOM 2609 C CA . GLU A 1 346 ? 14.685 0.101 -11.596 1.00 85.62 346 GLU A CA 1
ATOM 2610 C C . GLU A 1 346 ? 14.106 -0.531 -10.319 1.00 85.62 346 GLU A C 1
ATOM 2612 O O . GLU A 1 346 ? 14.259 -1.732 -10.095 1.00 85.62 346 GLU A O 1
ATOM 2617 N N . ASN A 1 347 ? 13.384 0.254 -9.510 1.00 85.12 347 ASN A N 1
ATOM 2618 C CA . ASN A 1 347 ? 12.772 -0.219 -8.264 1.00 85.12 347 ASN A CA 1
ATOM 2619 C C . ASN A 1 347 ? 11.693 -1.274 -8.525 1.00 85.12 347 ASN A C 1
ATOM 2621 O O . ASN A 1 347 ? 11.622 -2.274 -7.807 1.00 85.12 347 ASN A O 1
ATOM 2625 N N . VAL A 1 348 ? 10.870 -1.059 -9.556 1.00 89.31 348 VAL A N 1
ATOM 2626 C CA . VAL A 1 348 ? 9.842 -2.014 -9.978 1.00 89.31 348 VAL A CA 1
ATOM 2627 C C . VAL A 1 348 ? 10.489 -3.335 -10.373 1.00 89.31 348 VAL A C 1
ATOM 2629 O O . VAL A 1 348 ? 10.126 -4.371 -9.818 1.00 89.31 348 VAL A O 1
ATOM 2632 N N . LEU A 1 349 ? 11.482 -3.314 -11.265 1.00 89.75 349 LEU A N 1
ATOM 2633 C CA . LEU A 1 349 ? 12.188 -4.518 -11.710 1.00 89.75 349 LEU A CA 1
ATOM 2634 C C . LEU A 1 349 ? 12.885 -5.230 -10.547 1.00 89.75 349 LEU A C 1
ATOM 2636 O O . LEU A 1 349 ? 12.794 -6.453 -10.427 1.00 89.75 349 LEU A O 1
ATOM 2640 N N . TYR A 1 350 ? 13.544 -4.472 -9.667 1.00 88.25 350 TYR A N 1
ATOM 2641 C CA . TYR A 1 350 ? 14.217 -5.016 -8.495 1.00 88.25 350 TYR A CA 1
ATOM 2642 C C . TYR A 1 350 ? 13.244 -5.767 -7.582 1.00 88.25 350 TYR A C 1
ATOM 2644 O O . TYR A 1 350 ? 13.512 -6.919 -7.242 1.00 88.25 350 TYR A O 1
ATOM 2652 N N . ASN A 1 351 ? 12.106 -5.169 -7.219 1.00 89.31 351 ASN A N 1
ATOM 2653 C CA . ASN A 1 351 ? 11.119 -5.820 -6.352 1.00 89.31 351 ASN A CA 1
ATOM 2654 C C . ASN A 1 351 ? 10.420 -6.997 -7.058 1.00 89.31 351 ASN A C 1
ATOM 2656 O O . ASN A 1 351 ? 10.245 -8.067 -6.469 1.00 89.31 351 ASN A O 1
ATOM 2660 N N . CYS A 1 352 ? 10.144 -6.869 -8.361 1.00 90.44 352 CYS A N 1
ATOM 2661 C CA . CYS A 1 352 ? 9.633 -7.976 -9.171 1.00 90.44 352 CYS A CA 1
ATOM 2662 C C . CYS A 1 352 ? 10.556 -9.190 -9.170 1.00 90.44 352 CYS A C 1
ATOM 2664 O O . CYS A 1 352 ? 10.055 -10.294 -9.299 1.00 90.44 352 CYS A O 1
ATOM 2666 N N . LEU A 1 353 ? 11.872 -9.023 -9.047 1.00 88.00 353 LEU A N 1
ATOM 2667 C CA . LEU A 1 353 ? 12.822 -10.138 -9.094 1.00 88.00 353 LEU A CA 1
ATOM 2668 C C . LEU A 1 353 ? 13.257 -10.630 -7.715 1.00 88.00 353 LEU A C 1
ATOM 2670 O O . LEU A 1 353 ? 13.496 -11.821 -7.547 1.00 88.00 353 LEU A O 1
ATOM 2674 N N . ASN A 1 354 ? 13.372 -9.728 -6.742 1.00 84.19 354 ASN A N 1
ATOM 2675 C CA . ASN A 1 354 ? 14.078 -10.011 -5.492 1.00 84.19 354 ASN A CA 1
ATOM 2676 C C . ASN A 1 354 ? 13.173 -10.054 -4.259 1.00 84.19 354 ASN A C 1
ATOM 2678 O O . ASN A 1 354 ? 13.628 -10.513 -3.215 1.00 84.19 354 ASN A O 1
ATOM 2682 N N . THR A 1 355 ? 11.926 -9.572 -4.333 1.00 86.25 355 THR A N 1
ATOM 2683 C CA . THR A 1 355 ? 11.037 -9.543 -3.161 1.00 86.25 355 THR A CA 1
ATOM 2684 C C . THR A 1 355 ? 9.822 -10.433 -3.348 1.00 86.25 355 THR A C 1
ATOM 2686 O O . THR A 1 355 ? 9.697 -11.443 -2.660 1.00 86.25 355 THR A O 1
ATOM 2689 N N . HIS A 1 356 ? 8.936 -10.088 -4.279 1.00 86.56 356 HIS A N 1
ATOM 2690 C CA . HIS A 1 356 ? 7.614 -10.705 -4.378 1.00 86.56 356 HIS A CA 1
ATOM 2691 C C . HIS A 1 356 ? 7.447 -11.622 -5.598 1.00 86.56 356 HIS A C 1
ATOM 2693 O O . HIS A 1 356 ? 6.484 -12.384 -5.647 1.00 86.56 356 HIS A O 1
ATOM 2699 N N . LEU A 1 357 ? 8.358 -11.587 -6.581 1.00 90.75 357 LEU A N 1
ATOM 2700 C CA . LEU A 1 357 ? 8.267 -12.396 -7.809 1.00 90.75 357 LEU A CA 1
ATOM 2701 C C . LEU A 1 357 ? 6.937 -12.250 -8.542 1.00 90.75 357 LEU A C 1
ATOM 2703 O O . LEU A 1 357 ? 6.431 -13.210 -9.104 1.00 90.75 357 LEU A O 1
ATOM 2707 N N . ILE A 1 358 ? 6.366 -11.048 -8.557 1.00 92.62 358 ILE A N 1
ATOM 2708 C CA . ILE A 1 358 ? 5.107 -10.752 -9.257 1.00 92.62 358 ILE A CA 1
ATOM 2709 C C . ILE A 1 358 ? 5.490 -10.026 -10.548 1.00 92.62 358 ILE A C 1
ATOM 2711 O O . ILE A 1 358 ? 6.173 -9.006 -10.445 1.00 92.62 358 ILE A O 1
ATOM 2715 N N . PRO A 1 359 ? 5.090 -10.509 -11.740 1.00 92.44 359 PRO A N 1
ATOM 2716 C CA . PRO A 1 359 ? 5.302 -9.758 -12.971 1.00 92.44 359 PRO A CA 1
ATOM 2717 C C . PRO A 1 359 ? 4.462 -8.485 -12.934 1.00 92.44 359 PRO A C 1
ATOM 2719 O O . PRO A 1 359 ? 3.325 -8.512 -12.469 1.00 92.44 359 PRO A O 1
ATOM 2722 N N . TYR A 1 360 ? 4.984 -7.383 -13.460 1.00 88.50 360 TYR A N 1
ATOM 2723 C CA . TYR A 1 360 ? 4.241 -6.122 -13.497 1.00 88.50 360 TYR A CA 1
ATOM 2724 C C . TYR A 1 360 ? 3.516 -5.894 -14.836 1.00 88.50 360 TYR A C 1
ATOM 2726 O O . TYR A 1 360 ? 2.740 -4.950 -14.953 1.00 88.50 360 TYR A O 1
ATOM 2734 N N . HIS A 1 361 ? 3.717 -6.777 -15.824 1.00 87.25 361 HIS A N 1
ATOM 2735 C CA . HIS A 1 361 ? 2.967 -6.842 -17.086 1.00 87.25 361 HIS A CA 1
ATOM 2736 C C . HIS A 1 361 ? 2.912 -8.288 -17.630 1.00 87.25 361 HIS A C 1
ATOM 2738 O O . HIS A 1 361 ? 3.293 -9.233 -16.941 1.00 87.25 361 HIS A O 1
ATOM 2744 N N . SER A 1 362 ? 2.370 -8.490 -18.836 1.00 85.44 362 SER A N 1
ATOM 2745 C CA . SER A 1 362 ? 2.209 -9.798 -19.502 1.00 85.44 362 SER A CA 1
ATOM 2746 C C . SER A 1 362 ? 1.457 -10.898 -18.721 1.00 85.44 362 SER A C 1
ATOM 2748 O O . SER A 1 362 ? 1.508 -12.067 -19.113 1.00 85.44 362 SER A O 1
ATOM 2750 N N . ALA A 1 363 ? 0.723 -10.573 -17.651 1.00 92.12 363 ALA A N 1
ATOM 2751 C CA . ALA A 1 363 ? 0.031 -11.554 -16.811 1.00 92.12 363 ALA A CA 1
ATOM 2752 C C . ALA A 1 363 ? -1.481 -11.288 -16.697 1.00 92.12 363 ALA A C 1
ATOM 2754 O O . ALA A 1 363 ? -1.917 -10.215 -16.290 1.00 92.12 363 ALA A O 1
ATOM 2755 N N . THR A 1 364 ? -2.307 -12.299 -16.991 1.00 91.31 364 THR A N 1
ATOM 2756 C CA . THR A 1 364 ? -3.781 -12.184 -17.043 1.00 91.31 364 THR A CA 1
ATOM 2757 C C . THR A 1 364 ? -4.436 -11.935 -15.684 1.00 91.31 364 THR A C 1
ATOM 2759 O O . THR A 1 364 ? -5.617 -11.610 -15.623 1.00 91.31 364 THR A O 1
ATOM 2762 N N . PHE A 1 365 ? -3.734 -12.226 -14.586 1.00 92.50 365 PHE A N 1
ATOM 2763 C CA . PHE A 1 365 ? -4.277 -12.112 -13.229 1.00 92.50 365 PHE A CA 1
ATOM 2764 C C . PHE A 1 365 ? -4.037 -10.736 -12.597 1.00 92.50 365 PHE A C 1
ATOM 2766 O O . PHE A 1 365 ? -4.569 -10.477 -11.516 1.00 92.50 365 PHE A O 1
ATOM 2773 N N . LEU A 1 366 ? -3.245 -9.874 -13.245 1.00 92.81 366 LEU A N 1
ATOM 2774 C CA . LEU A 1 366 ? -3.055 -8.490 -12.829 1.00 92.81 366 LEU A CA 1
ATOM 2775 C C . LEU A 1 366 ? -4.335 -7.718 -13.137 1.00 92.81 366 LEU A C 1
ATOM 2777 O O . LEU A 1 366 ? -4.723 -7.577 -14.294 1.00 92.81 366 LEU A O 1
ATOM 2781 N N . THR A 1 367 ? -5.021 -7.242 -12.102 1.00 89.88 367 THR A N 1
ATOM 2782 C CA . THR A 1 367 ? -6.248 -6.468 -12.283 1.00 89.88 367 THR A CA 1
ATOM 2783 C C . THR A 1 367 ? -5.913 -5.048 -12.735 1.00 89.88 367 THR A C 1
ATOM 2785 O O . THR A 1 367 ? -5.109 -4.361 -12.107 1.00 89.88 367 THR A O 1
ATOM 2788 N N . ASP A 1 368 ? -6.578 -4.604 -13.794 1.00 86.06 368 ASP A N 1
ATOM 2789 C CA . ASP A 1 368 ? -6.619 -3.225 -14.300 1.00 86.06 368 ASP A CA 1
ATOM 2790 C C . ASP A 1 368 ? -7.996 -2.562 -14.056 1.00 86.06 368 ASP A C 1
ATOM 2792 O O . ASP A 1 368 ? -8.189 -1.361 -14.248 1.00 86.06 368 ASP A O 1
ATOM 2796 N N . ASN A 1 369 ? -8.971 -3.343 -13.583 1.00 88.44 369 ASN A N 1
ATOM 2797 C CA . ASN A 1 369 ? -10.278 -2.878 -13.132 1.00 88.44 369 ASN A CA 1
ATOM 2798 C C . ASN A 1 369 ? -10.238 -2.487 -11.645 1.00 88.44 369 ASN A C 1
ATOM 2800 O O . ASN A 1 369 ? -10.687 -3.224 -10.761 1.00 88.44 369 ASN A O 1
ATOM 2804 N N . PHE A 1 370 ? -9.6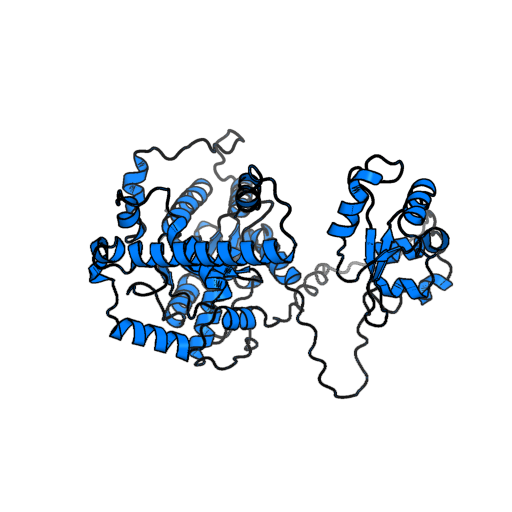48 -1.326 -11.368 1.00 90.31 370 PHE A N 1
ATOM 2805 C CA . PHE A 1 370 ? -9.513 -0.780 -10.018 1.00 90.31 370 PHE A CA 1
ATOM 2806 C C . PHE A 1 370 ? -10.862 -0.386 -9.422 1.00 90.31 370 PHE A C 1
ATOM 2808 O O . PHE A 1 370 ? -11.065 -0.571 -8.224 1.00 90.31 370 PHE A O 1
ATOM 2815 N N . TYR A 1 371 ? -11.797 0.100 -10.242 1.00 90.19 371 TYR A N 1
ATOM 2816 C CA . TYR A 1 371 ? -13.125 0.503 -9.784 1.00 90.19 371 TYR A CA 1
ATOM 2817 C C . TYR A 1 371 ? -13.906 -0.662 -9.152 1.00 90.19 371 TYR A C 1
ATOM 2819 O O . TYR A 1 371 ? -14.318 -0.553 -7.995 1.00 90.19 371 TYR A O 1
ATOM 2827 N N . ASP A 1 372 ? -14.036 -1.810 -9.826 1.00 91.50 372 ASP A N 1
ATOM 2828 C CA . ASP A 1 372 ? -14.782 -2.950 -9.266 1.00 91.50 372 ASP A CA 1
ATOM 2829 C C . ASP A 1 372 ? -14.108 -3.508 -8.005 1.00 91.50 372 ASP A C 1
ATOM 2831 O O . ASP A 1 372 ? -14.781 -3.918 -7.051 1.00 91.50 372 ASP A O 1
ATOM 2835 N N . LYS A 1 373 ? -12.769 -3.496 -7.962 1.00 94.62 373 LYS A N 1
ATOM 2836 C CA . LYS A 1 373 ? -12.006 -3.893 -6.771 1.00 94.62 373 LYS A CA 1
ATOM 2837 C C . LYS A 1 373 ? -12.224 -2.928 -5.614 1.00 94.62 373 LYS A C 1
ATOM 2839 O O . LYS A 1 373 ? -12.455 -3.383 -4.495 1.00 94.62 373 LYS A O 1
ATOM 2844 N N . ALA A 1 374 ? -12.211 -1.624 -5.871 1.00 94.00 374 ALA A N 1
ATOM 2845 C CA . ALA A 1 374 ? -12.475 -0.610 -4.863 1.00 94.00 374 ALA A CA 1
ATOM 2846 C C . ALA A 1 374 ? -13.913 -0.717 -4.328 1.00 94.00 374 ALA A C 1
ATOM 2848 O O . ALA A 1 374 ? -14.099 -0.682 -3.117 1.00 94.00 374 ALA A O 1
ATOM 2849 N N . VAL A 1 375 ? -14.916 -0.961 -5.183 1.00 92.06 375 VAL A N 1
ATOM 2850 C CA . VAL A 1 375 ? -16.312 -1.229 -4.774 1.00 92.06 375 VAL A CA 1
ATOM 2851 C C . VAL A 1 375 ? -16.416 -2.462 -3.876 1.00 92.06 375 VAL A C 1
ATOM 2853 O O . VAL A 1 375 ? -17.116 -2.444 -2.858 1.00 92.06 375 VAL A O 1
ATOM 2856 N N . LEU A 1 376 ? -15.708 -3.538 -4.223 1.00 92.94 376 LEU A N 1
ATOM 2857 C CA . LEU A 1 376 ? -15.686 -4.756 -3.419 1.00 92.94 376 LEU A CA 1
ATOM 2858 C C . LEU A 1 376 ? -15.057 -4.510 -2.040 1.00 92.94 376 LEU A C 1
ATOM 2860 O O . LEU A 1 376 ? -15.639 -4.898 -1.024 1.00 92.94 376 LEU A O 1
ATOM 2864 N N . VAL A 1 377 ? -13.907 -3.832 -2.005 1.00 95.38 377 VAL A N 1
ATOM 2865 C CA . VAL A 1 377 ? -13.196 -3.464 -0.773 1.00 95.38 377 VAL A CA 1
ATOM 2866 C C . VAL A 1 377 ? -14.022 -2.493 0.080 1.00 95.38 377 VAL A C 1
ATOM 2868 O O . VAL A 1 377 ? -14.103 -2.665 1.296 1.00 95.38 377 VAL A O 1
ATOM 2871 N N . ASP A 1 378 ? -14.685 -1.510 -0.530 1.00 92.69 378 ASP A N 1
ATOM 2872 C CA . ASP A 1 378 ? -15.536 -0.529 0.155 1.00 92.69 378 ASP A CA 1
ATOM 2873 C C . ASP A 1 378 ? -16.675 -1.206 0.910 1.00 92.69 378 ASP A C 1
ATOM 2875 O O . ASP A 1 378 ? -16.817 -1.050 2.129 1.00 92.69 378 ASP A O 1
ATOM 2879 N N . ARG A 1 379 ? -17.440 -2.032 0.189 1.00 88.31 379 ARG A N 1
ATOM 2880 C CA . ARG A 1 379 ? -18.616 -2.714 0.726 1.00 88.31 379 ARG A CA 1
ATOM 2881 C C . ARG A 1 379 ? -18.256 -3.724 1.810 1.00 88.31 379 ARG A C 1
ATOM 2883 O O . ARG A 1 379 ? -19.008 -3.865 2.775 1.00 88.31 379 ARG A O 1
ATOM 2890 N N . GLN A 1 380 ? -17.166 -4.469 1.634 1.00 91.06 380 GLN A N 1
ATOM 2891 C CA . GLN A 1 380 ? -16.801 -5.526 2.574 1.00 91.06 380 GLN A CA 1
ATOM 2892 C C . GLN A 1 380 ? -16.051 -4.995 3.793 1.00 91.06 380 GLN A C 1
ATOM 2894 O O . GLN A 1 380 ? -16.299 -5.488 4.894 1.00 91.06 380 GLN A O 1
ATOM 2899 N N . PHE A 1 381 ? -15.179 -3.998 3.615 1.00 93.19 381 PHE A N 1
ATOM 2900 C CA . PHE A 1 381 ? -14.125 -3.695 4.583 1.00 93.19 381 PHE A CA 1
ATOM 2901 C C . PHE A 1 381 ? -14.096 -2.239 5.056 1.00 93.19 381 PHE A C 1
ATOM 2903 O O . PHE A 1 381 ? -14.042 -2.014 6.262 1.00 93.19 381 PHE A O 1
ATOM 2910 N N . VAL A 1 382 ? -14.146 -1.249 4.157 1.00 91.81 382 VAL A N 1
ATOM 2911 C CA . VAL A 1 382 ? -13.936 0.166 4.541 1.00 91.81 382 VAL A CA 1
ATOM 2912 C C . VAL A 1 382 ? -15.185 0.777 5.177 1.00 91.81 382 VAL A C 1
ATOM 2914 O O . VAL A 1 382 ? -15.121 1.291 6.294 1.00 91.81 382 VAL A O 1
ATOM 2917 N N . ARG A 1 383 ? -16.346 0.686 4.519 1.00 88.56 383 ARG A N 1
ATOM 2918 C CA . ARG A 1 383 ? -17.608 1.250 5.037 1.00 88.56 383 ARG A CA 1
ATOM 2919 C C . ARG A 1 383 ? -18.410 0.285 5.900 1.00 88.56 383 ARG A C 1
ATOM 2921 O O . ARG A 1 383 ? -19.455 0.660 6.430 1.00 88.56 383 ARG A O 1
ATOM 2928 N N . ASN A 1 384 ? -17.935 -0.944 6.079 1.00 88.19 384 ASN A N 1
ATOM 2929 C CA . ASN A 1 384 ? -18.624 -1.933 6.894 1.00 88.19 384 ASN A CA 1
ATOM 2930 C C . ASN A 1 384 ? -18.505 -1.581 8.396 1.00 88.19 384 ASN A C 1
ATOM 2932 O O . ASN A 1 384 ? -17.401 -1.608 8.948 1.00 88.19 384 ASN A O 1
ATOM 2936 N N . PRO A 1 385 ? -19.618 -1.259 9.094 1.00 87.50 385 PRO A N 1
ATOM 2937 C CA . PRO A 1 385 ? -19.595 -0.851 10.501 1.00 87.50 385 PRO A CA 1
ATOM 2938 C C . PRO A 1 385 ? -19.065 -1.941 11.445 1.00 87.50 385 PRO A C 1
ATOM 2940 O O . PRO A 1 385 ? -18.544 -1.624 12.512 1.00 87.50 385 PRO A O 1
ATOM 2943 N N . SER A 1 386 ? -19.172 -3.207 11.040 1.00 88.81 386 SER A N 1
ATOM 2944 C CA . SER A 1 386 ? -18.761 -4.375 11.820 1.00 88.81 386 SER A CA 1
ATOM 2945 C C . SER A 1 386 ? -17.332 -4.829 11.526 1.00 88.81 386 SER A C 1
ATOM 2947 O O . SER A 1 386 ? -16.925 -5.872 12.026 1.00 88.81 386 SER A O 1
ATOM 2949 N N . VAL A 1 387 ? -16.562 -4.094 10.719 1.00 92.31 387 VAL A N 1
ATOM 2950 C CA . VAL A 1 387 ? -15.186 -4.465 10.366 1.00 92.31 387 VAL A CA 1
ATOM 2951 C C . VAL A 1 387 ? -14.171 -3.527 11.005 1.00 92.31 387 VAL A C 1
ATOM 2953 O O . VAL A 1 387 ? -14.383 -2.313 11.105 1.00 92.31 387 VAL A O 1
ATOM 2956 N N . ILE A 1 388 ? -13.059 -4.127 11.434 1.00 95.00 388 ILE A N 1
ATOM 2957 C CA . ILE A 1 388 ? -11.838 -3.445 11.858 1.00 95.00 388 ILE A CA 1
ATOM 2958 C C . ILE A 1 388 ? -10.662 -4.075 11.115 1.00 95.00 388 ILE A C 1
ATOM 2960 O O . ILE A 1 388 ? -10.461 -5.290 11.184 1.00 95.00 388 ILE A O 1
ATOM 2964 N N . LEU A 1 389 ? -9.888 -3.246 10.416 1.00 97.19 389 LEU A N 1
ATOM 2965 C CA . LEU A 1 389 ? -8.679 -3.679 9.725 1.00 97.19 389 LEU A CA 1
ATOM 2966 C C . LEU A 1 389 ? -7.509 -3.658 10.703 1.00 97.19 389 LEU A C 1
ATOM 2968 O O . LEU A 1 389 ? -7.362 -2.718 11.487 1.00 97.19 389 LEU A O 1
ATOM 2972 N N . ILE A 1 390 ? -6.681 -4.689 10.650 1.00 96.56 390 ILE A N 1
ATOM 2973 C CA . ILE A 1 390 ? -5.475 -4.809 11.455 1.00 96.56 390 ILE A CA 1
ATOM 2974 C C . ILE A 1 390 ? -4.303 -4.993 10.504 1.00 96.56 390 ILE A C 1
ATOM 2976 O O . ILE A 1 390 ? -4.304 -5.917 9.693 1.00 96.56 390 ILE A O 1
ATOM 2980 N N . SER A 1 391 ? -3.322 -4.109 10.630 1.00 94.44 391 SER A N 1
ATOM 2981 C CA . SER A 1 391 ? -2.083 -4.112 9.859 1.00 94.44 391 SER A CA 1
ATOM 2982 C C . SER A 1 391 ? -0.907 -4.464 10.772 1.00 94.44 391 SER A C 1
ATOM 2984 O O . SER A 1 391 ? -0.939 -4.262 11.996 1.00 94.44 391 SER A O 1
ATOM 2986 N N . LYS A 1 392 ? 0.130 -5.049 10.177 1.00 88.62 392 LYS A N 1
ATOM 2987 C CA . LYS A 1 392 ? 1.399 -5.340 10.845 1.00 88.62 392 LYS A CA 1
ATOM 2988 C C . LYS A 1 392 ? 2.131 -4.028 11.110 1.00 88.62 392 LYS A C 1
ATOM 2990 O O . LYS A 1 392 ? 2.106 -3.127 10.293 1.00 88.62 392 LYS A O 1
ATOM 2995 N N . GLY A 1 393 ? 2.855 -3.939 12.215 1.00 81.38 393 GLY A N 1
ATOM 2996 C CA . GLY A 1 393 ? 3.735 -2.809 12.489 1.00 81.38 393 GLY A CA 1
ATOM 2997 C C . GLY A 1 393 ? 4.322 -2.886 13.891 1.00 81.38 393 GLY A C 1
ATOM 2998 O O . GLY A 1 393 ? 4.237 -3.930 14.551 1.00 81.38 393 GLY A O 1
ATOM 2999 N N . ALA A 1 394 ? 5.005 -1.817 14.301 1.00 73.50 394 ALA A N 1
ATOM 3000 C CA . ALA A 1 394 ? 5.656 -1.721 15.598 1.00 73.50 394 ALA A CA 1
ATOM 3001 C C . ALA A 1 394 ? 5.075 -0.554 16.415 1.00 73.50 394 ALA A C 1
ATOM 3003 O O . ALA A 1 394 ? 4.800 0.505 15.849 1.00 73.50 394 ALA A O 1
ATOM 3004 N N . PRO A 1 395 ? 5.006 -0.669 17.757 1.00 73.88 395 PRO A N 1
ATOM 3005 C CA . PRO A 1 395 ? 4.473 0.391 18.619 1.00 73.88 395 PRO A CA 1
ATOM 3006 C C . PRO A 1 395 ? 5.169 1.750 18.447 1.00 73.88 395 PRO A C 1
ATOM 3008 O O . PRO A 1 395 ? 4.558 2.800 18.627 1.00 73.88 395 PRO A O 1
ATOM 3011 N N . SER A 1 396 ? 6.466 1.738 18.122 1.00 71.94 396 SER A N 1
ATOM 3012 C CA . SER A 1 396 ? 7.282 2.939 17.916 1.00 71.94 396 SER A CA 1
ATOM 3013 C C . SER A 1 396 ? 7.240 3.470 16.483 1.00 71.94 396 SER A C 1
ATOM 3015 O O . SER A 1 396 ? 7.689 4.589 16.236 1.00 71.94 396 SER A O 1
ATOM 3017 N N . SER A 1 397 ? 6.743 2.677 15.534 1.00 70.44 397 SER A N 1
ATOM 3018 C CA . SER A 1 397 ? 6.749 3.010 14.115 1.00 70.44 397 SER A CA 1
ATOM 3019 C C . SER A 1 397 ? 5.735 2.124 13.366 1.00 70.44 397 SER A C 1
ATOM 3021 O O . SER A 1 397 ? 6.094 1.076 12.821 1.00 70.44 397 SER A O 1
ATOM 3023 N N . PRO A 1 398 ? 4.442 2.503 13.386 1.00 75.06 398 PRO A N 1
ATOM 3024 C CA . PRO A 1 398 ? 3.417 1.817 12.610 1.00 75.06 398 PRO A CA 1
ATOM 3025 C C . PRO A 1 398 ? 3.694 2.042 11.121 1.00 75.06 398 PRO A C 1
ATOM 3027 O O . PRO A 1 398 ? 4.022 3.159 10.706 1.00 75.06 398 PRO A O 1
ATOM 3030 N N . THR A 1 399 ? 3.562 0.998 10.304 1.00 81.25 399 THR A N 1
ATOM 3031 C CA . THR A 1 399 ? 3.626 1.172 8.849 1.00 81.25 399 THR A CA 1
ATOM 3032 C C . THR A 1 399 ? 2.286 1.680 8.336 1.00 81.25 399 THR A C 1
ATOM 3034 O O . THR A 1 399 ? 1.225 1.217 8.737 1.00 81.25 399 THR A O 1
ATOM 3037 N N . LEU A 1 400 ? 2.342 2.664 7.440 1.00 85.62 400 LEU A N 1
ATOM 3038 C CA . LEU A 1 400 ? 1.168 3.229 6.773 1.00 85.62 400 LEU A CA 1
ATOM 3039 C C . LEU A 1 400 ? 0.972 2.652 5.370 1.00 85.62 400 LEU A C 1
ATOM 3041 O O . LEU A 1 400 ? 0.114 3.142 4.638 1.00 85.62 400 LEU A O 1
ATOM 3045 N N . MET A 1 401 ? 1.781 1.660 4.988 1.00 86.31 401 MET A N 1
ATOM 3046 C CA . MET A 1 401 ? 1.797 1.094 3.642 1.00 86.31 401 MET A CA 1
ATOM 3047 C C . MET A 1 401 ? 0.418 0.568 3.246 1.00 86.31 401 MET A C 1
ATOM 3049 O O . MET A 1 401 ? -0.123 1.046 2.257 1.00 86.31 401 MET A O 1
ATOM 3053 N N . ASP A 1 402 ? -0.210 -0.268 4.077 1.00 91.88 402 ASP A N 1
ATOM 3054 C CA . ASP A 1 402 ? -1.524 -0.855 3.770 1.00 91.88 402 ASP A CA 1
ATOM 3055 C C . ASP A 1 402 ? -2.631 0.201 3.674 1.00 91.88 402 ASP A C 1
ATOM 3057 O O . ASP A 1 402 ? -3.475 0.167 2.778 1.00 91.88 402 ASP A O 1
ATOM 3061 N N . MET A 1 403 ? -2.608 1.206 4.559 1.00 90.44 403 MET A N 1
ATOM 3062 C CA . MET A 1 403 ? -3.549 2.329 4.492 1.00 90.44 403 MET A CA 1
ATOM 3063 C C . MET A 1 403 ? -3.347 3.175 3.232 1.00 90.44 403 MET A C 1
ATOM 3065 O O . MET A 1 403 ? -4.322 3.624 2.630 1.00 90.44 403 MET A O 1
ATOM 3069 N N . GLN A 1 404 ? -2.100 3.421 2.832 1.00 88.19 404 GLN A N 1
ATOM 3070 C CA . GLN A 1 404 ? -1.803 4.187 1.624 1.00 88.19 404 GLN A CA 1
ATOM 3071 C C . GLN A 1 404 ? -2.096 3.387 0.358 1.00 88.19 404 GLN A C 1
ATOM 3073 O O . GLN A 1 404 ? -2.623 3.963 -0.586 1.00 88.19 404 GLN A O 1
ATOM 3078 N N . ALA A 1 405 ? -1.843 2.079 0.347 1.00 91.62 405 ALA A N 1
ATOM 3079 C CA . ALA A 1 405 ? -2.216 1.186 -0.742 1.00 91.62 405 ALA A CA 1
ATOM 3080 C C . ALA A 1 405 ? -3.743 1.121 -0.895 1.00 91.62 405 ALA A C 1
ATOM 3082 O O . ALA A 1 405 ? -4.256 1.178 -2.011 1.00 91.62 405 ALA A O 1
ATOM 3083 N N . LEU A 1 406 ? -4.500 1.097 0.207 1.00 93.00 406 LEU A N 1
ATOM 3084 C CA . LEU A 1 406 ? -5.956 1.249 0.166 1.00 93.00 406 LEU A CA 1
ATOM 3085 C C . LEU A 1 406 ? -6.367 2.574 -0.480 1.00 93.00 406 LEU A C 1
ATOM 3087 O O . LEU A 1 406 ? -7.182 2.577 -1.394 1.00 93.00 406 LEU A O 1
ATOM 3091 N N . ARG A 1 407 ? -5.792 3.704 -0.057 1.00 91.44 407 ARG A N 1
ATOM 3092 C CA . ARG A 1 407 ? -6.103 5.008 -0.669 1.00 91.44 407 ARG A CA 1
ATOM 3093 C C . ARG A 1 407 ? -5.713 5.066 -2.145 1.00 91.44 407 ARG A C 1
ATOM 3095 O O . ARG A 1 407 ? -6.457 5.645 -2.932 1.00 91.44 407 ARG A O 1
ATOM 3102 N N . TRP A 1 408 ? -4.593 4.447 -2.516 1.00 90.88 408 TRP A N 1
ATOM 3103 C CA . TRP A 1 408 ? -4.146 4.321 -3.901 1.00 90.88 408 TRP A CA 1
ATOM 3104 C C . TRP A 1 408 ? -5.202 3.617 -4.757 1.00 90.88 408 TRP A C 1
ATOM 3106 O O . TRP A 1 408 ? -5.567 4.139 -5.804 1.00 90.88 408 TRP A O 1
ATOM 3116 N N . LEU A 1 409 ? -5.782 2.510 -4.274 1.00 92.31 409 LEU A N 1
ATOM 3117 C CA . LEU A 1 409 ? -6.834 1.780 -4.993 1.00 92.31 409 LEU A CA 1
ATOM 3118 C C . LEU A 1 409 ? -8.056 2.665 -5.290 1.00 92.31 409 LEU A C 1
ATOM 3120 O O . LEU A 1 409 ? -8.600 2.614 -6.390 1.00 92.31 409 LEU A O 1
ATOM 3124 N N . TYR A 1 410 ? -8.468 3.506 -4.338 1.00 91.19 410 TYR A N 1
ATOM 3125 C CA . TYR A 1 410 ? -9.590 4.435 -4.529 1.00 91.19 410 TYR A CA 1
ATOM 3126 C C . TYR A 1 410 ? -9.233 5.586 -5.472 1.00 91.19 410 TYR A C 1
ATOM 3128 O O . TYR A 1 410 ? -10.057 5.989 -6.286 1.00 91.19 410 TYR A O 1
ATOM 3136 N N . ALA A 1 411 ? -8.006 6.103 -5.400 1.00 87.56 411 ALA A N 1
ATOM 3137 C CA . ALA A 1 411 ? -7.535 7.123 -6.330 1.00 87.56 411 ALA A CA 1
ATOM 3138 C C . ALA A 1 411 ? -7.471 6.585 -7.771 1.00 87.56 411 ALA A C 1
ATOM 3140 O O . ALA A 1 411 ? -7.941 7.250 -8.693 1.00 87.56 411 ALA A O 1
ATOM 3141 N N . ALA A 1 412 ? -6.977 5.358 -7.957 1.00 87.69 412 ALA A N 1
ATOM 3142 C CA . ALA A 1 412 ? -6.983 4.668 -9.243 1.00 87.69 412 ALA A CA 1
ATOM 3143 C C . ALA A 1 412 ? -8.416 4.424 -9.752 1.00 87.69 412 ALA A C 1
ATOM 3145 O O . ALA A 1 412 ? -8.724 4.717 -10.906 1.00 87.69 412 ALA A O 1
ATOM 3146 N N . ALA A 1 413 ? -9.327 3.973 -8.883 1.00 89.25 413 ALA A N 1
ATOM 3147 C CA . ALA A 1 413 ? -10.743 3.816 -9.216 1.00 89.25 413 ALA A CA 1
ATOM 3148 C C . ALA A 1 413 ? -11.403 5.135 -9.651 1.00 89.25 413 ALA A C 1
ATOM 3150 O O . ALA A 1 413 ? -12.174 5.144 -10.610 1.00 89.25 413 ALA A O 1
ATOM 3151 N N . ALA A 1 414 ? -11.085 6.248 -8.985 1.00 85.12 414 ALA A N 1
ATOM 3152 C CA . ALA A 1 414 ? -11.596 7.568 -9.341 1.00 85.12 414 ALA A CA 1
ATOM 3153 C C . ALA A 1 414 ? -11.079 8.035 -10.711 1.00 85.12 414 ALA A C 1
ATOM 3155 O O . ALA A 1 414 ? -11.863 8.491 -11.544 1.00 85.12 414 ALA A O 1
ATOM 3156 N N . LEU A 1 415 ? -9.781 7.864 -10.988 1.00 83.56 415 LEU A N 1
ATOM 3157 C CA . LEU A 1 415 ? -9.208 8.159 -12.308 1.00 83.56 415 LEU A CA 1
ATOM 3158 C C . LEU A 1 415 ? -9.870 7.322 -13.406 1.00 83.56 415 LEU A C 1
ATOM 3160 O O . LEU A 1 415 ? -10.244 7.863 -14.446 1.00 83.56 415 LEU A O 1
ATOM 3164 N N . GLN A 1 416 ? -10.070 6.027 -13.162 1.00 84.62 416 GLN A N 1
ATOM 3165 C CA . GLN A 1 416 ? -10.734 5.129 -14.105 1.00 84.62 416 GLN A CA 1
ATOM 3166 C C . GLN A 1 416 ? -12.192 5.541 -14.355 1.00 84.62 416 GLN A C 1
ATOM 3168 O O . GLN A 1 416 ? -12.612 5.642 -15.506 1.00 84.62 416 GLN A O 1
ATOM 3173 N N . TRP A 1 417 ? -12.946 5.852 -13.298 1.00 84.19 417 TRP A N 1
ATOM 3174 C CA . TRP A 1 417 ? -14.344 6.287 -13.380 1.00 84.19 417 TRP A CA 1
ATOM 3175 C C . TRP A 1 417 ? -14.517 7.596 -14.161 1.00 84.19 417 TRP A C 1
ATOM 3177 O O . TRP A 1 417 ? -15.436 7.737 -14.970 1.00 84.19 417 TRP A O 1
ATOM 3187 N N . HIS A 1 418 ? -13.603 8.547 -13.965 1.00 78.25 418 HIS A N 1
ATOM 3188 C CA . HIS A 1 418 ? -13.629 9.846 -14.632 1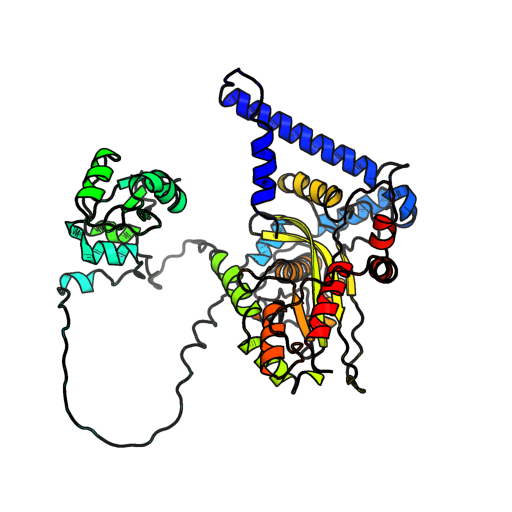.00 78.25 418 HIS A CA 1
ATOM 3189 C C . HIS A 1 418 ? -12.857 9.881 -15.961 1.00 78.25 418 HIS A C 1
ATOM 3191 O O . HIS A 1 418 ? -12.647 10.968 -16.501 1.00 78.25 418 HIS A O 1
ATOM 3197 N N . ASN A 1 419 ? -12.452 8.733 -16.519 1.00 75.19 419 ASN A N 1
ATOM 3198 C CA . ASN A 1 419 ? -11.659 8.638 -17.755 1.00 75.19 419 ASN A CA 1
ATOM 3199 C C . ASN A 1 419 ? -10.399 9.533 -17.740 1.00 75.19 419 ASN A C 1
ATOM 3201 O O . ASN A 1 419 ? -10.100 10.224 -18.713 1.00 75.19 419 ASN A O 1
ATOM 3205 N N . GLY A 1 420 ? -9.690 9.582 -16.611 1.00 60.97 420 GLY A N 1
ATOM 3206 C CA . GLY A 1 420 ? -8.468 10.374 -16.438 1.00 60.97 420 GLY A CA 1
ATOM 3207 C C . GLY A 1 420 ? -8.681 11.893 -16.386 1.00 60.97 420 GLY A C 1
ATOM 3208 O O . GLY A 1 420 ? -7.710 12.651 -16.445 1.00 60.97 420 GLY A O 1
ATOM 3209 N N . HIS A 1 421 ? -9.926 12.375 -16.300 1.00 59.53 421 HIS A N 1
ATOM 3210 C CA . HIS A 1 421 ? -10.207 13.793 -16.080 1.00 59.53 421 HIS A CA 1
ATOM 3211 C C . HIS A 1 421 ? -10.000 14.184 -14.614 1.00 59.53 421 HIS A C 1
ATOM 3213 O O . HIS A 1 421 ? -10.279 13.407 -13.702 1.00 59.53 421 HIS A O 1
ATOM 3219 N N . THR A 1 422 ? -9.537 15.419 -14.388 1.00 53.25 422 THR A N 1
ATOM 3220 C CA . THR A 1 422 ? -9.350 15.979 -13.048 1.00 53.25 422 THR A CA 1
ATOM 3221 C C . THR A 1 422 ? -10.680 16.029 -12.309 1.00 53.25 422 THR A C 1
ATOM 3223 O O . THR A 1 422 ? -11.516 16.901 -12.544 1.00 53.25 422 THR A O 1
ATOM 3226 N N . PHE A 1 423 ? -10.854 15.092 -11.387 1.00 57.28 423 PHE A N 1
ATOM 3227 C CA . PHE A 1 423 ? -11.894 15.140 -10.381 1.00 57.28 423 PHE A CA 1
ATOM 3228 C C . PHE A 1 423 ? -11.329 15.840 -9.149 1.00 57.28 423 PHE A C 1
ATOM 3230 O O . PHE A 1 423 ? -10.312 15.436 -8.584 1.00 57.28 423 PHE A O 1
ATOM 3237 N N . THR A 1 424 ? -11.968 16.923 -8.721 1.00 53.06 424 THR A N 1
ATOM 3238 C CA . THR A 1 424 ? -11.705 17.452 -7.388 1.00 53.06 424 THR A CA 1
ATOM 3239 C C . THR A 1 424 ? -12.297 16.465 -6.395 1.00 53.06 424 THR A C 1
ATOM 3241 O O . THR A 1 424 ? -13.518 16.376 -6.309 1.00 53.06 424 THR A O 1
ATOM 3244 N N . ALA A 1 425 ? -11.452 15.782 -5.616 1.00 51.38 425 ALA A N 1
ATOM 3245 C CA . ALA A 1 425 ? -11.820 14.891 -4.503 1.00 51.38 425 ALA A CA 1
ATOM 3246 C C . ALA A 1 425 ? -12.591 15.590 -3.347 1.00 51.38 425 ALA A C 1
ATOM 3248 O O . ALA A 1 425 ? -12.563 15.142 -2.205 1.00 51.38 425 ALA A O 1
ATOM 3249 N N . LEU A 1 426 ? -13.233 16.724 -3.642 1.00 45.56 426 LEU A N 1
ATOM 3250 C CA . LEU A 1 426 ? -13.990 17.614 -2.770 1.00 45.56 426 LEU A CA 1
ATOM 3251 C C . LEU A 1 426 ? -15.493 17.298 -2.741 1.00 45.56 426 LEU A C 1
ATOM 3253 O O . LEU A 1 426 ? -16.209 17.966 -1.998 1.00 45.56 426 LEU A O 1
ATOM 3257 N N . GLU A 1 427 ? -16.000 16.335 -3.522 1.00 47.97 427 GLU A N 1
ATOM 3258 C CA . GLU A 1 427 ? -17.395 15.916 -3.339 1.00 47.97 427 GLU A CA 1
ATOM 3259 C C . GLU A 1 427 ? -17.564 15.172 -2.003 1.00 47.97 427 GLU A C 1
ATOM 3261 O O . GLU A 1 427 ? -16.705 14.413 -1.558 1.00 47.97 427 GLU A O 1
ATOM 3266 N N . GLU A 1 428 ? -18.660 15.506 -1.324 1.00 46.72 428 GLU A N 1
ATOM 3267 C CA . GLU A 1 428 ? -18.873 15.404 0.119 1.00 46.72 428 GLU A CA 1
ATOM 3268 C C . GLU A 1 428 ? -18.563 14.031 0.745 1.00 46.72 428 GLU A C 1
ATOM 3270 O O . GLU A 1 428 ? -18.827 12.964 0.183 1.00 46.72 428 GLU A O 1
ATOM 3275 N N . LYS A 1 429 ? -18.110 14.067 2.009 1.00 44.34 429 LYS A N 1
ATOM 3276 C CA . LYS A 1 429 ? -18.104 12.917 2.925 1.00 44.34 429 LYS A CA 1
ATOM 3277 C C . LYS A 1 429 ? -19.504 12.283 2.932 1.00 44.34 429 LYS A C 1
ATOM 3279 O O . LYS A 1 429 ? -20.416 12.820 3.554 1.00 44.34 429 LYS A O 1
ATOM 3284 N N . GLY A 1 430 ? -19.675 11.162 2.227 1.00 50.19 430 GLY A N 1
ATOM 3285 C CA . GLY A 1 430 ? -20.983 10.527 2.020 1.00 50.19 430 GLY A CA 1
ATOM 3286 C C . GLY A 1 430 ? -21.331 10.168 0.572 1.00 50.19 430 GLY A C 1
ATOM 3287 O O . GLY A 1 430 ? -22.411 9.617 0.357 1.00 50.19 430 GLY A O 1
ATOM 3288 N N . ALA A 1 431 ? -20.454 10.425 -0.408 1.00 60.38 431 ALA A N 1
ATOM 3289 C CA . ALA A 1 431 ? -20.635 9.917 -1.768 1.00 60.38 431 ALA A CA 1
ATOM 3290 C C . ALA A 1 431 ? -20.869 8.397 -1.743 1.00 60.38 431 ALA A C 1
ATOM 3292 O O . ALA A 1 431 ? -19.996 7.633 -1.339 1.00 60.38 431 ALA A O 1
ATOM 3293 N N . LEU A 1 432 ? -22.055 7.942 -2.157 1.00 63.25 432 LEU A N 1
ATOM 3294 C CA . LEU A 1 432 ? -22.364 6.507 -2.221 1.00 63.25 432 LEU A CA 1
ATOM 3295 C C . LEU A 1 432 ? -21.432 5.782 -3.203 1.00 63.25 432 LEU A C 1
ATOM 3297 O O . LEU A 1 432 ? -21.106 4.615 -3.000 1.00 63.25 432 LEU A O 1
ATOM 3301 N N . GLU A 1 433 ? -20.968 6.509 -4.215 1.00 79.69 433 GLU A N 1
ATOM 3302 C CA . GLU A 1 433 ? -20.171 5.996 -5.316 1.00 79.69 433 GLU A CA 1
ATOM 3303 C C . GLU A 1 433 ? -18.668 6.049 -5.020 1.00 79.69 433 GLU A C 1
ATOM 3305 O O . GLU A 1 433 ? -18.126 7.107 -4.702 1.00 79.69 433 GLU A O 1
ATOM 3310 N N . VAL A 1 434 ? -17.980 4.913 -5.167 1.00 80.56 434 VAL A N 1
ATOM 3311 C CA . VAL A 1 434 ? -16.534 4.791 -4.904 1.00 80.56 434 VAL A CA 1
ATOM 3312 C C . VAL A 1 434 ? -15.689 5.644 -5.855 1.00 80.56 434 VAL A C 1
ATOM 3314 O O . VAL A 1 434 ? -14.689 6.211 -5.430 1.00 80.56 434 VAL A O 1
ATOM 3317 N N . GLY A 1 435 ? -16.115 5.810 -7.112 1.00 78.50 435 GLY A N 1
ATOM 3318 C CA . GLY A 1 435 ? -15.401 6.628 -8.102 1.00 78.50 435 GLY A CA 1
ATOM 3319 C C . GLY A 1 435 ? -15.339 8.126 -7.774 1.00 78.50 435 GLY A C 1
ATOM 3320 O O . GLY A 1 435 ? -14.501 8.829 -8.326 1.00 78.50 435 GLY A O 1
ATOM 3321 N N . ASN A 1 436 ? -16.171 8.603 -6.843 1.00 80.44 436 ASN A N 1
ATOM 3322 C CA . ASN A 1 436 ? -16.268 10.019 -6.483 1.00 80.44 436 ASN A CA 1
ATOM 3323 C C . ASN A 1 436 ? -15.645 10.328 -5.107 1.00 80.44 436 ASN A C 1
ATOM 3325 O O . ASN A 1 436 ? -15.855 11.413 -4.566 1.00 80.44 436 ASN A O 1
ATOM 3329 N N . TRP A 1 437 ? -14.926 9.384 -4.486 1.00 80.44 437 TRP A N 1
ATOM 3330 C CA . TRP A 1 437 ? -14.415 9.558 -3.125 1.00 80.44 437 TRP A CA 1
ATOM 3331 C C . TRP A 1 437 ? -13.118 8.794 -2.869 1.00 80.44 437 TRP A C 1
ATOM 3333 O O . TRP A 1 437 ? -12.988 7.623 -3.207 1.00 80.44 437 TRP A O 1
ATOM 3343 N N . ILE A 1 438 ? -12.178 9.448 -2.183 1.00 84.88 438 ILE A N 1
ATOM 3344 C CA . ILE A 1 438 ? -10.963 8.817 -1.663 1.00 84.88 438 ILE A CA 1
ATOM 3345 C C . ILE A 1 438 ? -11.024 8.890 -0.132 1.00 84.88 438 ILE A C 1
ATOM 3347 O O . ILE A 1 438 ? -11.114 9.997 0.410 1.00 84.88 438 ILE A O 1
ATOM 3351 N N . PRO A 1 439 ? -10.948 7.757 0.589 1.00 85.19 439 PRO A N 1
ATOM 3352 C CA . PRO A 1 439 ? -11.034 7.760 2.039 1.00 85.19 439 PRO A CA 1
ATOM 3353 C C . PRO A 1 439 ? -9.876 8.541 2.669 1.00 85.19 439 PRO A C 1
ATOM 3355 O O . PRO A 1 439 ? -8.703 8.409 2.290 1.00 85.19 439 PRO A O 1
ATOM 3358 N N . SER A 1 440 ? -10.206 9.360 3.665 1.00 84.44 440 SER A N 1
ATOM 3359 C CA . SER A 1 440 ? -9.218 9.980 4.544 1.00 84.44 440 SER A CA 1
ATOM 3360 C C . SER A 1 440 ? -8.693 8.963 5.564 1.00 84.44 440 SER A C 1
ATOM 3362 O O . SER A 1 440 ? -9.225 7.862 5.709 1.00 84.44 440 SER A O 1
ATOM 3364 N N . ALA A 1 441 ? -7.661 9.331 6.329 1.00 85.06 441 ALA A N 1
ATOM 3365 C CA . ALA A 1 441 ? -7.176 8.467 7.409 1.00 85.06 441 ALA A CA 1
ATOM 3366 C C . ALA A 1 441 ? -8.248 8.215 8.494 1.00 85.06 441 ALA A C 1
ATOM 3368 O O . ALA A 1 441 ? -8.253 7.160 9.128 1.00 85.06 441 ALA A O 1
ATOM 3369 N N . GLU A 1 442 ? -9.175 9.159 8.694 1.00 86.06 442 GLU A N 1
ATOM 3370 C CA . GLU A 1 442 ? -10.272 9.033 9.660 1.00 86.06 442 GLU A CA 1
ATOM 3371 C C . GLU A 1 442 ? -11.344 8.034 9.216 1.00 86.06 442 GLU A C 1
ATOM 3373 O O . GLU A 1 442 ? -11.966 7.393 10.066 1.00 86.06 442 GLU A O 1
ATOM 3378 N N . ASP A 1 443 ? -11.537 7.882 7.905 1.00 87.06 443 ASP A N 1
ATOM 3379 C CA . ASP A 1 443 ? -12.549 6.991 7.333 1.00 87.06 443 ASP A CA 1
ATOM 3380 C C . ASP A 1 443 ? -12.089 5.523 7.336 1.00 87.06 443 ASP A C 1
ATOM 3382 O O . ASP A 1 443 ? -12.911 4.609 7.321 1.00 87.06 443 ASP A O 1
ATOM 3386 N N . ILE A 1 444 ? -10.774 5.284 7.412 1.00 92.12 444 ILE A N 1
ATOM 3387 C CA . ILE A 1 444 ? -10.180 3.945 7.446 1.00 92.12 444 ILE A CA 1
ATOM 3388 C C . ILE A 1 444 ? -9.953 3.523 8.906 1.00 92.12 444 ILE A C 1
ATOM 3390 O O . ILE A 1 444 ? -9.051 4.018 9.591 1.00 92.12 444 ILE A O 1
ATOM 3394 N N . TYR A 1 445 ? -10.759 2.576 9.393 1.00 94.06 445 TYR A N 1
ATOM 3395 C CA . TYR A 1 445 ? -10.595 1.942 10.710 1.00 94.06 445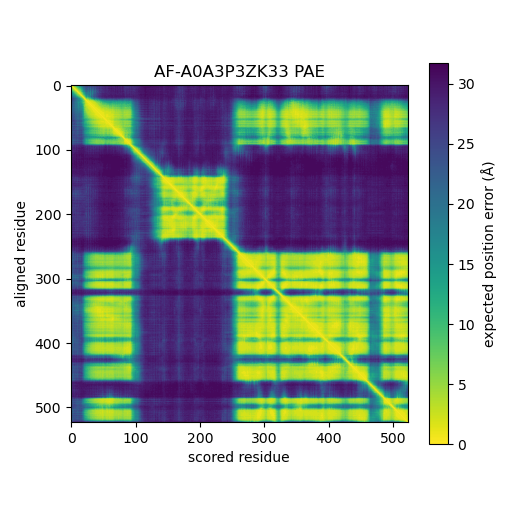 TYR A CA 1
ATOM 3396 C C . TYR A 1 445 ? -9.530 0.837 10.666 1.00 94.06 445 TYR A C 1
ATOM 3398 O O . TYR A 1 445 ? -9.824 -0.336 10.900 1.00 94.06 445 TYR A O 1
ATOM 3406 N N . CYS A 1 446 ? -8.300 1.232 10.336 1.00 95.19 446 CYS A N 1
ATOM 3407 C CA . CYS A 1 446 ? -7.120 0.377 10.362 1.00 95.19 446 CYS A CA 1
ATOM 3408 C C . CYS A 1 446 ? -6.270 0.686 11.593 1.00 95.19 446 CYS A C 1
ATOM 3410 O O . CYS A 1 446 ? -6.030 1.856 11.900 1.00 95.19 446 CYS A O 1
ATOM 3412 N N . PHE A 1 447 ? -5.828 -0.356 12.290 1.00 95.50 447 PHE A N 1
ATOM 3413 C CA . PHE A 1 447 ? -5.026 -0.248 13.503 1.00 95.50 447 PHE A CA 1
ATOM 3414 C C . PHE A 1 447 ? -3.783 -1.115 13.413 1.00 95.50 447 PHE A C 1
ATOM 3416 O O . PHE A 1 447 ?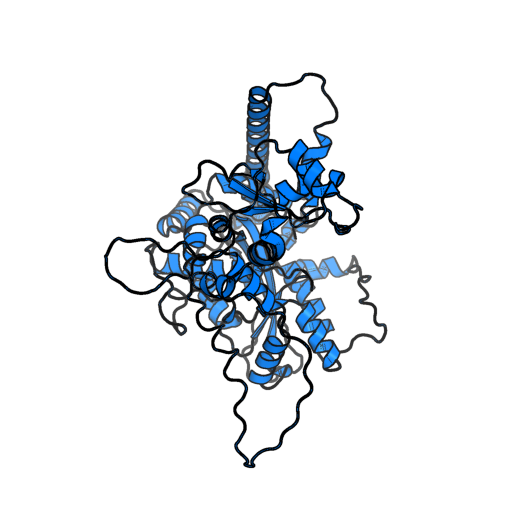 -3.775 -2.156 12.757 1.00 95.50 447 PHE A O 1
ATOM 3423 N N . ASP A 1 448 ? -2.742 -0.679 14.110 1.00 94.38 448 ASP A N 1
ATOM 3424 C CA . ASP A 1 448 ? -1.567 -1.508 14.325 1.00 94.38 448 ASP A CA 1
ATOM 3425 C C . ASP A 1 448 ? -1.918 -2.666 15.274 1.00 94.38 448 ASP A C 1
ATOM 3427 O O . ASP A 1 448 ? -2.628 -2.480 16.271 1.00 94.38 448 ASP A O 1
ATOM 3431 N N . ILE A 1 449 ? -1.408 -3.862 14.982 1.00 93.69 449 ILE A N 1
ATOM 3432 C CA . ILE A 1 449 ? -1.603 -5.057 15.814 1.00 93.69 449 ILE A CA 1
ATOM 3433 C C . ILE A 1 449 ? -1.261 -4.825 17.292 1.00 93.69 449 ILE A C 1
ATOM 3435 O O . ILE A 1 449 ? -1.955 -5.347 18.164 1.00 93.69 449 ILE A O 1
ATOM 3439 N N . SER A 1 450 ? -0.260 -3.995 17.594 1.00 92.88 450 SER A N 1
ATOM 3440 C CA . SER A 1 450 ? 0.141 -3.696 18.972 1.00 92.88 450 SER A CA 1
ATOM 3441 C C . SER A 1 450 ? -0.955 -3.007 19.788 1.00 92.88 450 SER A C 1
ATOM 3443 O O . SER A 1 450 ? -1.048 -3.211 20.999 1.00 92.88 450 SER A O 1
ATOM 3445 N N . VAL A 1 451 ? -1.832 -2.229 19.145 1.00 93.31 451 VAL A N 1
ATOM 3446 C CA . VAL A 1 451 ? -2.975 -1.599 19.819 1.00 93.31 451 VAL A CA 1
ATOM 3447 C C . VAL A 1 451 ? -4.011 -2.647 20.186 1.00 93.31 451 VAL A C 1
ATOM 3449 O O . VAL A 1 451 ? -4.539 -2.624 21.297 1.00 93.31 451 VAL A O 1
ATOM 3452 N N . LEU A 1 452 ? -4.292 -3.580 19.273 1.00 92.25 452 LEU A N 1
ATOM 3453 C CA . LEU A 1 452 ? -5.219 -4.673 19.541 1.00 92.25 452 LEU A CA 1
ATOM 3454 C C . LEU A 1 452 ? -4.703 -5.561 20.677 1.00 92.25 452 LEU A C 1
ATOM 3456 O O . LEU A 1 452 ? -5.460 -5.860 21.598 1.00 92.25 452 LEU A O 1
ATOM 3460 N N . GLU A 1 453 ? -3.417 -5.915 20.642 1.00 91.62 453 GLU A N 1
ATOM 3461 C CA . GLU A 1 453 ? -2.719 -6.655 21.700 1.00 91.62 453 GLU A CA 1
ATOM 3462 C C . GLU A 1 453 ? -2.856 -5.941 23.059 1.00 91.62 453 GLU A C 1
ATOM 3464 O O . GLU A 1 453 ? -3.228 -6.564 24.056 1.00 91.62 453 GLU A O 1
ATOM 3469 N N . ALA A 1 454 ? -2.639 -4.621 23.103 1.00 89.81 454 ALA A N 1
ATOM 3470 C CA . ALA A 1 454 ? -2.778 -3.830 24.325 1.00 89.81 454 ALA A CA 1
ATOM 3471 C C . ALA A 1 454 ? -4.222 -3.799 24.858 1.00 89.81 454 ALA A C 1
ATOM 3473 O O . ALA A 1 454 ? -4.440 -3.942 26.063 1.00 89.81 454 ALA A O 1
ATOM 3474 N N . VAL A 1 455 ? -5.225 -3.639 23.987 1.00 90.38 455 VAL A N 1
ATOM 3475 C CA . VAL A 1 455 ? -6.631 -3.647 24.426 1.00 90.38 455 VAL A CA 1
ATOM 3476 C C . VAL A 1 455 ? -7.063 -5.033 24.898 1.00 90.38 455 VAL A C 1
ATOM 3478 O O . VAL A 1 455 ? -7.769 -5.140 25.903 1.00 90.38 455 VAL A O 1
ATOM 3481 N N . ALA A 1 456 ? -6.649 -6.087 24.195 1.00 87.44 456 ALA A N 1
ATOM 3482 C CA . ALA A 1 456 ? -6.945 -7.460 24.577 1.00 87.44 456 ALA A CA 1
ATOM 3483 C C . ALA A 1 456 ? -6.402 -7.774 25.978 1.00 87.44 456 ALA A C 1
ATOM 3485 O O . ALA A 1 456 ? -7.142 -8.290 26.817 1.00 87.44 456 ALA A O 1
ATOM 3486 N N . LEU A 1 457 ? -5.156 -7.380 26.264 1.00 84.44 457 LEU A N 1
ATOM 3487 C CA . LEU A 1 457 ? -4.524 -7.570 27.571 1.00 84.44 457 LEU A CA 1
ATOM 3488 C C . LEU A 1 457 ? -5.332 -6.926 28.710 1.00 84.44 457 LEU A C 1
ATOM 3490 O O . LEU A 1 457 ? -5.549 -7.542 29.751 1.00 84.44 457 LEU A O 1
ATOM 3494 N N . GLU A 1 458 ? -5.823 -5.702 28.515 1.00 82.81 458 GLU A N 1
ATOM 3495 C CA . GLU A 1 458 ? -6.595 -4.985 29.537 1.00 82.81 458 GLU A CA 1
ATOM 3496 C C . GLU A 1 458 ? -7.992 -5.558 29.782 1.00 82.81 458 GLU A C 1
ATOM 3498 O O . GLU A 1 458 ? -8.537 -5.418 30.878 1.00 82.81 458 GLU A O 1
ATOM 3503 N N . ARG A 1 459 ? -8.584 -6.205 28.776 1.00 71.69 459 ARG A N 1
ATOM 3504 C CA . ARG A 1 459 ? -9.912 -6.826 28.874 1.00 71.69 459 ARG A CA 1
ATOM 3505 C C . ARG A 1 459 ? -9.873 -8.273 29.374 1.00 71.69 459 ARG A C 1
ATOM 3507 O O . ARG A 1 459 ? -10.904 -8.940 29.362 1.00 71.69 459 ARG A O 1
ATOM 3514 N N . GLY A 1 460 ? -8.719 -8.745 29.847 1.00 59.44 460 GLY A N 1
ATOM 3515 C CA . GLY A 1 460 ? -8.553 -10.113 30.338 1.00 59.44 460 GLY A CA 1
ATOM 3516 C C . GLY A 1 460 ? -8.408 -11.149 29.223 1.00 59.44 460 GLY A C 1
ATOM 3517 O O . GLY A 1 460 ? -8.677 -12.326 29.458 1.00 59.44 460 GLY A O 1
ATOM 3518 N N . GLY A 1 461 ? -7.991 -10.727 28.023 1.00 54.31 461 GLY A N 1
ATOM 3519 C CA . GLY A 1 461 ? -7.497 -11.635 26.992 1.00 54.31 461 GLY A CA 1
ATOM 3520 C C . GLY A 1 461 ? -6.361 -12.493 27.546 1.00 54.31 461 GLY A C 1
ATOM 3521 O O . GLY A 1 461 ? -5.628 -12.068 28.444 1.00 54.31 461 GLY A O 1
ATOM 3522 N N . ILE A 1 462 ? -6.254 -13.725 27.050 1.00 47.66 462 ILE A N 1
ATOM 3523 C CA . ILE A 1 462 ? -5.291 -14.719 27.530 1.00 47.66 462 ILE A CA 1
ATOM 3524 C C . ILE A 1 462 ? -3.893 -14.284 27.077 1.00 47.66 462 ILE A C 1
ATOM 3526 O O . ILE A 1 462 ? -3.351 -14.766 26.091 1.00 47.66 462 ILE A O 1
ATOM 3530 N N . ALA A 1 463 ? -3.288 -13.349 27.803 1.00 41.38 463 ALA A N 1
ATOM 3531 C CA . ALA A 1 463 ? -1.848 -13.344 27.913 1.00 41.38 463 ALA A CA 1
ATOM 3532 C C . ALA A 1 463 ? -1.507 -14.588 28.724 1.00 41.38 463 ALA A C 1
ATOM 3534 O O . ALA A 1 463 ? -1.817 -14.661 29.918 1.00 41.38 463 ALA A O 1
ATOM 3535 N N . ASP A 1 464 ? -0.924 -15.588 28.063 1.00 36.75 464 ASP A N 1
ATOM 3536 C CA . ASP A 1 464 ? -0.281 -16.689 28.764 1.00 36.75 464 ASP A CA 1
ATOM 3537 C C . ASP A 1 464 ? 0.529 -16.111 29.928 1.00 36.75 464 ASP A C 1
ATOM 3539 O O . ASP A 1 464 ? 1.187 -15.075 29.815 1.00 36.75 464 ASP A O 1
ATOM 3543 N N . SER A 1 465 ? 0.416 -16.752 31.087 1.00 34.31 465 SER A N 1
ATOM 3544 C CA . SER A 1 465 ? 0.816 -16.250 32.409 1.00 34.31 465 SER A CA 1
ATOM 3545 C C . SER A 1 465 ? 2.339 -16.173 32.615 1.00 34.31 465 SER A C 1
ATOM 3547 O O . SER A 1 465 ? 2.855 -16.297 33.725 1.00 34.31 465 SER A O 1
ATOM 3549 N N . GLN A 1 466 ? 3.080 -15.922 31.544 1.00 36.00 466 GLN A N 1
ATOM 3550 C CA . GLN A 1 466 ? 4.460 -15.484 31.540 1.00 36.00 466 GLN A CA 1
ATOM 3551 C C . GLN A 1 466 ? 4.517 -14.227 30.679 1.00 36.00 466 GLN A C 1
ATOM 3553 O O . GLN A 1 466 ? 4.379 -14.314 29.467 1.00 36.00 466 GLN A O 1
ATOM 3558 N N . GLY A 1 467 ? 4.719 -13.064 31.306 1.00 33.75 467 GLY A N 1
ATOM 3559 C CA . GLY A 1 467 ? 4.859 -11.747 30.666 1.00 33.75 467 GLY A CA 1
ATOM 3560 C C . GLY A 1 467 ? 6.107 -11.608 29.787 1.00 33.75 467 GLY A C 1
ATOM 3561 O O . GLY A 1 467 ? 6.901 -10.690 29.955 1.00 33.75 467 GLY A O 1
ATOM 3562 N N . THR A 1 468 ? 6.277 -12.538 28.858 1.00 32.22 468 THR A N 1
ATOM 3563 C CA . THR A 1 468 ? 7.284 -12.568 27.810 1.00 32.22 468 THR A CA 1
ATOM 3564 C C . THR A 1 468 ? 6.513 -12.937 26.547 1.00 32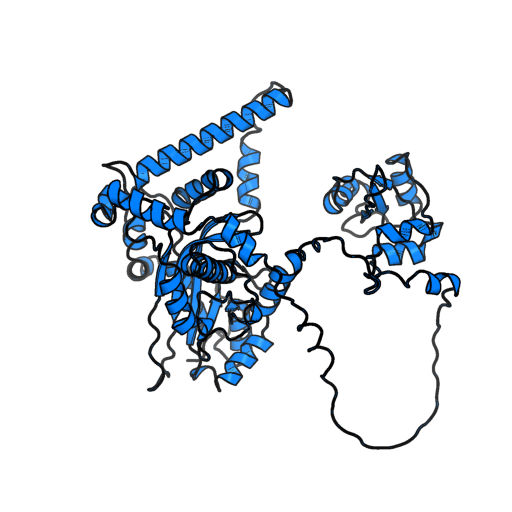.22 468 THR A C 1
ATOM 3566 O O . THR A 1 468 ? 5.945 -14.030 26.509 1.00 32.22 468 THR A O 1
ATOM 3569 N N . PRO A 1 469 ? 6.451 -12.077 25.517 1.00 31.94 469 PRO A N 1
ATOM 3570 C CA . PRO A 1 469 ? 5.979 -12.525 24.220 1.00 31.94 469 PRO A CA 1
ATOM 3571 C C . PRO A 1 469 ? 6.935 -13.636 23.796 1.00 31.94 469 PRO A C 1
ATOM 3573 O O . PRO A 1 469 ? 8.116 -13.379 23.551 1.00 31.94 469 PRO A O 1
ATOM 3576 N N . SER A 1 470 ? 6.474 -14.887 23.797 1.00 29.41 470 SER A N 1
ATOM 3577 C CA . SER A 1 470 ? 7.285 -15.996 23.311 1.00 29.41 470 SER A CA 1
ATOM 3578 C C . SER A 1 470 ? 7.372 -15.890 21.791 1.00 29.41 470 SER A C 1
ATOM 3580 O O . SER A 1 470 ? 6.704 -16.597 21.046 1.00 29.41 470 SER A O 1
ATOM 3582 N N . LEU A 1 471 ? 8.252 -15.007 21.322 1.00 36.97 471 LEU A N 1
ATOM 3583 C CA . LEU A 1 471 ? 8.733 -14.908 19.943 1.00 36.97 471 LEU A CA 1
ATOM 3584 C C . LEU A 1 471 ? 9.575 -16.139 19.535 1.00 36.97 471 LEU A C 1
ATOM 3586 O O . LEU A 1 471 ? 10.348 -16.077 18.585 1.00 36.97 471 LEU A O 1
ATOM 3590 N N . THR A 1 472 ? 9.472 -17.265 20.253 1.00 29.41 472 THR A N 1
ATOM 3591 C CA . THR A 1 472 ? 10.300 -18.460 20.021 1.00 29.41 472 THR A CA 1
ATOM 3592 C C . THR A 1 472 ? 9.561 -19.628 19.382 1.00 29.41 472 THR A C 1
ATOM 3594 O O . THR A 1 472 ? 10.194 -20.642 19.081 1.00 29.41 472 THR A O 1
ATOM 3597 N N . HIS A 1 473 ? 8.276 -19.486 19.042 1.00 32.12 473 HIS A N 1
ATOM 3598 C CA . HIS A 1 473 ? 7.679 -20.383 18.058 1.00 32.12 473 HIS A CA 1
ATOM 3599 C C . HIS A 1 473 ? 8.166 -19.993 16.659 1.00 32.12 473 HIS A C 1
ATOM 3601 O O . HIS A 1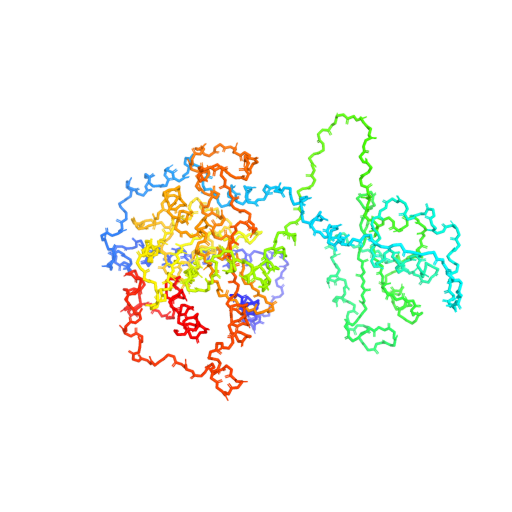 473 ? 7.479 -19.330 15.889 1.00 32.12 473 HIS A O 1
ATOM 3607 N N . ARG A 1 474 ? 9.379 -20.449 16.314 1.00 32.62 474 ARG A N 1
ATOM 3608 C CA . ARG A 1 474 ? 9.699 -20.718 14.910 1.00 32.62 474 ARG A CA 1
ATOM 3609 C C . ARG A 1 474 ? 8.552 -21.575 14.362 1.00 32.62 474 ARG A C 1
ATOM 3611 O O . ARG A 1 474 ? 8.245 -22.591 15.000 1.00 32.62 474 ARG A O 1
ATOM 3618 N N . PRO A 1 475 ? 7.922 -21.204 13.233 1.00 34.56 475 PRO A N 1
ATOM 3619 C CA . PRO A 1 475 ? 6.936 -22.068 12.613 1.00 34.56 475 PRO A CA 1
ATOM 3620 C C . PRO A 1 475 ? 7.599 -23.426 12.398 1.00 34.56 475 PRO A C 1
ATOM 3622 O O . PRO A 1 475 ? 8.738 -23.531 11.925 1.00 34.56 475 PRO A O 1
ATOM 3625 N N . ASN A 1 476 ? 6.928 -24.474 12.870 1.00 31.61 476 ASN A N 1
ATOM 3626 C CA . ASN A 1 476 ? 7.386 -25.840 12.690 1.00 31.61 476 ASN A CA 1
ATOM 3627 C C . ASN A 1 476 ? 7.632 -26.025 11.187 1.00 31.61 476 ASN A C 1
ATOM 3629 O O . ASN A 1 476 ? 6.731 -25.759 10.398 1.00 31.61 476 ASN A O 1
ATOM 3633 N N . ARG A 1 477 ? 8.809 -26.505 10.760 1.00 37.56 477 ARG A N 1
ATOM 3634 C CA . ARG A 1 477 ? 9.089 -26.746 9.324 1.00 37.56 477 ARG A CA 1
ATOM 3635 C C . ARG A 1 477 ? 8.054 -27.667 8.647 1.00 37.56 477 ARG A C 1
ATOM 3637 O O . ARG A 1 477 ? 7.991 -27.701 7.427 1.00 37.56 477 ARG A O 1
ATOM 3644 N N . GLY A 1 478 ? 7.248 -28.396 9.429 1.00 32.56 478 GLY A N 1
ATOM 3645 C CA . GLY A 1 478 ? 6.108 -29.188 8.956 1.00 32.56 478 GLY A CA 1
ATOM 3646 C C . GLY A 1 478 ? 4.790 -28.421 8.744 1.00 32.56 478 GLY A C 1
ATOM 3647 O O . GLY A 1 478 ? 3.955 -28.923 8.003 1.00 32.56 478 GLY A O 1
ATOM 3648 N N . ALA A 1 479 ? 4.604 -27.230 9.329 1.00 36.81 479 ALA A N 1
ATOM 3649 C CA . ALA A 1 479 ? 3.429 -26.368 9.117 1.00 36.81 479 ALA A CA 1
ATOM 3650 C C . ALA A 1 479 ? 3.493 -25.604 7.778 1.00 36.81 479 ALA A C 1
ATOM 3652 O O . ALA A 1 479 ? 2.459 -25.373 7.158 1.00 36.81 479 ALA A O 1
ATOM 3653 N N . ARG A 1 480 ? 4.709 -25.367 7.253 1.00 40.25 480 ARG A N 1
ATOM 3654 C CA . ARG A 1 480 ? 4.945 -24.773 5.920 1.00 40.25 480 ARG A CA 1
ATOM 3655 C C . ARG A 1 480 ? 4.204 -25.485 4.774 1.00 40.25 480 ARG A C 1
ATOM 3657 O O . ARG A 1 480 ? 3.900 -24.864 3.767 1.00 40.25 480 ARG A O 1
ATOM 3664 N N . ARG A 1 481 ? 3.875 -26.778 4.911 1.00 37.66 481 ARG A N 1
ATOM 3665 C CA . ARG A 1 481 ? 3.140 -27.531 3.873 1.00 37.66 481 ARG A CA 1
ATOM 3666 C C . ARG A 1 481 ? 1.622 -27.320 3.875 1.00 37.66 481 ARG A C 1
ATOM 3668 O O . ARG A 1 481 ? 1.019 -27.515 2.829 1.00 37.66 481 ARG A O 1
ATOM 3675 N N . GLU A 1 482 ? 1.013 -26.923 4.993 1.00 42.88 482 GLU A N 1
ATOM 3676 C CA . GLU A 1 482 ? -0.393 -26.469 5.015 1.00 42.88 482 GLU A CA 1
ATOM 3677 C C . GLU A 1 482 ? -0.500 -24.953 4.739 1.00 42.88 482 GLU A C 1
ATOM 3679 O O . GLU A 1 482 ? -1.554 -24.474 4.329 1.00 42.88 482 GLU A O 1
ATOM 3684 N N . GLU A 1 483 ? 0.601 -24.205 4.903 1.00 46.69 483 GLU A N 1
ATOM 3685 C CA . GLU A 1 483 ? 0.711 -22.758 4.648 1.00 46.69 483 GLU A CA 1
ATOM 3686 C C . GLU A 1 483 ? 0.797 -22.380 3.157 1.00 46.69 483 GLU A C 1
ATOM 3688 O O . GLU A 1 483 ? 0.356 -21.300 2.768 1.00 46.69 483 GLU A O 1
ATOM 3693 N N . ASN A 1 484 ? 1.271 -23.282 2.294 1.00 42.84 484 ASN A N 1
ATOM 3694 C CA . ASN A 1 484 ? 1.354 -23.071 0.842 1.00 42.84 484 ASN A CA 1
ATOM 3695 C C . ASN A 1 484 ? -0.005 -23.197 0.120 1.00 42.84 484 ASN A C 1
ATOM 3697 O O . ASN A 1 484 ? -0.034 -23.398 -1.086 1.00 42.84 484 ASN A O 1
ATOM 3701 N N . GLY A 1 485 ? -1.142 -23.126 0.817 1.00 52.34 485 GLY A N 1
ATOM 3702 C CA . GLY A 1 485 ? -2.482 -23.207 0.214 1.00 52.34 485 GLY A CA 1
ATOM 3703 C C . GLY A 1 485 ? -3.198 -21.864 0.030 1.00 52.34 485 GLY A C 1
ATOM 3704 O O . GLY A 1 485 ? -4.310 -21.850 -0.493 1.00 52.34 485 GLY A O 1
ATOM 3705 N N . TYR A 1 486 ? -2.617 -20.749 0.492 1.00 68.94 486 TYR A N 1
ATOM 3706 C CA . TYR A 1 486 ? -3.352 -19.481 0.617 1.00 68.94 486 TYR A CA 1
ATOM 3707 C C . TYR A 1 486 ? -3.265 -18.564 -0.610 1.00 68.94 486 TYR A C 1
ATOM 3709 O O . TYR A 1 486 ? -4.241 -17.880 -0.909 1.00 68.94 486 TYR A O 1
ATOM 3717 N N . CYS A 1 487 ? -2.154 -18.585 -1.353 1.00 88.19 487 CYS A N 1
ATOM 3718 C CA . CYS A 1 487 ? -1.982 -17.844 -2.604 1.00 88.19 487 CYS A CA 1
ATOM 3719 C C . CYS A 1 487 ? -1.601 -18.807 -3.729 1.00 88.19 487 CYS A C 1
ATOM 3721 O O . CYS A 1 487 ? -0.472 -19.278 -3.770 1.00 88.19 487 CYS A O 1
ATOM 3723 N N . TRP A 1 488 ? -2.518 -19.055 -4.668 1.00 89.31 488 TRP A N 1
ATOM 3724 C CA . TRP A 1 488 ? -2.311 -20.009 -5.768 1.00 89.31 488 TRP A CA 1
ATOM 3725 C C . TRP A 1 488 ? -1.039 -19.738 -6.593 1.00 89.31 488 TRP A C 1
ATOM 3727 O O . TRP A 1 488 ? -0.443 -20.677 -7.115 1.00 89.31 488 TRP A O 1
ATOM 3737 N N . TYR A 1 489 ? -0.637 -18.468 -6.706 1.00 92.06 489 TYR A N 1
ATOM 3738 C CA . TYR A 1 489 ? 0.545 -18.043 -7.444 1.00 92.06 489 TYR A CA 1
ATOM 3739 C C . TYR A 1 489 ? 1.823 -18.371 -6.666 1.00 92.06 489 TYR A C 1
ATOM 3741 O O . TYR A 1 489 ? 2.642 -19.175 -7.114 1.00 92.06 489 TYR A O 1
ATOM 3749 N N . HIS A 1 490 ? 1.964 -17.825 -5.455 1.00 91.12 490 HIS A N 1
ATOM 3750 C CA . HIS A 1 490 ? 3.165 -18.009 -4.639 1.00 91.12 490 HIS A CA 1
ATOM 3751 C C . HIS A 1 490 ? 3.355 -19.445 -4.143 1.00 91.12 490 HIS A C 1
ATOM 3753 O O . HIS A 1 490 ? 4.487 -19.843 -3.883 1.00 91.12 490 HIS A O 1
ATOM 3759 N N . SER A 1 491 ? 2.292 -20.256 -4.084 1.00 87.75 491 SER A N 1
ATOM 3760 C CA . SER A 1 491 ? 2.401 -21.708 -3.883 1.00 87.75 491 SER A CA 1
ATOM 3761 C C . SER A 1 491 ? 3.315 -22.363 -4.917 1.00 87.75 491 SER A C 1
ATOM 3763 O O . SER A 1 491 ? 4.171 -23.159 -4.553 1.00 87.75 491 SER A O 1
ATOM 3765 N N . VAL A 1 492 ? 3.152 -22.009 -6.195 1.00 88.44 492 VAL A N 1
ATOM 3766 C CA . VAL A 1 492 ? 3.936 -22.570 -7.304 1.00 88.44 492 VAL A CA 1
ATOM 3767 C C . VAL A 1 492 ? 5.325 -21.929 -7.368 1.00 88.44 492 VAL A C 1
ATOM 3769 O O . VAL A 1 492 ? 6.305 -22.626 -7.617 1.00 88.44 492 VAL A O 1
ATOM 3772 N N . VAL A 1 493 ? 5.432 -20.624 -7.086 1.00 87.75 493 VAL A N 1
ATOM 3773 C CA . VAL A 1 493 ? 6.721 -19.906 -6.993 1.00 87.75 493 VAL A CA 1
ATOM 3774 C C . VAL A 1 493 ? 7.635 -20.555 -5.952 1.00 87.75 493 VAL A C 1
ATOM 3776 O O . VAL A 1 493 ? 8.772 -20.892 -6.265 1.00 87.75 493 VAL A O 1
ATOM 3779 N N . ASN A 1 494 ? 7.124 -20.815 -4.747 1.00 83.12 494 ASN A N 1
ATOM 3780 C CA . ASN A 1 494 ? 7.902 -21.398 -3.648 1.00 83.12 494 ASN A CA 1
ATOM 3781 C C . ASN A 1 494 ? 8.254 -22.883 -3.847 1.00 83.12 494 ASN A C 1
ATOM 3783 O O . ASN A 1 494 ? 9.084 -23.423 -3.116 1.00 83.12 494 ASN A O 1
ATOM 3787 N N . GLU A 1 495 ? 7.610 -23.565 -4.795 1.00 81.94 495 GLU A N 1
ATOM 3788 C CA . GLU A 1 495 ? 7.939 -24.943 -5.180 1.00 81.94 495 GLU A CA 1
ATOM 3789 C C . GLU A 1 495 ? 8.989 -25.006 -6.300 1.00 81.94 495 GLU A C 1
ATOM 3791 O O . GLU A 1 495 ? 9.435 -26.096 -6.663 1.00 81.94 495 GLU A O 1
ATOM 3796 N N . CYS A 1 496 ? 9.401 -23.862 -6.854 1.00 77.12 496 CYS A N 1
ATOM 3797 C CA . CYS A 1 496 ? 10.352 -23.812 -7.949 1.00 77.12 496 CYS A CA 1
ATOM 3798 C C . CYS A 1 496 ? 11.802 -23.768 -7.459 1.00 77.12 496 CYS A C 1
ATOM 3800 O O . CYS A 1 496 ? 12.248 -22.782 -6.881 1.00 77.12 496 CYS A O 1
ATOM 3802 N N . ASP A 1 497 ? 12.573 -24.799 -7.808 1.00 69.50 497 ASP A N 1
ATOM 3803 C CA . ASP A 1 497 ? 13.996 -24.913 -7.459 1.00 69.50 497 ASP A CA 1
ATOM 3804 C C . ASP A 1 497 ? 14.892 -23.813 -8.074 1.00 69.50 497 ASP A C 1
ATOM 3806 O O . ASP A 1 497 ? 16.054 -23.687 -7.695 1.00 69.50 497 ASP A O 1
ATOM 3810 N N . LEU A 1 498 ? 14.387 -23.040 -9.045 1.00 65.56 498 LEU A N 1
ATOM 3811 C CA . LEU A 1 498 ? 15.120 -21.941 -9.694 1.00 65.56 498 LEU A CA 1
ATOM 3812 C C . LEU A 1 498 ? 15.084 -20.635 -8.891 1.00 65.56 498 LEU A C 1
ATOM 3814 O O . LEU A 1 498 ? 15.782 -19.686 -9.247 1.00 65.56 498 LEU A O 1
ATOM 3818 N N . ILE A 1 499 ? 14.254 -20.569 -7.853 1.00 67.00 499 ILE A N 1
ATOM 3819 C CA . ILE A 1 499 ? 14.045 -19.377 -7.041 1.00 67.00 499 ILE A CA 1
ATOM 3820 C C . ILE A 1 499 ? 14.715 -19.597 -5.684 1.00 67.00 499 ILE A C 1
ATOM 3822 O O . ILE A 1 499 ? 14.306 -20.448 -4.896 1.00 67.00 499 ILE A O 1
ATOM 3826 N N . GLU A 1 500 ? 15.770 -18.829 -5.413 1.00 63.44 500 GLU A N 1
ATOM 3827 C CA . GLU A 1 500 ? 16.467 -18.844 -4.127 1.00 63.44 500 GLU A CA 1
ATOM 3828 C C . GLU A 1 500 ? 15.927 -17.727 -3.221 1.00 63.44 500 GLU A C 1
ATOM 3830 O O . GLU A 1 500 ? 16.023 -16.552 -3.560 1.00 63.44 500 GLU A O 1
ATOM 3835 N N . GLY A 1 501 ? 15.385 -18.080 -2.050 1.00 64.38 501 GLY A N 1
ATOM 3836 C CA . GLY A 1 501 ? 14.937 -17.115 -1.035 1.00 64.38 501 GLY A CA 1
ATOM 3837 C C . GLY A 1 501 ? 13.507 -17.345 -0.542 1.00 64.38 501 GLY A C 1
ATOM 3838 O O . GLY A 1 501 ? 12.757 -18.127 -1.118 1.00 64.38 501 GLY A O 1
ATOM 3839 N N . ASP A 1 502 ? 13.142 -16.681 0.560 1.00 69.88 502 ASP A N 1
ATOM 3840 C CA . ASP A 1 502 ? 11.743 -16.590 0.997 1.00 69.88 502 ASP A CA 1
ATOM 3841 C C . ASP A 1 502 ? 11.096 -15.421 0.220 1.00 69.88 502 ASP A C 1
ATOM 3843 O O . ASP A 1 502 ? 11.577 -14.290 0.288 1.00 69.88 502 ASP A O 1
ATOM 3847 N N . VAL A 1 503 ? 10.030 -15.702 -0.533 1.00 83.00 503 VAL A N 1
ATOM 3848 C CA . VAL A 1 503 ? 9.319 -14.719 -1.367 1.00 83.00 503 VAL A CA 1
ATOM 3849 C C . VAL A 1 503 ? 8.213 -14.053 -0.554 1.00 83.00 503 VAL A C 1
ATOM 3851 O O . VAL A 1 503 ? 7.432 -14.729 0.121 1.00 83.00 503 VAL A O 1
ATOM 3854 N N . HIS A 1 504 ? 8.128 -12.730 -0.645 1.00 85.81 504 HIS A N 1
ATOM 3855 C CA . HIS A 1 504 ? 7.073 -11.941 -0.023 1.00 85.81 504 HIS A CA 1
ATOM 3856 C C . HIS A 1 504 ? 5.718 -12.190 -0.703 1.00 85.81 504 HIS A C 1
ATOM 3858 O O . HIS A 1 504 ? 5.615 -12.200 -1.930 1.00 85.81 504 HIS A O 1
ATOM 3864 N N . CYS A 1 505 ? 4.681 -12.417 0.105 1.00 91.19 505 CYS A N 1
ATOM 3865 C CA . CYS A 1 505 ? 3.315 -12.654 -0.353 1.00 91.19 505 CYS A CA 1
ATOM 3866 C C . CYS A 1 505 ? 2.338 -12.041 0.647 1.00 91.19 505 CYS A C 1
ATOM 3868 O O . CYS A 1 505 ? 2.251 -12.507 1.792 1.00 91.19 505 CYS A O 1
ATOM 3870 N N . ALA A 1 506 ? 1.528 -11.087 0.187 1.00 94.12 506 ALA A N 1
ATOM 3871 C CA . ALA A 1 506 ? 0.572 -10.381 1.036 1.00 94.12 506 ALA A CA 1
ATOM 3872 C C . ALA A 1 506 ? -0.3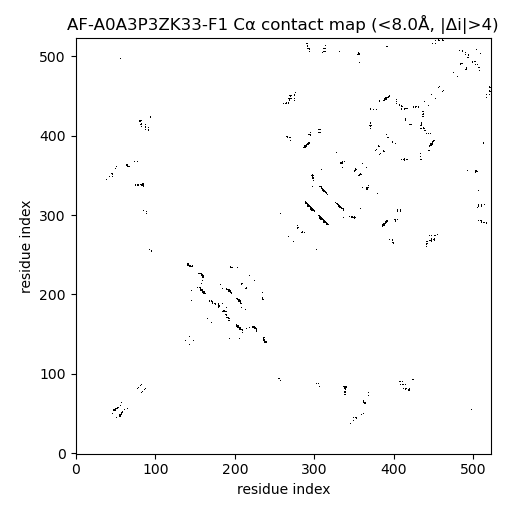92 -11.353 1.729 1.00 94.12 506 ALA A C 1
ATOM 3874 O O . ALA A 1 506 ? -0.721 -11.215 2.906 1.00 94.12 506 ALA A O 1
ATOM 3875 N N . MET A 1 507 ? -0.852 -12.389 1.020 1.00 93.38 507 MET A N 1
ATOM 3876 C CA . MET A 1 507 ? -1.775 -13.366 1.602 1.00 93.38 507 MET A CA 1
ATOM 3877 C C . MET A 1 507 ? -1.115 -14.222 2.691 1.00 93.38 507 MET A C 1
ATOM 3879 O O . MET A 1 507 ? -1.759 -14.555 3.691 1.00 93.38 507 MET A O 1
ATOM 3883 N N . HIS A 1 508 ? 0.161 -14.572 2.525 1.00 90.75 508 HIS A N 1
ATOM 3884 C CA . HIS A 1 508 ? 0.911 -15.306 3.541 1.00 90.75 508 HIS A CA 1
ATOM 3885 C C . HIS A 1 508 ? 1.161 -14.439 4.784 1.00 90.75 508 HIS A C 1
ATOM 3887 O O . HIS A 1 508 ? 0.946 -14.892 5.916 1.00 90.75 508 HIS A O 1
ATOM 3893 N N . ASP A 1 509 ? 1.533 -13.176 4.588 1.00 91.94 509 ASP A N 1
ATOM 3894 C CA . ASP A 1 509 ? 1.750 -12.219 5.672 1.00 91.94 509 ASP A CA 1
ATOM 3895 C C . ASP A 1 509 ? 0.442 -11.902 6.415 1.00 91.94 509 ASP A C 1
ATOM 3897 O O . ASP A 1 509 ? 0.408 -11.941 7.652 1.00 91.94 509 ASP A O 1
ATOM 3901 N N . ALA A 1 510 ? -0.673 -11.738 5.695 1.00 93.44 510 ALA A N 1
ATOM 3902 C CA . ALA A 1 510 ? -2.006 -11.605 6.279 1.00 93.44 510 ALA A CA 1
ATOM 3903 C C . ALA A 1 510 ? -2.419 -12.857 7.073 1.00 93.44 510 ALA A C 1
ATOM 3905 O O . ALA A 1 510 ? -3.019 -12.735 8.144 1.00 93.44 510 ALA A O 1
ATOM 3906 N N . TYR A 1 511 ? -2.073 -14.065 6.614 1.00 91.06 511 TYR A N 1
ATOM 3907 C CA . TYR A 1 511 ? -2.325 -15.301 7.363 1.00 91.06 511 TYR A CA 1
ATOM 3908 C C . TYR A 1 511 ? -1.517 -15.364 8.664 1.00 91.06 511 TYR A C 1
ATOM 3910 O O . TYR A 1 511 ? -2.063 -15.665 9.732 1.00 91.06 511 TYR A O 1
ATOM 3918 N N . THR A 1 512 ? -0.234 -15.008 8.601 1.00 90.38 512 THR A N 1
ATOM 3919 C CA . THR A 1 512 ? 0.641 -14.906 9.776 1.00 90.38 512 THR A CA 1
ATOM 3920 C C . THR A 1 512 ? 0.095 -13.889 10.782 1.00 90.38 512 THR A C 1
ATOM 3922 O O . THR A 1 512 ? 0.006 -14.167 11.984 1.00 90.38 512 THR A O 1
ATOM 3925 N N . LEU A 1 513 ? -0.349 -12.727 10.300 1.00 92.75 513 LEU A N 1
ATOM 3926 C CA . LEU A 1 513 ? -0.980 -11.695 11.116 1.00 92.75 513 LEU A CA 1
ATOM 3927 C C . LEU A 1 513 ? -2.316 -12.165 11.709 1.00 92.75 513 LEU A C 1
ATOM 3929 O O . LEU A 1 513 ? -2.577 -11.933 12.890 1.00 92.75 513 LEU A O 1
ATOM 3933 N N . ALA A 1 514 ? -3.134 -12.894 10.950 1.00 91.62 514 ALA A N 1
ATOM 3934 C CA . ALA A 1 514 ? -4.380 -13.468 11.447 1.00 91.62 514 ALA A CA 1
ATOM 3935 C C . ALA A 1 514 ? -4.150 -14.475 12.581 1.00 91.62 514 ALA A C 1
ATOM 3937 O O . ALA A 1 514 ? -4.936 -14.512 13.529 1.00 91.62 514 ALA A O 1
ATOM 3938 N N . GLY A 1 515 ? -3.063 -15.252 12.529 1.00 89.00 515 GLY A N 1
ATOM 3939 C CA . GLY A 1 515 ? -2.629 -16.104 13.638 1.00 89.00 515 GLY A CA 1
ATOM 3940 C C . GLY A 1 515 ? -2.353 -15.304 14.915 1.00 89.00 515 GLY A C 1
ATOM 3941 O O . GLY A 1 515 ? -2.853 -15.661 15.983 1.00 89.00 515 GLY A O 1
ATOM 3942 N N . ARG A 1 516 ? -1.636 -14.177 14.798 1.00 89.94 516 ARG A N 1
ATOM 3943 C CA . ARG A 1 516 ? -1.370 -13.265 15.928 1.00 89.94 516 ARG A CA 1
ATOM 3944 C C . ARG A 1 516 ? -2.646 -12.654 16.494 1.00 89.94 516 ARG A C 1
ATOM 3946 O O . ARG A 1 516 ? -2.815 -12.622 17.707 1.00 89.94 516 ARG A O 1
ATOM 3953 N N . ILE A 1 517 ? -3.557 -12.212 15.629 1.00 90.88 517 ILE A N 1
ATOM 3954 C CA . ILE A 1 517 ? -4.840 -11.646 16.055 1.00 90.88 517 ILE A CA 1
ATOM 3955 C C . ILE A 1 517 ? -5.657 -12.703 16.806 1.00 90.88 517 ILE A C 1
ATOM 3957 O O . ILE A 1 517 ? -6.088 -12.453 17.926 1.00 90.88 517 ILE A O 1
ATOM 3961 N N . LYS A 1 518 ? -5.824 -13.910 16.246 1.00 88.44 518 LYS A N 1
ATOM 3962 C CA . LYS A 1 518 ? -6.567 -15.005 16.898 1.00 88.44 518 LYS A CA 1
ATOM 3963 C C . LYS A 1 518 ? -6.028 -15.344 18.287 1.00 88.44 518 LYS A C 1
ATOM 3965 O O . LYS A 1 518 ? -6.821 -15.663 19.161 1.00 88.44 518 LYS A O 1
ATOM 3970 N N . ALA A 1 519 ? -4.713 -15.259 18.489 1.00 86.94 519 ALA A N 1
ATOM 3971 C CA . ALA A 1 519 ? -4.087 -15.545 19.778 1.00 86.94 519 ALA A CA 1
ATOM 3972 C C . ALA A 1 519 ? -4.460 -14.540 20.883 1.00 86.94 519 ALA A C 1
ATOM 3974 O O . ALA A 1 519 ? -4.370 -14.883 22.057 1.00 86.94 519 ALA A O 1
ATOM 3975 N N . VAL A 1 520 ? -4.878 -13.319 20.527 1.00 86.25 520 VAL A N 1
ATOM 3976 C CA . VAL A 1 520 ? -5.235 -12.273 21.503 1.00 86.25 520 VAL A CA 1
ATOM 3977 C C . VAL A 1 520 ? -6.733 -12.036 21.634 1.00 86.25 520 VAL A C 1
ATOM 3979 O O . VAL A 1 520 ? -7.169 -11.411 22.601 1.00 86.25 520 VAL A O 1
ATOM 3982 N N . LEU A 1 521 ? -7.541 -12.524 20.691 1.00 82.06 521 LEU A N 1
ATOM 3983 C CA . LEU A 1 521 ? -8.991 -12.434 20.811 1.00 82.06 521 LEU A CA 1
ATOM 3984 C C . LEU A 1 521 ? -9.497 -13.374 21.923 1.00 82.06 521 LEU A C 1
ATOM 3986 O O . LEU A 1 521 ? -9.004 -14.495 22.055 1.00 82.06 521 LEU A O 1
ATOM 3990 N N . PRO A 1 522 ? -10.486 -12.947 22.728 1.00 67.50 522 PRO A N 1
ATOM 3991 C CA . PRO A 1 522 ? -11.150 -13.838 23.672 1.00 67.50 522 PRO A CA 1
ATOM 3992 C C . PRO A 1 522 ? -11.850 -14.989 22.927 1.00 67.50 522 PRO A C 1
ATOM 3994 O O . PRO A 1 522 ? -12.407 -14.777 21.847 1.00 67.50 522 PRO A O 1
ATOM 3997 N N . ALA A 1 523 ? -11.772 -16.193 23.506 1.00 56.41 523 ALA A N 1
ATOM 3998 C CA . ALA A 1 523 ? -12.285 -17.445 22.936 1.00 56.41 523 ALA A CA 1
ATOM 3999 C C . ALA A 1 523 ? -13.812 -17.488 22.785 1.00 56.41 523 ALA A C 1
ATOM 4001 O O . ALA A 1 523 ? -14.502 -16.919 23.666 1.00 56.41 523 ALA A O 1
#

Solvent-accessible surface area (backbone atoms only — not comparable to full-atom values): 30822 Å² total; per-residue (Å²): 128,86,56,80,64,67,63,55,55,70,63,63,72,74,75,79,81,78,97,68,91,66,50,76,68,54,48,52,49,52,50,50,53,50,50,53,51,50,45,54,49,40,53,52,49,45,40,44,39,57,65,31,84,85,10,59,38,36,66,78,40,47,93,39,47,44,52,70,78,53,38,54,49,52,50,49,56,36,58,63,18,53,38,30,62,65,54,40,46,54,61,74,63,55,78,72,81,84,73,59,77,77,62,73,76,74,76,84,81,87,80,80,92,79,91,83,87,88,81,91,79,88,86,87,85,79,84,78,81,72,59,76,82,60,66,74,70,56,81,55,34,59,79,35,74,66,28,50,50,44,70,76,40,34,94,59,30,50,32,35,70,37,62,79,86,60,49,44,67,59,51,22,59,78,42,23,88,82,30,49,75,36,89,94,35,50,88,84,16,49,54,35,46,64,26,66,51,92,90,47,98,55,18,40,24,40,51,78,60,69,52,64,73,62,49,52,54,48,48,68,76,34,80,74,45,43,75,57,52,85,78,56,44,60,42,41,34,48,69,58,82,80,83,83,79,92,77,98,66,94,69,79,72,80,77,80,65,67,72,54,58,60,52,50,38,47,50,54,23,61,30,53,68,59,53,52,50,49,34,52,73,44,69,36,68,79,51,45,37,45,22,16,37,28,55,37,53,34,38,70,44,90,89,69,46,48,38,44,34,31,43,16,39,36,58,48,80,61,96,74,68,76,87,78,76,82,82,73,69,69,45,74,52,35,33,42,55,51,46,78,51,81,91,49,44,58,50,29,45,48,30,29,70,73,38,46,63,50,75,71,60,58,43,70,68,42,43,80,63,37,45,65,52,36,45,52,46,35,66,64,48,52,74,26,79,42,40,37,40,32,31,72,55,41,91,92,56,58,64,57,60,53,62,43,36,51,35,44,39,24,38,46,9,21,26,53,67,49,58,43,48,92,71,74,75,74,53,57,98,79,58,88,48,54,48,52,41,57,70,53,64,85,58,45,60,45,27,29,47,56,38,54,50,54,53,24,52,75,72,68,22,68,65,64,98,54,103,56,86,75,85,73,73,66,77,54,85,75,51,58,72,71,60,52,71,72,40,82,63,58,35,54,54,76,69,37,92,88,58,88,77,87,67,53,48,23,48,58,54,11,50,56,46,37,52,58,52,60,59,36,51,74,132

Secondary structure (DSSP, 8-state):
---THHHHHHHHSTTSS------HHHHHHHHHHHHHHHHHHHHHHHIIIIISTTSHHHHHSGGGBPPHHHHHHHHHHHHHTT-BHHHHHHHHTS-----STTTSSS-------------------------HHHHTTSTTEEEPHHHHHHHHSTTT-EEEEE-TT--HHHHHHHHHHHHTT-TTS-TT---EEEE--TTSSSEEEEES---HHHHHHHHHH-TT-EE--GGGGGGSEEE------------------THHHHHHHHHHHT-HHHHHHHHHHTSSGGG-EEEEEEEEEEEE-TTS-EEEEEEEEEEE--TT--SSS--PPPEEEEE---BPPHHHHHHHHHHHHHTS---SSSBTTEE--HHHHHHHHIIIIIS-TTEEEEE-EETTEE--HHHHHHHHHHHHHHHHHTTT----TTS-TT-SSGGG----TTT--EEEHHHHHHHHHHTT----SSSS--TT-PPPTTTHHHHTTS-HHHHHHTT-TT--SPPP-HHHHHHHHHHHHHHHS--